Protein 4RJZ (pdb70)

Secondary structure (DSSP, 8-state):
-EEEEEE---TTSHHHHHHHHHHHSSSS-EEEEEEPPTT-HHHH--TTTTT---SEEEEEGGG---TTTT-B------TT-SS--GGGB-HHHHHHTEETTEE--EE--B---EEEEEHHHHHHTT--TTS---BHHHHHHHHHHH-BGGGTBBS------TTHHHHHHHHHHH----BTTBTTSHHHHHHHHHHHHHHHTTSS-GGGGT--HHHHHHHHHTTSB--EE-GGGS----S--S-EEEEPPPBSSTTSPP-B---EEEEEBTT-S-HHHHHHHHHHHHHTTT--TTTS-B-SBSSSPPPP-S-HHHHHHHHHHHHHTTTB--S---TTHHHHHHHHHHHHHHHHTT--HHHHHHHHHHHHHTT--

InterPro domains:
  IPR006059 Bacterial-type extracellular solute-binding protein [PF01547] (43-324)

Sequence (373 aa):
VTLTLWSLDRRDIQPAPNLIKEFNALNNGIKIEYRQQLQFDDVVSESRAYSTGNAPDIIAIIDNPNHAFASRGAFLDVTDIAKSDVIKTENYFPGPLLKSVTWDGKKYFGVPKATNTIALYYNKDLFKKAAGLDAAKPPQTWDELVDDAARRKKLTNPAKNNVYGISFSAKANEEGTFQFLPWAQAGATYKNNINTDGAVKALETWKTLLLDEKKLASPDTLLTRSQWDSTATFNAGNAAAISGPWEIDRLKDAKFDWGVTLLLPVPTPDAPRSSAGDYNWAIFSKTKHPAEAFKAIEFFASKDKDFKNFGQLPARSDIPVPPTGNALKDEALKTFVVEEQLKYAQPRGPSPEWPKISKKAIQDAIQGALSGQTPKAALDQAAEKIKKLVDG

B-factor: mean 21.61, std 9.57, range [10.64, 107.53]

Radius of gyration: 21.34 Å; Cα contacts (8 Å, |Δi|>4): 752; chains: 1; bounding box: 66×43×39 Å

Nearest PDB structures (foldseek):
  4qsd-assembly1_A  TM=8.608E-01  e=2.847E-66  Agrobacterium fabrum str. C58
  5ci5-assembly2_B  TM=7.777E-01  e=6.736E-28  Pseudothermotoga lettingae TMO
  5f7v-assembly1_A  TM=7.874E-01  e=7.331E-24  Listeria monocytogenes EGD-e
  4rya-assembly1_A  TM=7.345E-01  e=7.590E-21  Allorhizobium ampelinum S4
  6lcf-assembly2_B  TM=7.397E-01  e=1.887E-19  Bifidobacterium longum

CATH classification: 3.40.190.10 (+1 more: 3.40.190.10)

Structure (mmCIF, N/CA/C/O backbone):
data_4RJZ
#
_entry.id   4RJZ
#
_cell.length_a   123.617
_cell.length_b   41.263
_cell.length_c   70.442
_cell.angle_alpha   90.00
_cell.angle_beta   90.00
_cell.angle_gamma   90.00
#
_symmetry.space_group_name_H-M   'P 21 21 2'
#
loop_
_entity.id
_entity.type
_entity.pdbx_description
1 polymer 'ABC transporter, substrate binding protein (Sugar)'
2 non-polymer 'POTASSIUM ION'
3 non-polymer 'CHLORIDE ION'
4 water water
#
loop_
_atom_site.group_PDB
_atom_site.id
_atom_site.type_symbol
_atom_site.label_atom_id
_atom_site.label_alt_id
_atom_site.label_comp_id
_atom_site.label_asym_id
_atom_site.label_entity_id
_atom_site.label_seq_id
_atom_site.pdbx_PDB_ins_code
_atom_site.Cartn_x
_atom_site.Cartn_y
_atom_site.Cartn_z
_atom_site.occupancy
_atom_site.B_iso_or_equiv
_atom_site.auth_seq_id
_atom_site.auth_comp_id
_atom_site.auth_asym_id
_atom_site.auth_atom_id
_atom_site.pdbx_PDB_model_num
ATOM 1 N N . VAL A 1 26 ? -1.501 11.468 27.481 1.00 29.63 29 VAL A N 1
ATOM 2 C CA . VAL A 1 26 ? -0.818 10.369 26.825 1.00 26.91 29 VAL A CA 1
ATOM 3 C C . VAL A 1 26 ? 0.369 9.971 27.677 1.00 25.82 29 VAL A C 1
ATOM 4 O O . VAL A 1 26 ? 1.120 10.828 28.136 1.00 28.37 29 VAL A O 1
ATOM 16 N N . THR A 1 27 ? 0.514 8.671 27.899 1.00 24.77 30 THR A N 1
ATOM 17 C CA . THR A 1 27 ? 1.683 8.136 28.568 1.00 24.23 30 THR A CA 1
ATOM 18 C C . THR A 1 27 ? 2.533 7.431 27.543 1.00 22.23 30 THR A C 1
ATOM 19 O O . THR A 1 27 ? 2.047 6.576 26.794 1.00 26.41 30 THR A O 1
ATOM 30 N N . LEU A 1 28 ? 3.806 7.820 27.499 1.00 21.73 31 LEU A N 1
ATOM 31 C CA . LEU A 1 28 ? 4.809 7.189 26.654 1.00 19.60 31 LEU A CA 1
ATOM 32 C C . LEU A 1 28 ? 5.812 6.434 27.512 1.00 18.30 31 LEU A C 1
ATOM 33 O O . LEU A 1 28 ? 6.029 6.765 28.683 1.00 19.71 31 LEU A O 1
ATOM 49 N N . THR A 1 29 ? 6.426 5.422 26.915 1.00 17.79 32 THR A N 1
ATOM 50 C CA . THR A 1 29 ? 7.563 4.749 27.531 1.00 17.50 32 THR A CA 1
ATOM 51 C C . THR A 1 29 ? 8.840 5.014 26.720 1.00 16.62 32 THR A C 1
ATOM 52 O O . THR A 1 29 ? 8.802 5.126 25.490 1.00 16.62 32 THR A O 1
ATOM 63 N N . LEU A 1 30 ? 9.969 5.118 27.421 1.00 16.95 33 LEU A N 1
ATOM 64 C CA . LEU A 1 30 ? 11.264 5.356 26.782 1.00 15.20 33 LEU A CA 1
ATOM 65 C C . LEU A 1 30 ? 12.302 4.472 27.438 1.00 15.34 33 LEU A C 1
ATOM 66 O O . LEU A 1 30 ? 12.404 4.449 28.662 1.00 16.00 33 LEU A O 1
ATOM 82 N N . TRP A 1 31 ? 13.074 3.773 26.606 1.00 14.52 34 TRP A N 1
ATOM 83 C CA . TRP A 1 31 ? 14.161 2.924 27.084 1.00 14.88 34 TRP A CA 1
ATOM 84 C C . TRP A 1 31 ? 15.517 3.482 26.638 1.00 13.92 34 TRP A C 1
ATOM 85 O O . TRP A 1 31 ? 15.683 3.890 25.489 1.00 13.87 34 TRP A O 1
ATOM 106 N N . SER A 1 32 ? 16.478 3.506 27.551 1.00 13.66 35 SER A N 1
ATOM 107 C CA . SER A 1 32 ? 17.851 3.900 27.235 1.00 13.65 35 SER A CA 1
ATOM 108 C C . SER A 1 32 ? 18.784 3.269 28.260 1.00 13.50 35 SER A C 1
ATOM 109 O O . SER A 1 32 ? 18.376 2.952 29.374 1.00 14.79 35 SER A O 1
ATOM 117 N N . LEU A 1 33 ? 20.052 3.134 27.871 1.00 13.69 36 LEU A N 1
ATOM 118 C CA . LEU A 1 33 ? 21.116 2.769 28.783 1.00 14.66 36 LEU A CA 1
ATOM 119 C C . LEU A 1 33 ? 21.581 3.928 29.637 1.00 13.66 36 LEU A C 1
ATOM 120 O O . LEU A 1 33 ? 22.410 3.729 30.514 1.00 15.20 36 LEU A O 1
ATOM 136 N N . ASP A 1 34 ? 21.082 5.134 29.394 1.00 13.20 37 ASP A N 1
ATOM 137 C CA . ASP A 1 34 ? 21.568 6.286 30.133 1.00 13.65 37 ASP A CA 1
ATOM 138 C C . ASP A 1 34 ? 21.364 6.081 31.642 1.00 13.64 37 ASP A C 1
ATOM 139 O O . ASP A 1 34 ? 20.280 5.702 32.112 1.00 14.57 37 ASP A O 1
ATOM 148 N N . ARG A 1 35 ? 22.438 6.347 32.377 1.00 14.25 38 ARG A N 1
ATOM 149 C CA A ARG A 1 35 ? 22.449 6.290 33.836 0.59 14.77 38 ARG A CA 1
ATOM 150 C CA B ARG A 1 35 ? 22.443 6.288 33.834 0.41 15.05 38 ARG A CA 1
ATOM 151 C C . ARG A 1 35 ? 21.739 7.504 34.438 1.00 15.01 38 ARG A C 1
ATOM 152 O O . ARG A 1 35 ? 21.384 8.453 33.731 1.00 15.81 38 ARG A O 1
ATOM 193 N N . ASP A 1 36 ? 21.555 7.487 35.749 1.00 16.52 39 ASP A N 1
ATOM 194 C CA . ASP A 1 36 ? 20.768 8.508 36.420 1.00 18.26 39 ASP A CA 1
ATOM 195 C C . ASP A 1 36 ? 21.240 9.939 36.191 1.00 19.22 39 ASP A C 1
ATOM 196 O O . ASP A 1 36 ? 20.417 10.851 36.143 1.00 20.04 39 ASP A O 1
ATOM 205 N N . ILE A 1 37 ? 22.544 10.130 36.016 1.00 18.68 40 ILE A N 1
ATOM 206 C CA . ILE A 1 37 ? 23.109 11.467 35.795 1.00 19.71 40 ILE A CA 1
ATOM 207 C C . ILE A 1 37 ? 23.417 11.739 34.314 1.00 20.08 40 ILE A C 1
ATOM 208 O O . ILE A 1 37 ? 23.983 12.784 33.971 1.00 22.44 40 ILE A O 1
ATOM 224 N N . GLN A 1 38 ? 23.024 10.818 33.437 1.00 17.92 41 GLN A N 1
ATOM 225 C CA . GLN A 1 38 ? 23.190 11.010 31.994 1.00 16.53 41 GLN A CA 1
ATOM 226 C C . GLN A 1 38 ? 21.894 11.587 31.376 1.00 14.70 41 GLN A C 1
ATOM 227 O O . GLN A 1 38 ? 20.901 11.779 32.076 1.00 15.78 41 GLN A O 1
ATOM 241 N N . PRO A 1 39 ? 21.921 11.934 30.078 1.00 14.12 42 PRO A N 1
ATOM 242 C CA . PRO A 1 39 ? 20.837 12.782 29.589 1.00 14.05 42 PRO A CA 1
ATOM 243 C C . PRO A 1 39 ? 19.416 12.255 29.708 1.00 14.46 42 PRO A C 1
ATOM 244 O O . PRO A 1 39 ? 18.558 13.016 30.182 1.00 15.11 42 PRO A O 1
ATOM 255 N N . ALA A 1 40 ? 19.138 11.022 29.312 1.00 14.35 43 ALA A N 1
ATOM 256 C CA . ALA A 1 40 ? 17.729 10.638 29.098 1.00 14.13 43 ALA A CA 1
ATOM 257 C C . ALA A 1 40 ? 16.801 10.827 30.315 1.00 15.05 43 ALA A C 1
ATOM 258 O O . ALA A 1 40 ? 15.753 11.449 30.187 1.00 15.99 43 ALA A O 1
ATOM 265 N N . PRO A 1 41 ? 17.159 10.293 31.493 1.00 15.40 44 PRO A N 1
ATOM 266 C CA . PRO A 1 41 ? 16.189 10.427 32.596 1.00 16.09 44 PRO A CA 1
ATOM 267 C C . PRO A 1 41 ? 16.018 11.884 33.054 1.00 16.22 44 PRO A C 1
ATOM 268 O O . PRO A 1 41 ? 14.959 12.255 33.572 1.00 17.71 44 PRO A O 1
ATOM 279 N N . ASN A 1 42 ? 17.064 12.690 32.897 1.00 16.11 45 ASN A N 1
ATOM 280 C CA . ASN A 1 42 ? 16.998 14.093 33.282 1.00 17.40 45 ASN A CA 1
ATOM 281 C C . ASN A 1 42 ? 16.164 14.908 32.315 1.00 15.86 45 ASN A C 1
ATOM 282 O O . ASN A 1 42 ? 15.347 15.741 32.730 1.00 18.81 45 ASN A O 1
ATOM 293 N N . LEU A 1 43 ? 16.330 14.627 31.031 1.00 16.56 46 LEU A N 1
ATOM 294 C CA . LEU A 1 43 ? 15.481 15.234 30.015 1.00 16.92 46 LEU A CA 1
ATOM 295 C C . LEU A 1 43 ? 14.024 14.821 30.199 1.00 18.11 46 LEU A C 1
ATOM 296 O O . LEU A 1 43 ? 13.111 15.632 30.024 1.00 18.69 46 LEU A O 1
ATOM 312 N N . ILE A 1 44 ? 13.807 13.573 30.594 1.00 16.97 47 ILE A N 1
ATOM 313 C CA . ILE A 1 44 ? 12.450 13.106 30.826 1.00 17.74 47 ILE A CA 1
ATOM 314 C C . ILE A 1 44 ? 11.784 13.854 31.971 1.00 18.70 47 ILE A C 1
ATOM 315 O O . ILE A 1 44 ? 10.621 14.238 31.880 1.00 19.74 47 ILE A O 1
ATOM 331 N N . LYS A 1 45 ? 12.523 14.070 33.051 1.00 18.10 48 LYS A N 1
ATOM 332 C CA . LYS A 1 45 ? 11.975 14.818 34.171 1.00 21.65 48 LYS A CA 1
ATOM 333 C C . LYS A 1 45 ? 11.572 16.224 33.727 1.00 22.17 48 LYS A C 1
ATOM 334 O O . LYS A 1 45 ? 10.509 16.723 34.102 1.00 24.13 48 LYS A O 1
ATOM 353 N N . GLU A 1 46 ? 12.396 16.855 32.905 1.00 20.55 49 GLU A N 1
ATOM 354 C CA . GLU A 1 46 ? 12.100 18.207 32.441 1.00 21.86 49 GLU A CA 1
ATOM 355 C C . GLU A 1 46 ? 10.898 18.225 31.491 1.00 19.96 49 GLU A C 1
ATOM 356 O O . GLU A 1 46 ? 10.033 19.108 31.561 1.00 22.91 49 GLU A O 1
ATOM 368 N N . PHE A 1 47 ? 10.844 17.254 30.595 1.00 19.74 50 PHE A N 1
ATOM 369 C CA . PHE A 1 47 ? 9.718 17.131 29.678 1.00 19.28 50 PHE A CA 1
ATOM 370 C C . PHE A 1 47 ? 8.418 16.926 30.451 1.00 21.01 50 PHE A C 1
ATOM 371 O O . PHE A 1 47 ? 7.388 17.545 30.154 1.00 21.38 50 PHE A O 1
ATOM 388 N N . ASN A 1 48 ? 8.456 16.045 31.444 1.00 21.18 51 ASN A N 1
ATOM 389 C CA . ASN A 1 48 ? 7.255 15.740 32.212 1.00 22.69 51 ASN A CA 1
ATOM 390 C C . ASN A 1 48 ? 6.742 16.953 32.974 1.00 23.69 51 ASN A C 1
ATOM 391 O O . ASN A 1 48 ? 5.538 17.105 33.166 1.00 26.37 51 ASN A O 1
ATOM 402 N N . ALA A 1 49 ? 7.665 17.817 33.388 1.00 22.45 52 ALA A N 1
ATOM 403 C CA . ALA A 1 49 ? 7.334 19.031 34.128 1.00 25.25 52 ALA A CA 1
ATOM 404 C C . ALA A 1 49 ? 6.611 20.040 33.242 1.00 23.35 52 ALA A C 1
ATOM 405 O O . ALA A 1 49 ? 5.915 20.933 33.738 1.00 26.87 52 ALA A O 1
ATOM 412 N N . LEU A 1 50 ? 6.734 19.886 31.929 1.00 24.90 53 LEU A N 1
ATOM 413 C CA . LEU A 1 50 ? 6.047 20.773 31.010 1.00 27.49 53 LEU A CA 1
ATOM 414 C C . LEU A 1 50 ? 4.556 20.578 31.136 1.00 26.66 53 LEU A C 1
ATOM 415 O O . LEU A 1 50 ? 4.085 19.484 31.467 1.00 26.45 53 LEU A O 1
ATOM 431 N N . ASN A 1 51 ? 3.830 21.656 30.874 1.00 29.14 54 ASN A N 1
ATOM 432 C CA . ASN A 1 51 ? 2.395 21.612 30.752 1.00 38.30 54 ASN A CA 1
ATOM 433 C C . ASN A 1 51 ? 2.044 21.235 29.321 1.00 46.69 54 ASN A C 1
ATOM 434 O O . ASN A 1 51 ? 1.685 22.108 28.532 1.00 59.45 54 ASN A O 1
ATOM 445 N N . ASN A 1 52 ? 2.141 19.949 28.976 1.00 41.34 55 ASN A N 1
ATOM 446 C CA . ASN A 1 52 ? 1.869 19.549 27.594 1.00 30.65 55 ASN A CA 1
ATOM 447 C C . ASN A 1 52 ? 1.070 18.260 27.366 1.00 30.90 55 ASN A C 1
ATOM 448 O O . ASN A 1 52 ? 0.940 17.818 26.223 1.00 35.56 55 ASN A O 1
ATOM 459 N N . GLY A 1 53 ? 0.516 17.677 28.425 1.00 33.53 56 GLY A N 1
ATOM 460 C CA . GLY A 1 53 ? -0.383 16.541 28.289 1.00 33.86 56 GLY A CA 1
ATOM 461 C C . GLY A 1 53 ? 0.261 15.248 27.839 1.00 32.18 56 GLY A C 1
ATOM 462 O O . GLY A 1 53 ? -0.426 14.307 27.432 1.00 32.39 56 GLY A O 1
ATOM 466 N N . ILE A 1 54 ? 1.587 15.200 27.897 1.00 30.47 57 ILE A N 1
ATOM 467 C CA . ILE A 1 54 ? 2.321 13.973 27.612 1.00 25.98 57 ILE A CA 1
ATOM 468 C C . ILE A 1 54 ? 3.205 13.686 28.808 1.00 25.27 57 ILE A C 1
ATOM 469 O O . ILE A 1 54 ? 3.833 14.601 29.361 1.00 27.03 57 ILE A O 1
ATOM 485 N N . LYS A 1 55 ? 3.254 12.416 29.199 1.00 24.31 58 LYS A N 1
ATOM 486 C CA . LYS A 1 55 ? 4.104 11.971 30.294 1.00 26.32 58 LYS A CA 1
ATOM 487 C C . LYS A 1 55 ? 4.951 10.798 29.822 1.00 21.31 58 LYS A C 1
ATOM 488 O O . LYS A 1 55 ? 4.440 9.919 29.136 1.00 26.65 58 LYS A O 1
ATOM 507 N N . ILE A 1 56 ? 6.230 10.780 30.187 1.00 20.14 59 ILE A N 1
ATOM 508 C CA . ILE A 1 56 ? 7.109 9.683 29.806 1.00 19.65 59 ILE A CA 1
ATOM 509 C C . ILE A 1 56 ? 7.542 8.899 31.031 1.00 19.20 59 ILE A C 1
ATOM 510 O O . ILE A 1 56 ? 7.966 9.485 32.033 1.00 20.30 59 ILE A O 1
ATOM 526 N N . GLU A 1 57 ? 7.453 7.573 30.936 1.00 18.63 60 GLU A N 1
ATOM 527 C CA . GLU A 1 57 ? 7.988 6.657 31.947 1.00 19.44 60 GLU A CA 1
ATOM 528 C C . GLU A 1 57 ? 9.292 6.051 31.438 1.00 18.04 60 GLU A C 1
ATOM 529 O O . GLU A 1 57 ? 9.328 5.486 30.347 1.00 21.07 60 GLU A O 1
ATOM 541 N N . TYR A 1 58 ? 10.341 6.150 32.245 1.00 17.64 61 TYR A N 1
ATOM 542 C CA . TYR A 1 58 ? 11.679 5.701 31.851 1.00 17.04 61 TYR A CA 1
ATOM 543 C C . TYR A 1 58 ? 11.955 4.283 32.308 1.00 18.23 61 TYR A C 1
ATOM 544 O O . TYR A 1 58 ? 11.619 3.909 33.429 1.00 20.82 61 TYR A O 1
ATOM 562 N N . ARG A 1 59 ? 12.603 3.512 31.440 1.00 17.27 62 ARG A N 1
ATOM 563 C CA . ARG A 1 59 ? 13.245 2.276 31.839 1.00 17.10 62 ARG A CA 1
ATOM 564 C C . ARG A 1 59 ? 14.717 2.378 31.499 1.00 16.29 62 ARG A C 1
ATOM 565 O O . ARG A 1 59 ? 15.089 2.595 30.340 1.00 17.10 62 ARG A O 1
ATOM 586 N N . GLN A 1 60 ? 15.552 2.224 32.522 1.00 16.46 63 GLN A N 1
ATOM 587 C CA A GLN A 1 60 ? 16.989 2.136 32.337 0.53 16.11 63 GLN A CA 1
ATOM 588 C CA B GLN A 1 60 ? 16.988 2.138 32.336 0.47 16.27 63 GLN A CA 1
ATOM 589 C C . GLN A 1 60 ? 17.351 0.715 31.945 1.00 16.79 63 GLN A C 1
ATOM 590 O O . GLN A 1 60 ? 17.154 -0.230 32.711 1.00 19.01 63 GLN A O 1
ATOM 617 N N . LEU A 1 61 ? 17.872 0.567 30.741 1.00 16.36 64 LEU A N 1
ATOM 618 C CA . LEU A 1 61 ? 18.357 -0.711 30.274 1.00 16.84 64 LEU A CA 1
ATOM 619 C C . LEU A 1 61 ? 19.712 -0.980 30.888 1.00 17.38 64 LEU A C 1
ATOM 620 O O . LEU A 1 61 ? 20.463 -0.059 31.187 1.00 17.89 64 LEU A O 1
ATOM 636 N N . GLN A 1 62 ? 20.015 -2.250 31.103 1.00 19.57 65 GLN A N 1
ATOM 637 C CA . GLN A 1 62 ? 21.288 -2.595 31.690 1.00 21.69 65 GLN A CA 1
ATOM 638 C C . GLN A 1 62 ? 22.256 -3.034 30.601 1.00 27.53 65 GLN A C 1
ATOM 639 O O . GLN A 1 62 ? 21.847 -3.330 29.477 1.00 30.21 65 GLN A O 1
ATOM 653 N N . PHE A 1 63 ? 23.537 -3.053 30.970 1.00 34.61 66 PHE A N 1
ATOM 654 C CA . PHE A 1 63 ? 24.668 -3.244 30.070 1.00 47.26 66 PHE A CA 1
ATOM 655 C C . PHE A 1 63 ? 24.504 -4.420 29.111 1.00 53.10 66 PHE A C 1
ATOM 656 O O . PHE A 1 63 ? 24.069 -5.511 29.501 1.00 57.42 66 PHE A O 1
ATOM 673 N N . ASP A 1 64 ? 24.836 -4.163 27.845 1.00 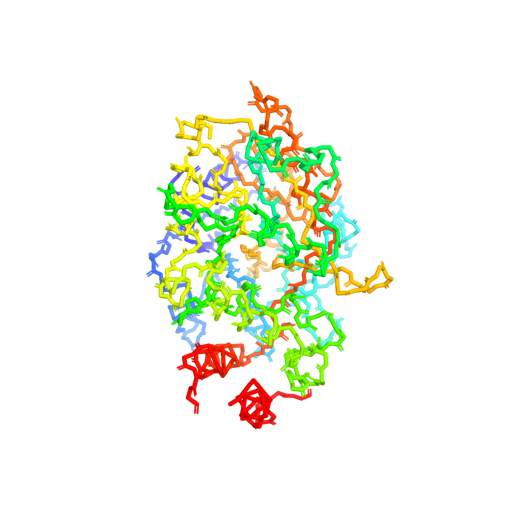46.27 67 ASP A N 1
ATOM 674 C CA . ASP A 1 64 ? 24.905 -5.189 26.801 1.00 52.49 67 ASP A CA 1
ATOM 675 C C . ASP A 1 64 ? 23.549 -5.723 26.331 1.00 41.55 67 ASP A C 1
ATOM 676 O O . ASP A 1 64 ? 23.510 -6.674 25.550 1.00 50.56 67 ASP A O 1
ATOM 685 N N . ASP A 1 65 ? 22.461 -5.149 26.826 1.00 34.42 68 ASP A N 1
ATOM 686 C CA . ASP A 1 65 ? 21.141 -5.686 26.514 1.00 33.51 68 ASP A CA 1
ATOM 687 C C . ASP A 1 65 ? 20.279 -4.849 25.589 1.00 31.46 68 ASP A C 1
ATOM 688 O O . ASP A 1 65 ? 19.190 -5.269 25.259 1.00 42.51 68 ASP A O 1
ATOM 697 N N . VAL A 1 66 ? 20.726 -3.675 25.147 1.00 28.13 69 VAL A N 1
ATOM 698 C CA . VAL A 1 66 ? 19.812 -2.768 24.460 1.00 23.47 69 VAL A CA 1
ATOM 699 C C . VAL A 1 66 ? 19.217 -3.443 23.216 1.00 23.94 69 VAL A C 1
ATOM 700 O O . VAL A 1 66 ? 17.996 -3.406 23.031 1.00 26.56 69 VAL A O 1
ATOM 713 N N . VAL A 1 67 ? 20.056 -4.085 22.397 1.00 25.29 70 VAL A N 1
ATOM 714 C CA . VAL A 1 67 ? 19.599 -4.766 21.176 1.00 25.35 70 VAL A CA 1
ATOM 715 C C . VAL A 1 67 ? 18.774 -6.044 21.348 1.00 25.92 70 VAL A C 1
ATOM 716 O O . VAL A 1 67 ? 17.721 -6.166 20.767 1.00 24.84 70 VAL A O 1
ATOM 729 N N . SER A 1 68 ? 19.274 -6.942 22.182 1.00 30.28 71 SER A N 1
ATOM 730 C CA . SER A 1 68 ? 18.631 -8.220 22.447 1.00 31.36 71 SER A CA 1
ATOM 731 C C . SER A 1 68 ? 17.232 -8.034 23.012 1.00 32.52 71 SER A C 1
ATOM 732 O O . SER A 1 68 ? 16.223 -8.540 22.478 1.00 37.28 71 SER A O 1
ATOM 740 N N . GLU A 1 69 ? 17.179 -7.306 24.120 1.00 44.25 72 GLU A N 1
ATOM 741 C CA . GLU A 1 69 ? 15.930 -7.043 24.806 1.00 48.24 72 GLU A CA 1
ATOM 742 C C . GLU A 1 69 ? 14.996 -6.322 23.844 1.00 36.37 72 GLU A C 1
ATOM 743 O O . GLU A 1 69 ? 13.793 -6.565 23.842 1.00 33.76 72 GLU A O 1
ATOM 755 N N . SER A 1 70 ? 15.533 -5.353 23.104 1.00 31.17 73 SER A N 1
ATOM 756 C CA . SER A 1 70 ? 14.724 -4.504 22.216 1.00 27.28 73 SER A CA 1
ATOM 757 C C . SER A 1 70 ? 14.062 -5.223 21.034 1.00 23.43 73 SER A C 1
ATOM 758 O O . SER A 1 70 ? 12.916 -4.941 20.686 1.00 22.90 73 SER A O 1
ATOM 796 N N . ARG A 1 72 ? 13.453 -8.444 21.028 1.00 25.29 75 ARG A N 1
ATOM 797 C CA . ARG A 1 72 ? 12.534 -9.356 21.719 1.00 28.58 75 ARG A CA 1
ATOM 798 C C . ARG A 1 72 ? 11.219 -8.639 22.002 1.00 25.85 75 ARG A C 1
ATOM 799 O O . ARG A 1 72 ? 10.122 -9.157 21.755 1.00 27.75 75 ARG A O 1
ATOM 821 N N . ALA A 1 73 ? 11.338 -7.428 22.523 1.00 24.70 76 ALA A N 1
ATOM 822 C CA . ALA A 1 73 ? 10.179 -6.627 22.886 1.00 22.94 76 ALA A CA 1
ATOM 823 C C . ALA A 1 73 ? 9.344 -6.288 21.657 1.00 20.36 76 ALA A C 1
ATOM 824 O O . ALA A 1 73 ? 8.110 -6.433 21.674 1.00 21.31 76 ALA A O 1
ATOM 831 N N . TYR A 1 74 ? 9.987 -5.848 20.583 1.00 19.92 77 TYR A N 1
ATOM 832 C CA . TYR A 1 74 ? 9.261 -5.503 19.363 1.00 20.34 77 TYR A CA 1
ATOM 833 C C . TYR A 1 74 ? 8.521 -6.721 18.815 1.00 21.68 77 TYR A C 1
ATOM 834 O O . TYR A 1 74 ? 7.341 -6.644 18.460 1.00 23.44 77 TYR A O 1
ATOM 852 N N . SER A 1 75 ? 9.188 -7.866 18.779 1.00 24.13 78 SER A N 1
ATOM 853 C CA . SER A 1 75 ? 8.581 -9.068 18.211 1.00 27.10 78 SER A CA 1
ATOM 854 C C . SER A 1 75 ? 7.337 -9.500 18.983 1.00 26.46 78 SER A C 1
ATOM 855 O O . SER A 1 75 ? 6.464 -10.155 18.424 1.00 29.31 78 SER A O 1
ATOM 863 N N . THR A 1 76 ? 7.263 -9.158 20.257 1.00 22.85 79 THR A N 1
ATOM 864 C CA . THR A 1 76 ? 6.146 -9.548 21.092 1.00 24.04 79 THR A CA 1
ATOM 865 C C . THR A 1 76 ? 5.135 -8.439 21.337 1.00 21.35 79 THR A C 1
ATOM 866 O O . THR A 1 76 ? 4.245 -8.606 22.137 1.00 23.43 79 THR A O 1
ATOM 877 N N . GLY A 1 77 ? 5.282 -7.305 20.668 1.00 20.65 80 GLY A N 1
ATOM 878 C CA . GLY A 1 77 ? 4.339 -6.204 20.805 1.00 19.46 80 GLY A CA 1
ATOM 879 C C . GLY A 1 77 ? 4.557 -5.407 22.085 1.00 19.21 80 GLY A C 1
ATOM 880 O O . GLY A 1 77 ? 3.680 -4.662 22.523 1.00 22.91 80 GLY A O 1
ATOM 884 N N . ASN A 1 78 ? 5.752 -5.523 22.665 1.00 19.30 81 ASN A N 1
ATOM 885 C CA . ASN A 1 78 ? 6.049 -4.917 23.960 1.00 19.79 81 ASN A CA 1
ATOM 886 C C . ASN A 1 78 ? 7.147 -3.850 23.938 1.00 20.33 81 ASN A C 1
ATOM 887 O O . ASN A 1 78 ? 7.663 -3.477 24.985 1.00 22.67 81 ASN A O 1
ATOM 898 N N . ALA A 1 79 ? 7.509 -3.374 22.754 1.00 18.77 82 ALA A N 1
ATOM 899 C CA . ALA A 1 79 ? 8.545 -2.360 22.627 1.00 19.65 82 ALA A CA 1
ATOM 900 C C . ALA A 1 79 ? 8.078 -1.046 23.247 1.00 19.26 82 ALA A C 1
ATOM 901 O O . ALA A 1 79 ? 6.883 -0.755 23.329 1.00 20.91 82 ALA A O 1
ATOM 908 N N . PRO A 1 80 ? 9.032 -0.227 23.691 1.00 17.87 83 PRO A N 1
ATOM 909 C CA . PRO A 1 80 ? 8.673 1.095 24.183 1.00 18.04 83 PRO A CA 1
ATOM 910 C C . PRO A 1 80 ? 8.224 1.970 23.018 1.00 17.02 83 PRO A C 1
ATOM 911 O O . PRO A 1 80 ? 8.352 1.582 21.853 1.00 18.16 83 PRO A O 1
ATOM 922 N N . ASP A 1 81 ? 7.714 3.155 23.324 1.00 17.57 84 ASP A N 1
ATOM 923 C CA . ASP A 1 81 ? 7.438 4.139 22.288 1.00 16.37 84 ASP A CA 1
ATOM 924 C C . ASP A 1 81 ? 8.736 4.702 21.698 1.00 16.05 84 ASP A C 1
ATOM 925 O O . ASP A 1 81 ? 8.839 4.861 20.489 1.00 15.34 84 ASP A O 1
ATOM 934 N N . ILE A 1 82 ? 9.695 5.026 22.567 1.00 15.03 85 ILE A N 1
ATOM 935 C CA . ILE A 1 82 ? 10.959 5.654 22.177 1.00 13.64 85 ILE A CA 1
ATOM 936 C C . ILE A 1 82 ? 12.110 4.834 22.709 1.00 14.21 85 ILE A C 1
ATOM 937 O O . ILE A 1 82 ? 12.060 4.336 23.835 1.00 14.08 85 ILE A O 1
ATOM 953 N N . ILE A 1 83 ? 13.153 4.721 21.892 1.00 13.82 86 ILE A N 1
ATOM 954 C CA . ILE A 1 83 ? 14.402 4.110 22.343 1.00 14.15 86 ILE A CA 1
ATOM 955 C C . ILE A 1 83 ? 15.565 4.986 21.935 1.00 12.92 86 ILE A C 1
ATOM 956 O O . ILE A 1 83 ? 15.509 5.715 20.971 1.00 13.87 86 ILE A O 1
ATOM 972 N N . ALA A 1 84 ? 16.631 4.924 22.727 1.00 12.59 87 ALA A N 1
ATOM 973 C CA . ALA A 1 84 ? 17.947 5.417 22.320 1.00 12.41 87 ALA A CA 1
ATOM 974 C C . ALA A 1 84 ? 18.793 4.187 21.988 1.00 12.16 87 ALA A C 1
ATOM 975 O O . ALA A 1 84 ? 19.118 3.384 22.860 1.00 14.15 87 ALA A O 1
ATOM 982 N N . ILE A 1 85 ? 19.103 4.057 20.700 1.00 11.96 88 ILE A N 1
ATOM 983 C CA A ILE A 1 85 ? 19.740 2.866 20.153 0.62 13.62 88 ILE A CA 1
ATOM 984 C CA B ILE A 1 85 ? 19.747 2.872 20.158 0.38 13.79 88 ILE A CA 1
ATOM 985 C C . ILE A 1 85 ? 21.168 3.202 19.691 1.00 12.51 88 ILE A C 1
ATOM 986 O O . ILE A 1 85 ? 21.428 4.295 19.205 1.00 12.60 88 ILE A O 1
ATOM 1017 N N . ASP A 1 86 ? 22.090 2.259 19.842 1.00 13.06 89 ASP A N 1
ATOM 1018 C CA . ASP A 1 86 ? 23.472 2.517 19.445 1.00 13.61 89 ASP A CA 1
ATOM 1019 C C . ASP A 1 86 ? 23.483 2.666 17.928 1.00 13.13 89 ASP A C 1
ATOM 1020 O O . ASP A 1 86 ? 22.833 1.890 17.215 1.00 13.08 89 ASP A O 1
ATOM 1029 N N . ASN A 1 87 ? 24.221 3.646 17.406 1.00 11.77 90 ASN A N 1
ATOM 1030 C CA . ASN A 1 87 ? 24.034 4.000 16.015 1.00 12.29 90 ASN A CA 1
ATOM 1031 C C . ASN A 1 87 ? 24.231 2.857 15.010 1.00 11.60 90 ASN A C 1
ATOM 1032 O O . ASN A 1 87 ? 23.483 2.796 14.039 1.00 12.46 90 ASN A O 1
ATOM 1043 N N . PRO A 1 88 ? 25.179 1.916 15.241 1.00 11.89 91 PRO A N 1
ATOM 1044 C CA . PRO A 1 88 ? 25.368 0.863 14.227 1.00 12.78 91 PRO A CA 1
ATOM 1045 C C . PRO A 1 88 ? 24.234 -0.145 14.197 1.00 12.87 91 PRO A C 1
ATOM 1046 O O . PRO A 1 88 ? 24.177 -0.932 13.262 1.00 14.46 91 PRO A O 1
ATOM 1057 N N . ASN A 1 89 ? 23.369 -0.132 15.205 1.00 12.50 92 ASN A N 1
ATOM 1058 C CA . ASN A 1 89 ? 22.204 -1.014 15.215 1.00 11.74 92 ASN A CA 1
ATOM 1059 C C . ASN A 1 89 ? 20.976 -0.438 14.525 1.00 12.91 92 ASN A C 1
ATOM 1060 O O . ASN A 1 89 ? 19.964 -1.124 14.344 1.00 13.70 92 ASN A O 1
ATOM 1071 N N . HIS A 1 90 ? 21.046 0.830 14.149 1.00 12.06 93 HIS A N 1
ATOM 1072 C CA . HIS A 1 90 ? 19.855 1.511 13.659 1.00 12.12 93 HIS A CA 1
ATOM 1073 C C . HIS A 1 90 ? 19.305 0.864 12.393 1.00 13.59 93 HIS A C 1
ATOM 1074 O O . HIS A 1 90 ? 18.085 0.671 12.259 1.00 13.74 93 HIS A O 1
ATOM 1088 N N . ALA A 1 91 ? 20.195 0.517 11.465 1.00 13.65 94 ALA A N 1
ATOM 1089 C CA . ALA A 1 91 ? 19.795 0.022 10.149 1.00 14.32 94 ALA A CA 1
ATOM 1090 C C . ALA A 1 91 ? 19.064 -1.306 10.257 1.00 14.33 94 ALA A C 1
ATOM 1091 O O . ALA A 1 91 ? 18.143 -1.591 9.477 1.00 15.33 94 ALA A O 1
ATOM 1129 N N . PHE A 1 93 ? 17.007 -2.329 12.699 1.00 14.62 96 PHE A N 1
ATOM 1130 C CA . PHE A 1 93 ? 15.616 -2.021 13.058 1.00 15.06 96 PHE A CA 1
ATOM 1131 C C . PHE A 1 93 ? 14.909 -1.309 11.921 1.00 14.75 96 PHE A C 1
ATOM 1132 O O . PHE A 1 93 ? 13.763 -1.638 11.596 1.00 15.77 96 PHE A O 1
ATOM 1149 N N . ALA A 1 94 ? 15.556 -0.326 11.308 1.00 14.71 97 ALA A N 1
ATOM 1150 C CA . ALA A 1 94 ? 14.910 0.482 10.269 1.00 15.50 97 ALA A CA 1
ATOM 1151 C C . ALA A 1 94 ? 14.538 -0.370 9.062 1.00 16.01 97 ALA A C 1
ATOM 1152 O O . ALA A 1 94 ? 13.445 -0.235 8.517 1.00 18.67 97 ALA A O 1
ATOM 1159 N N . SER A 1 95 ? 15.421 -1.268 8.653 1.00 16.87 98 SER A N 1
ATOM 1160 C CA . SER A 1 95 ? 15.209 -2.054 7.451 1.00 19.49 98 SER A CA 1
ATOM 1161 C C . SER A 1 95 ? 14.154 -3.126 7.657 1.00 18.97 98 SER A C 1
ATOM 1162 O O . SER A 1 95 ? 13.566 -3.602 6.694 1.00 21.64 98 SER A O 1
ATOM 1170 N N . ARG A 1 96 ? 13.918 -3.514 8.900 1.00 18.84 99 ARG A N 1
ATOM 1171 C CA . ARG A 1 96 ? 12.980 -4.600 9.176 1.00 21.43 99 ARG A CA 1
ATOM 1172 C C . ARG A 1 96 ? 11.605 -4.101 9.661 1.00 19.75 99 ARG A C 1
ATOM 1173 O O . ARG A 1 96 ? 10.755 -4.894 10.046 1.00 23.27 99 ARG A O 1
ATOM 1194 N N . GLY A 1 97 ? 11.367 -2.793 9.545 1.00 18.36 100 GLY A N 1
ATOM 1195 C CA . GLY A 1 97 ? 10.066 -2.176 9.770 1.00 18.34 100 GLY A CA 1
ATOM 1196 C C . GLY A 1 97 ? 9.806 -1.822 11.220 1.00 17.80 100 GLY A C 1
ATOM 1197 O O . GLY A 1 97 ? 8.680 -1.465 11.567 1.00 18.54 100 GLY A O 1
ATOM 1201 N N . ALA A 1 98 ? 10.819 -1.935 12.080 1.00 16.59 101 ALA A N 1
ATOM 1202 C CA . ALA A 1 9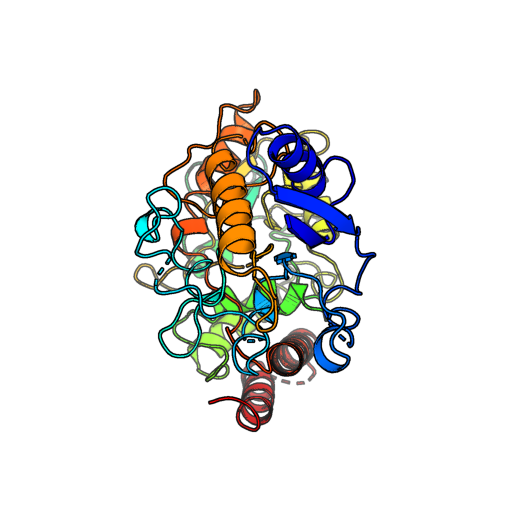8 ? 10.611 -1.785 13.505 1.00 15.29 101 ALA A CA 1
ATOM 1203 C C . ALA A 1 98 ? 10.568 -0.340 13.957 1.00 15.69 101 ALA A C 1
ATOM 1204 O O . ALA A 1 98 ? 10.112 -0.085 15.067 1.00 15.20 101 ALA A O 1
ATOM 1211 N N . PHE A 1 99 ? 11.072 0.585 13.139 1.00 14.23 102 PHE A N 1
ATOM 1212 C CA . PHE A 1 99 ? 11.098 1.998 13.492 1.00 14.56 102 PHE A CA 1
ATOM 1213 C C . PHE A 1 99 ? 10.120 2.793 12.624 1.00 14.42 102 PHE A C 1
ATOM 1214 O O . PHE A 1 99 ? 9.992 2.565 11.414 1.00 15.04 102 PHE A O 1
ATOM 1231 N N . LEU A 1 100 ? 9.514 3.797 13.243 1.00 15.00 103 LEU A N 1
ATOM 1232 C CA . LEU A 1 100 ? 8.644 4.728 12.544 1.00 15.98 103 LEU A CA 1
ATOM 1233 C C . LEU A 1 100 ? 9.442 5.581 11.555 1.00 14.83 103 LEU A C 1
ATOM 1234 O O . LEU A 1 100 ? 10.504 6.114 11.881 1.00 15.11 103 LEU A O 1
ATOM 1250 N N . ASP A 1 101 ? 8.920 5.706 10.343 1.00 16.26 104 ASP A N 1
ATOM 1251 C CA . ASP A 1 101 ? 9.451 6.642 9.363 1.00 15.36 104 ASP A CA 1
ATOM 1252 C C . ASP A 1 101 ? 9.085 8.045 9.825 1.00 15.82 104 ASP A C 1
ATOM 1253 O O . ASP A 1 101 ? 7.893 8.409 9.867 1.00 17.90 104 ASP A O 1
ATOM 1262 N N . VAL A 1 102 ? 10.098 8.825 10.188 1.00 15.68 105 VAL A N 1
ATOM 1263 C CA . VAL A 1 102 ? 9.878 10.171 10.710 1.00 15.72 105 VAL A CA 1
ATOM 1264 C C . VAL A 1 102 ? 10.267 11.264 9.707 1.00 14.90 105 VAL A C 1
ATOM 1265 O O . VAL A 1 102 ? 10.371 12.434 10.064 1.00 16.50 105 VAL A O 1
ATOM 1278 N N . THR A 1 103 ? 10.397 10.891 8.439 1.00 15.25 106 THR A N 1
ATOM 1279 C CA . THR A 1 103 ? 10.794 11.858 7.411 1.00 16.68 106 THR A CA 1
ATOM 1280 C C . THR A 1 103 ? 9.908 13.111 7.385 1.00 16.11 106 THR A C 1
ATOM 1281 O O . THR A 1 103 ? 10.381 14.251 7.444 1.00 16.99 106 THR A O 1
ATOM 1292 N N . ASP A 1 104 ? 8.604 12.903 7.290 1.00 18.17 107 ASP A N 1
ATOM 1293 C CA . ASP A 1 104 ? 7.687 14.034 7.132 1.00 19.20 107 ASP A CA 1
ATOM 1294 C C . ASP A 1 104 ? 7.604 14.858 8.420 1.00 18.04 107 ASP A C 1
ATOM 1295 O O . ASP A 1 104 ? 7.522 16.080 8.395 1.00 19.83 107 ASP A O 1
ATOM 1335 N N . ILE A 1 106 ? 10.031 15.235 10.604 1.00 16.61 109 ILE A N 1
ATOM 1336 C CA . ILE A 1 106 ? 11.239 16.043 10.644 1.00 16.25 109 ILE A CA 1
ATOM 1337 C C . ILE A 1 106 ? 11.096 17.270 9.726 1.00 18.47 109 ILE A C 1
ATOM 1338 O O . ILE A 1 106 ? 11.449 18.391 10.101 1.00 19.79 109 ILE A O 1
ATOM 1354 N N . ALA A 1 107 ? 10.605 17.062 8.514 1.00 17.61 110 ALA A N 1
ATOM 1355 C CA . ALA A 1 107 ? 10.450 18.166 7.568 1.00 20.27 110 ALA A CA 1
ATOM 1356 C C . ALA A 1 107 ? 9.575 19.278 8.147 1.00 22.00 110 ALA A C 1
ATOM 1357 O O . ALA A 1 107 ? 9.871 20.462 7.958 1.00 24.20 110 ALA A O 1
ATOM 1364 N N . LYS A 1 108 ? 8.516 18.899 8.866 1.00 20.42 111 LYS A N 1
ATOM 1365 C CA . LYS A 1 108 ? 7.580 19.877 9.430 1.00 21.64 111 LYS A CA 1
ATOM 1366 C C . LYS A 1 108 ? 8.088 20.527 10.694 1.00 22.03 111 LYS A C 1
ATOM 1367 O O . LYS A 1 108 ? 7.613 21.582 11.087 1.00 27.00 111 LYS A O 1
ATOM 1386 N N . SER A 1 109 ? 9.072 19.909 11.333 1.00 19.54 112 SER A N 1
ATOM 1387 C CA . SER A 1 109 ? 9.552 20.398 12.614 1.00 19.99 112 SER A CA 1
ATOM 1388 C C . SER A 1 109 ? 10.286 21.735 12.465 1.00 22.46 112 SER A C 1
ATOM 1389 O O . SER A 1 109 ? 11.075 21.918 11.542 1.00 23.62 112 SER A O 1
ATOM 1397 N N . ASP A 1 110 ? 10.040 22.640 13.409 1.00 26.14 113 ASP A N 1
ATOM 1398 C CA . ASP A 1 110 ? 10.804 23.879 13.519 1.00 29.17 113 ASP A CA 1
ATOM 1399 C C . ASP A 1 110 ? 11.949 23.735 14.515 1.00 27.59 113 ASP A C 1
ATOM 1400 O O . ASP A 1 110 ? 12.720 24.672 14.722 1.00 31.45 113 ASP A O 1
ATOM 1409 N N . VAL A 1 111 ? 12.054 22.562 15.133 1.00 22.84 114 VAL A N 1
ATOM 1410 C CA . VAL A 1 111 ? 13.069 22.303 16.153 1.00 21.70 114 VAL A CA 1
ATOM 1411 C C . VAL A 1 111 ? 14.178 21.413 15.606 1.00 20.70 114 VAL A C 1
ATOM 1412 O O . VAL A 1 111 ? 15.374 21.689 15.798 1.00 24.29 114 VAL A O 1
ATOM 1425 N N . ILE A 1 112 ? 13.787 20.329 14.944 1.00 17.61 115 ILE A N 1
ATOM 1426 C CA . ILE A 1 112 ? 14.741 19.407 14.351 1.00 16.67 115 ILE A CA 1
ATOM 1427 C C . ILE A 1 112 ? 14.947 19.821 12.905 1.00 16.46 115 ILE A C 1
ATOM 1428 O O . ILE A 1 112 ? 14.022 19.787 12.107 1.00 18.13 115 ILE A O 1
ATOM 1444 N N . LYS A 1 113 ? 16.162 20.258 12.593 1.00 15.68 116 LYS A N 1
ATOM 1445 C CA . LYS A 1 113 ? 16.538 20.676 11.245 1.00 15.53 116 LYS A CA 1
ATOM 1446 C C . LYS A 1 113 ? 17.751 19.852 10.835 1.00 14.91 116 LYS A C 1
ATOM 1447 O O . LYS A 1 113 ? 18.779 19.873 11.506 1.00 16.44 116 LYS A O 1
ATOM 1466 N N . THR A 1 114 ? 17.622 19.094 9.755 1.00 14.94 117 THR A N 1
ATOM 1467 C CA . THR A 1 114 ? 18.659 18.150 9.399 1.00 15.11 117 THR A CA 1
ATOM 1468 C C . THR A 1 114 ? 19.984 18.843 9.069 1.00 15.96 117 THR A C 1
ATOM 1469 O O . THR A 1 114 ? 21.047 18.277 9.301 1.00 16.96 117 THR A O 1
ATOM 1480 N N . GLU A 1 115 ? 19.934 20.085 8.607 1.00 16.84 118 GLU A N 1
ATOM 1481 C CA . GLU A 1 115 ? 21.170 20.814 8.334 1.00 18.95 118 GLU A CA 1
ATOM 1482 C C . GLU A 1 115 ? 21.979 21.116 9.615 1.00 16.16 118 GLU A C 1
ATOM 1483 O O . GLU A 1 115 ? 23.139 21.494 9.541 1.00 19.42 118 GLU A O 1
ATOM 1495 N N . ASN A 1 116 ? 21.383 20.936 10.791 1.00 15.27 119 ASN A N 1
ATOM 1496 C CA . ASN A 1 116 ? 22.092 21.145 12.048 1.00 16.12 119 ASN A CA 1
ATOM 1497 C C . ASN A 1 116 ? 23.034 20.006 12.386 1.00 15.02 119 ASN A C 1
ATOM 1498 O O . ASN A 1 116 ? 23.882 20.169 13.253 1.00 16.12 119 ASN A O 1
ATOM 1509 N N . TYR A 1 117 ? 22.826 18.840 11.772 1.00 14.09 120 TYR A N 1
ATOM 1510 C CA . TYR A 1 117 ? 23.507 17.613 12.189 1.00 14.07 120 TYR A CA 1
ATOM 1511 C C . TYR A 1 117 ? 24.742 17.346 11.357 1.00 14.09 120 TYR A C 1
ATOM 1512 O O . TYR A 1 117 ? 24.793 17.674 10.168 1.00 15.73 120 TYR A O 1
ATOM 1530 N N . PHE A 1 118 ? 25.745 16.730 11.983 1.00 13.84 121 PHE A N 1
ATOM 1531 C CA . PHE A 1 118 ? 26.883 16.221 11.238 1.00 14.21 121 PHE A CA 1
ATOM 1532 C C . PHE A 1 118 ? 26.397 15.150 10.272 1.00 13.57 121 PHE A C 1
ATOM 1533 O O . PHE A 1 118 ? 25.409 14.468 10.539 1.00 14.40 121 PHE A O 1
ATOM 1550 N N . PRO A 1 119 ? 27.071 15.009 9.122 1.00 13.39 122 PRO A N 1
ATOM 1551 C CA . PRO A 1 119 ? 26.573 14.096 8.083 1.00 14.51 122 PRO A CA 1
ATOM 1552 C C . PRO A 1 119 ? 26.559 12.626 8.488 1.00 12.68 122 PRO A C 1
ATOM 1553 O O . PRO A 1 119 ? 25.644 11.899 8.105 1.00 13.47 122 PRO A O 1
ATOM 1564 N N . GLY A 1 120 ? 27.545 12.188 9.261 1.00 12.64 123 GLY A N 1
ATOM 1565 C CA . GLY A 1 120 ? 27.650 10.790 9.629 1.00 12.38 123 GLY A CA 1
ATOM 1566 C C . GLY A 1 120 ? 26.496 10.325 10.522 1.00 12.42 123 GLY A C 1
ATOM 1567 O O . GLY A 1 120 ? 25.829 9.314 10.252 1.00 12.03 123 GLY A O 1
ATOM 1571 N N . PRO A 1 121 ? 26.224 11.069 11.596 1.00 12.40 124 PRO A N 1
ATOM 1572 C CA . PRO A 1 121 ? 25.080 10.698 12.435 1.00 12.87 124 PRO A CA 1
ATOM 1573 C C . PRO A 1 121 ? 23.760 10.689 11.649 1.00 13.22 124 PRO A C 1
ATOM 1574 O O . PRO A 1 121 ? 22.928 9.794 11.852 1.00 13.32 124 PRO A O 1
ATOM 1585 N N . LEU A 1 122 ? 23.578 11.654 10.750 1.00 13.93 125 LEU A N 1
ATOM 1586 C CA A LEU A 1 122 ? 22.371 11.683 9.907 0.52 15.14 125 LEU A CA 1
ATOM 1587 C CA B LEU A 1 122 ? 22.390 11.706 9.900 0.48 16.20 125 LEU A CA 1
ATOM 1588 C C . LEU A 1 122 ? 22.298 10.439 9.054 1.00 14.36 125 LEU A C 1
ATOM 1589 O O . LEU A 1 122 ? 21.245 9.831 8.937 1.00 14.47 125 LEU A O 1
ATOM 1620 N N . LYS A 1 123 ? 23.416 10.036 8.455 1.00 13.17 126 LYS A N 1
ATOM 1621 C CA . LYS A 1 123 ? 23.388 8.850 7.627 1.00 13.19 126 LYS A CA 1
ATOM 1622 C C . LYS A 1 123 ? 22.968 7.632 8.455 1.00 12.51 126 LYS A C 1
ATOM 1623 O O . LYS A 1 123 ? 22.262 6.768 7.964 1.00 12.35 126 LYS A O 1
ATOM 1642 N N . SER A 1 124 ? 23.411 7.555 9.710 1.00 12.13 127 SER A N 1
ATOM 1643 C CA . SER A 1 124 ? 23.092 6.383 10.531 1.00 12.27 127 SER A CA 1
ATOM 1644 C C . SER A 1 124 ? 21.613 6.194 10.840 1.00 12.51 127 SER A C 1
ATOM 1645 O O . SER A 1 124 ? 21.216 5.074 11.119 1.00 13.53 127 SER A O 1
ATOM 1653 N N . VAL A 1 125 ? 20.813 7.270 10.792 1.00 12.09 128 VAL A N 1
ATOM 1654 C CA . VAL A 1 125 ? 19.366 7.147 10.983 1.00 12.91 128 VAL A CA 1
ATOM 1655 C C . VAL A 1 125 ? 18.618 6.999 9.668 1.00 13.42 128 VAL A C 1
ATOM 1656 O O . VAL A 1 125 ? 17.380 6.940 9.679 1.00 14.61 128 VAL A O 1
ATOM 1669 N N . THR A 1 126 ? 19.331 6.931 8.549 1.00 13.00 129 THR A N 1
ATOM 1670 C CA . THR A 1 126 ? 18.744 6.881 7.229 1.00 13.83 129 THR A CA 1
ATOM 1671 C C . THR A 1 126 ? 18.700 5.459 6.694 1.00 13.92 129 THR A C 1
ATOM 1672 O O . THR A 1 126 ? 19.678 4.714 6.840 1.00 14.56 129 THR A O 1
ATOM 1683 N N . TRP A 1 127 ? 17.574 5.084 6.075 1.00 14.22 130 TRP A N 1
ATOM 1684 C CA . TRP A 1 127 ? 17.525 3.819 5.390 1.00 15.04 130 TRP A CA 1
ATOM 1685 C C . TRP A 1 127 ? 16.617 4.003 4.173 1.00 14.40 130 TRP A C 1
ATOM 1686 O O . TRP A 1 127 ? 15.525 4.566 4.282 1.00 16.26 130 TRP A O 1
ATOM 1707 N N . ASP A 1 128 ? 17.076 3.560 3.010 1.00 16.15 131 ASP A N 1
ATOM 1708 C CA . ASP A 1 128 ? 16.261 3.598 1.800 1.00 19.28 131 ASP A CA 1
ATOM 1709 C C . ASP A 1 128 ? 15.688 4.999 1.515 1.00 17.61 131 ASP A C 1
ATOM 1710 O O . ASP A 1 128 ? 14.517 5.144 1.146 1.00 20.24 131 ASP A O 1
ATOM 1719 N N . GLY A 1 129 ? 16.506 6.029 1.676 1.00 16.34 132 GLY A N 1
ATOM 1720 C CA . GLY A 1 129 ? 16.093 7.382 1.360 1.00 17.13 132 GLY A CA 1
ATOM 1721 C C . GLY A 1 129 ? 15.068 7.987 2.293 1.00 15.18 132 GLY A C 1
ATOM 1722 O O . GLY A 1 129 ? 14.367 8.929 1.909 1.00 16.43 132 GLY A O 1
ATOM 1726 N N . LYS A 1 130 ? 14.987 7.450 3.507 1.00 14.96 133 LYS A N 1
ATOM 1727 C CA A LYS A 1 130 ? 14.033 7.888 4.521 0.51 14.69 133 LYS A CA 1
ATOM 1728 C CA B LYS A 1 130 ? 14.040 7.909 4.513 0.49 14.75 133 LYS A CA 1
ATOM 1729 C C . LYS A 1 130 ? 14.720 8.010 5.873 1.00 14.91 133 LYS A C 1
ATOM 1730 O O . LYS A 1 130 ? 15.682 7.290 6.157 1.00 15.32 133 LYS A O 1
ATOM 1767 N N . TYR A 1 131 ? 14.215 8.913 6.711 1.00 14.36 134 TYR A N 1
ATOM 1768 C CA . TYR A 1 131 ? 14.708 9.058 8.081 1.00 14.04 134 TYR A CA 1
ATOM 1769 C C . TYR A 1 131 ? 13.898 8.179 9.028 1.00 14.08 134 TYR A C 1
ATOM 1770 O O . TYR A 1 131 ? 12.658 8.253 9.055 1.00 15.64 134 TYR A O 1
ATOM 1788 N N . PHE A 1 132 ? 14.624 7.386 9.821 1.00 13.10 135 PHE A N 1
ATOM 1789 C CA . PHE A 1 132 ? 14.067 6.467 10.796 1.00 13.77 135 PHE A CA 1
ATOM 1790 C C . PHE A 1 132 ? 14.519 6.765 12.219 1.00 12.38 135 PHE A C 1
ATOM 1791 O O . PHE A 1 132 ? 14.445 5.922 13.094 1.00 12.84 135 PHE A O 1
ATOM 1808 N N . GLY A 1 133 ? 14.992 7.980 12.445 1.00 12.70 136 GLY A N 1
ATOM 1809 C CA . GLY A 1 133 ? 15.305 8.423 13.778 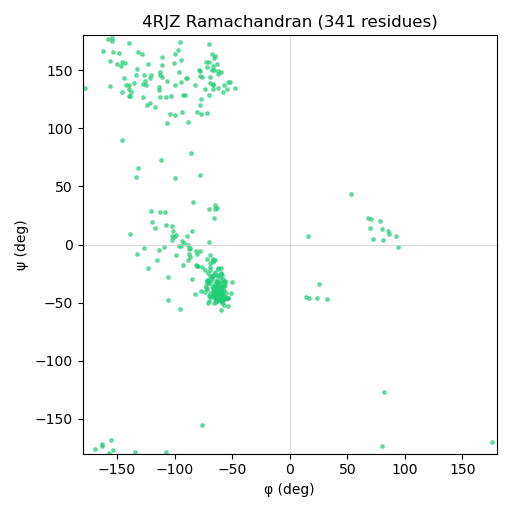1.00 12.65 136 GLY A CA 1
ATOM 1810 C C . GLY A 1 133 ? 15.929 9.802 13.734 1.00 12.65 136 GLY A C 1
ATOM 1811 O O . GLY A 1 133 ? 15.925 10.442 12.705 1.00 13.03 136 GLY A O 1
ATOM 1815 N N . VAL A 1 134 ? 16.449 10.234 14.878 1.00 11.96 137 VAL A N 1
ATOM 1816 C CA . VAL A 1 134 ? 17.092 11.542 15.026 1.00 12.41 137 VAL A CA 1
ATOM 1817 C C . VAL A 1 134 ? 18.322 11.302 15.887 1.00 12.54 137 VAL A C 1
ATOM 1818 O O . VAL A 1 134 ? 18.219 10.723 16.946 1.00 12.46 137 VAL A O 1
ATOM 1831 N N . PRO A 1 135 ? 19.528 11.750 15.454 1.00 11.93 138 PRO A N 1
ATOM 1832 C CA . PRO A 1 135 ? 20.716 11.550 16.299 1.00 12.56 138 PRO A CA 1
ATOM 1833 C C . PRO A 1 135 ? 20.529 12.092 17.711 1.00 11.77 138 PRO A C 1
ATOM 1834 O O . PRO A 1 135 ? 19.953 13.180 17.911 1.00 12.62 138 PRO A O 1
ATOM 1845 N N . LYS A 1 136 ? 21.028 11.345 18.693 1.00 11.68 139 LYS A N 1
ATOM 1846 C CA . LYS A 1 136 ? 20.975 11.769 20.080 1.00 11.83 139 LYS A CA 1
ATOM 1847 C C . LYS A 1 136 ? 22.283 12.466 20.507 1.00 12.25 139 LYS A C 1
ATOM 1848 O O . LYS A 1 136 ? 22.260 13.603 20.954 1.00 12.25 139 LYS A O 1
ATOM 1867 N N . ALA A 1 137 ? 23.415 11.789 20.341 1.00 11.98 140 ALA A N 1
ATOM 1868 C CA . ALA A 1 137 ? 24.734 12.347 20.687 1.00 12.51 140 ALA A CA 1
ATOM 1869 C C . ALA A 1 137 ? 25.746 11.639 19.823 1.00 11.97 140 ALA A C 1
ATOM 1870 O O . ALA A 1 137 ? 25.409 10.729 19.078 1.00 12.40 140 ALA A O 1
ATOM 1877 N N . THR A 1 138 ? 27.016 12.035 19.942 1.00 12.58 141 THR A N 1
ATOM 1878 C CA . THR A 1 138 ? 28.051 11.479 19.075 1.00 12.17 141 THR A CA 1
ATOM 1879 C C . THR A 1 138 ? 29.398 11.534 19.751 1.00 13.24 141 THR A C 1
ATOM 1880 O O . THR A 1 138 ? 29.600 12.213 20.761 1.00 14.37 141 THR A O 1
ATOM 1891 N N . ASN A 1 139 ? 30.340 10.793 19.178 1.00 11.75 142 ASN A N 1
ATOM 1892 C CA . ASN A 1 139 ? 31.737 10.936 19.553 1.00 12.54 142 ASN A CA 1
ATOM 1893 C C . ASN A 1 139 ? 32.560 10.480 18.348 1.00 11.21 142 ASN A C 1
ATOM 1894 O O . ASN A 1 139 ? 32.015 10.036 17.337 1.00 12.08 142 ASN A O 1
ATOM 1905 N N . THR A 1 140 ? 33.885 10.630 18.434 1.00 11.55 143 THR A N 1
ATOM 1906 C CA . THR A 1 140 ? 34.799 10.254 17.375 1.00 11.43 143 THR A CA 1
ATOM 1907 C C . THR A 1 140 ? 36.160 10.018 17.995 1.00 11.43 143 THR A C 1
ATOM 1908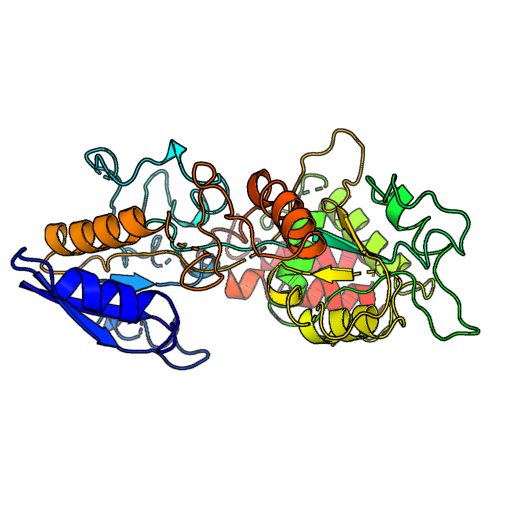 O O . THR A 1 140 ? 36.320 10.129 19.224 1.00 12.64 143 THR A O 1
ATOM 1919 N N . ILE A 1 141 ? 37.137 9.678 17.157 1.00 11.42 144 ILE A N 1
ATOM 1920 C CA . ILE A 1 141 ? 38.512 9.516 17.610 1.00 11.20 144 ILE A CA 1
ATOM 1921 C C . ILE A 1 141 ? 39.423 10.436 16.816 1.00 11.74 144 ILE A C 1
ATOM 1922 O O . ILE A 1 141 ? 39.123 10.877 15.717 1.00 11.55 144 ILE A O 1
ATOM 1938 N N . ALA A 1 142 ? 40.533 10.766 17.442 1.00 11.37 145 ALA A N 1
ATOM 1939 C CA . ALA A 1 142 ? 41.533 11.643 16.858 1.00 11.24 145 ALA A CA 1
ATOM 1940 C C . ALA A 1 142 ? 42.897 11.305 17.466 1.00 12.00 145 ALA A C 1
ATOM 1941 O O . ALA A 1 142 ? 43.011 10.341 18.228 1.00 11.81 145 ALA A O 1
ATOM 1948 N N . LEU A 1 143 ? 43.931 12.065 17.091 1.00 11.30 146 LEU A N 1
ATOM 1949 C CA . LEU A 1 143 ? 45.317 11.751 17.445 1.00 11.44 146 LEU A CA 1
ATOM 1950 C C . LEU A 1 143 ? 45.847 12.684 18.519 1.00 11.42 146 LEU A C 1
ATOM 1951 O O . LEU A 1 143 ? 46.131 13.848 18.266 1.00 12.69 146 LEU A O 1
ATOM 1967 N N . TYR A 1 144 ? 45.930 12.155 19.730 1.00 11.65 147 TYR A N 1
ATOM 1968 C CA . TYR A 1 144 ? 46.600 12.821 20.830 1.00 12.14 147 TYR A CA 1
ATOM 1969 C C . TYR A 1 144 ? 48.108 12.686 20.661 1.00 12.66 147 TYR A C 1
ATOM 1970 O O . TYR A 1 144 ? 48.599 11.644 20.207 1.00 13.13 147 TYR A O 1
ATOM 1988 N N . TYR A 1 145 ? 48.868 13.721 21.040 1.00 12.67 148 TYR A N 1
ATOM 1989 C CA . TYR A 1 145 ? 50.327 13.660 20.941 1.00 13.05 148 TYR A CA 1
ATOM 1990 C C . TYR A 1 145 ? 50.971 14.399 22.105 1.00 12.80 148 TYR A C 1
ATOM 1991 O O . TYR A 1 145 ? 50.490 15.439 22.543 1.00 14.09 148 TYR A O 1
ATOM 2009 N N . ASN A 1 146 ? 52.086 13.841 22.567 1.00 13.37 149 ASN A N 1
ATOM 2010 C CA . ASN A 1 146 ? 52.857 14.361 23.689 1.00 13.86 149 ASN A CA 1
ATOM 2011 C C . ASN A 1 146 ? 53.865 15.360 23.157 1.00 14.39 149 ASN A C 1
ATOM 2012 O O . ASN A 1 146 ? 54.840 14.984 22.495 1.00 14.72 149 ASN A O 1
ATOM 2023 N N . LYS A 1 147 ? 53.587 16.635 23.382 1.00 15.16 150 LYS A N 1
ATOM 2024 C CA . LYS A 1 147 ? 54.400 17.704 22.819 1.00 15.27 150 LYS A CA 1
ATOM 2025 C C . LYS A 1 147 ? 55.801 17.750 23.409 1.00 15.55 150 LYS A C 1
ATOM 2026 O O . LYS A 1 147 ? 56.738 18.198 22.754 1.00 16.66 150 LYS A O 1
ATOM 2045 N N . ASP A 1 148 ? 55.948 17.284 24.642 1.00 17.19 151 ASP A N 1
ATOM 2046 C CA . ASP A 1 148 ? 57.262 17.273 25.272 1.00 17.58 151 ASP A CA 1
ATOM 2047 C C . ASP A 1 148 ? 58.142 16.194 24.640 1.00 16.46 151 ASP A C 1
ATOM 2048 O O . ASP A 1 148 ? 59.339 16.423 24.404 1.00 17.73 151 ASP A O 1
ATOM 2057 N N . LEU A 1 149 ? 57.570 15.040 24.314 1.00 16.56 152 LEU A N 1
ATOM 2058 C CA . LEU A 1 149 ? 58.347 14.008 23.634 1.00 16.03 152 LEU A CA 1
ATOM 2059 C C . LEU A 1 149 ? 58.632 14.394 22.186 1.00 14.95 152 LEU A C 1
ATOM 2060 O O . LEU A 1 149 ? 59.704 14.064 21.673 1.00 15.73 152 LEU A O 1
ATOM 2076 N N . PHE A 1 150 ? 57.718 15.114 21.534 1.00 14.00 153 PHE A N 1
ATOM 2077 C CA . PHE A 1 150 ? 58.009 15.686 20.220 1.00 16.03 153 PHE A CA 1
ATOM 2078 C C . PHE A 1 150 ? 59.282 16.534 20.288 1.00 15.37 153 PHE A C 1
ATOM 2079 O O . PHE A 1 150 ? 60.212 16.357 19.502 1.00 15.89 153 PHE A O 1
ATOM 2096 N N A LYS A 1 151 ? 59.315 17.458 21.242 0.49 16.26 154 LYS A N 1
ATOM 2097 N N B LYS A 1 151 ? 59.315 17.457 21.244 0.51 16.29 154 LYS A N 1
ATOM 2098 C CA A LYS A 1 151 ? 60.458 18.350 21.383 0.49 18.17 154 LYS A CA 1
ATOM 2099 C CA B LYS A 1 151 ? 60.456 18.353 21.385 0.51 18.22 154 LYS A CA 1
ATOM 2100 C C A LYS A 1 151 ? 61.745 17.567 21.615 0.49 18.11 154 LYS A C 1
ATOM 2101 C C B LYS A 1 151 ? 61.746 17.575 21.624 0.51 18.24 154 LYS A C 1
ATOM 2102 O O A LYS A 1 151 ? 62.784 17.873 21.021 0.49 19.93 154 LYS A O 1
ATOM 2103 O O B LYS A 1 151 ? 62.788 17.892 21.043 0.51 20.03 154 LYS A O 1
ATOM 2140 N N . ALA A 1 152 ? 61.681 16.544 22.466 1.00 18.69 155 ALA A N 1
ATOM 2141 C CA . ALA A 1 152 ? 62.872 15.741 22.754 1.00 20.08 155 ALA A CA 1
ATOM 2142 C C . ALA A 1 152 ? 63.392 15.026 21.500 1.00 21.34 155 ALA A C 1
ATOM 2143 O O . ALA A 1 152 ? 64.612 14.802 21.358 1.00 24.00 155 ALA A O 1
ATOM 2151 N N . ALA A 1 153 ? 62.476 14.705 20.587 1.00 19.93 156 ALA A N 1
ATOM 2152 C CA . ALA A 1 153 ? 62.825 14.015 19.351 1.00 20.61 156 ALA A CA 1
ATOM 2153 C C . ALA A 1 153 ? 63.210 14.961 18.217 1.00 20.83 156 ALA A C 1
ATOM 2154 O O . ALA A 1 153 ? 63.501 14.511 17.103 1.00 23.01 156 ALA A O 1
ATOM 2161 N N . GLY A 1 154 ? 63.171 16.263 18.478 1.00 20.25 157 GLY A N 1
ATOM 2162 C CA . GLY A 1 154 ? 63.466 17.251 17.458 1.00 22.43 157 GLY A CA 1
ATOM 2163 C C . GLY A 1 154 ? 62.306 17.512 16.517 1.00 21.97 157 GLY A C 1
ATOM 2164 O O . GLY A 1 154 ? 62.495 18.132 15.471 1.00 25.17 157 GLY A O 1
ATOM 2168 N N . LEU A 1 155 ? 61.100 17.051 16.876 1.00 21.16 158 LEU A N 1
ATOM 2169 C CA . LEU A 1 155 ? 59.912 17.314 16.073 1.00 19.84 158 LEU A CA 1
ATOM 2170 C C . LEU A 1 155 ? 59.260 18.607 16.539 1.00 19.90 158 LEU A C 1
ATOM 2171 O O . LEU A 1 155 ? 59.221 18.909 17.739 1.00 23.48 158 LEU A O 1
ATOM 2187 N N . ASP A 1 156 ? 58.721 19.369 15.595 1.00 20.05 159 ASP A N 1
ATOM 2188 C CA . ASP A 1 156 ? 58.021 20.601 15.916 1.00 19.43 159 ASP A CA 1
ATOM 2189 C C . ASP A 1 156 ? 56.634 20.257 16.450 1.00 18.82 159 ASP A C 1
ATOM 2190 O O . ASP A 1 156 ? 55.786 19.756 15.718 1.00 20.09 159 ASP A O 1
ATOM 2199 N N . ALA A 1 157 ? 56.412 20.530 17.729 1.00 19.48 160 ALA A N 1
ATOM 2200 C CA . ALA A 1 157 ? 55.148 20.169 18.366 1.00 20.79 160 ALA A CA 1
ATOM 2201 C C . ALA A 1 157 ? 53.940 20.947 17.816 1.00 20.48 160 ALA A C 1
ATOM 2202 O O . ALA A 1 157 ? 52.797 20.580 18.073 1.00 23.69 160 ALA A O 1
ATOM 2209 N N . ALA A 1 158 ? 54.189 22.003 17.056 1.00 17.86 161 ALA A N 1
ATOM 2210 C CA . ALA A 1 158 ? 53.131 22.785 16.429 1.00 17.56 161 ALA A CA 1
ATOM 2211 C C . ALA A 1 158 ? 52.733 22.202 15.068 1.00 19.14 161 ALA A C 1
ATOM 2212 O O . ALA A 1 158 ? 51.780 22.665 14.421 1.00 21.86 161 ALA A O 1
ATOM 2219 N N . LYS A 1 159 ? 53.443 21.158 14.648 1.00 18.42 162 LYS A N 1
ATOM 2220 C CA . LYS A 1 159 ? 53.208 20.531 13.345 1.00 19.14 162 LYS A CA 1
ATOM 2221 C C . LYS A 1 159 ? 53.098 19.005 13.461 1.00 17.51 162 LYS A C 1
ATOM 2222 O O . LYS A 1 159 ? 53.895 18.247 12.911 1.00 19.37 162 LYS A O 1
ATOM 2241 N N . PRO A 1 160 ? 52.041 18.537 14.149 1.00 16.28 163 PRO A N 1
ATOM 2242 C CA . PRO A 1 160 ? 51.833 17.095 14.281 1.00 16.32 163 PRO A CA 1
ATOM 2243 C C . PRO A 1 160 ? 51.521 16.430 12.937 1.00 15.23 163 PRO A C 1
ATOM 2244 O O . PRO A 1 160 ? 51.144 17.109 11.981 1.00 15.85 163 PRO A O 1
ATOM 2255 N N . PRO A 1 161 ? 51.705 15.111 12.857 1.00 15.46 164 PRO A N 1
ATOM 2256 C CA . PRO A 1 161 ? 51.550 14.402 11.582 1.00 15.88 164 PRO A CA 1
ATOM 2257 C C . PRO A 1 161 ? 50.180 14.607 10.952 1.00 15.61 164 PRO A C 1
ATOM 2258 O O . PRO A 1 161 ? 49.149 14.528 11.644 1.00 16.74 164 PRO A O 1
ATOM 2269 N N . GLN A 1 162 ? 50.180 14.825 9.639 1.00 15.23 165 GLN A N 1
ATOM 2270 C CA . GLN A 1 162 ? 48.955 15.038 8.868 1.00 16.46 165 GLN A CA 1
ATOM 2271 C C . GLN A 1 162 ? 48.707 13.931 7.856 1.00 16.31 165 GLN A C 1
ATOM 2272 O O . GLN A 1 162 ? 47.592 13.825 7.330 1.00 18.41 165 GLN A O 1
ATOM 2286 N N . THR A 1 163 ? 49.709 13.093 7.589 1.00 14.51 166 THR A N 1
ATOM 2287 C CA . THR A 1 163 ? 49.556 11.969 6.674 1.00 14.49 166 THR A CA 1
ATOM 2288 C C . THR A 1 163 ? 50.021 10.676 7.327 1.00 13.95 166 THR A C 1
ATOM 2289 O O . THR A 1 163 ? 50.728 10.711 8.342 1.00 14.00 166 THR A O 1
ATOM 2300 N N . TRP A 1 164 ? 49.647 9.533 6.756 1.00 14.63 167 TRP A N 1
ATOM 2301 C CA . TRP A 1 164 ? 50.072 8.256 7.323 1.00 13.60 167 TRP A CA 1
ATOM 2302 C C . TRP A 1 164 ? 51.601 8.151 7.320 1.00 14.34 167 TRP A C 1
ATOM 2303 O O . TRP A 1 164 ? 52.195 7.655 8.285 1.00 14.80 167 TRP A O 1
ATOM 2324 N N . ASP A 1 165 ? 52.245 8.606 6.246 1.00 15.22 168 ASP A N 1
ATOM 2325 C CA . ASP A 1 165 ? 53.704 8.558 6.171 1.00 16.25 168 ASP A CA 1
ATOM 2326 C C . ASP A 1 165 ? 54.320 9.412 7.285 1.00 15.66 168 ASP A C 1
ATOM 2327 O O . ASP A 1 165 ? 55.305 9.008 7.925 1.00 15.72 168 ASP A O 1
ATOM 2336 N N . GLU A 1 166 ? 53.769 10.602 7.522 1.00 15.58 169 GLU A N 1
ATOM 2337 C CA . GLU A 1 166 ? 54.280 11.442 8.590 1.00 14.94 169 GLU A CA 1
ATOM 2338 C C . GLU A 1 166 ? 54.059 10.791 9.942 1.00 13.38 169 GLU A C 1
ATOM 2339 O O . GLU A 1 166 ? 54.879 10.911 10.850 1.00 14.39 169 GLU A O 1
ATOM 2351 N N . LEU A 1 167 ? 52.931 10.107 10.091 1.00 14.04 170 LEU A N 1
ATOM 2352 C CA . LEU A 1 167 ? 52.612 9.445 11.340 1.00 13.47 170 LEU A CA 1
ATOM 2353 C C . LEU A 1 167 ? 53.608 8.340 11.653 1.00 13.14 170 LEU A C 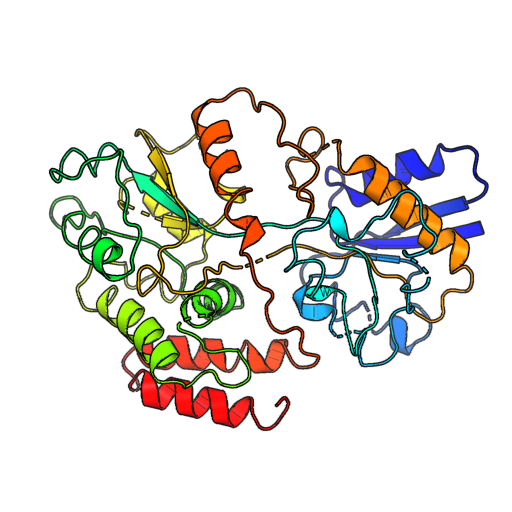1
ATOM 2354 O O . LEU A 1 167 ? 54.091 8.238 12.782 1.00 13.04 170 LEU A O 1
ATOM 2370 N N . VAL A 1 168 ? 53.887 7.499 10.661 1.00 13.32 171 VAL A N 1
ATOM 2371 C CA . VAL A 1 168 ? 54.842 6.415 10.855 1.00 14.53 171 VAL A CA 1
ATOM 2372 C C . VAL A 1 168 ? 56.254 6.958 11.141 1.00 13.51 171 VAL A C 1
ATOM 2373 O O . VAL A 1 168 ? 56.962 6.456 12.028 1.00 14.90 171 VAL A O 1
ATOM 2386 N N A ASP A 1 169 ? 56.645 8.009 10.419 0.54 13.84 172 ASP A N 1
ATOM 2387 N N B ASP A 1 169 ? 56.653 8.008 10.431 0.46 13.71 172 ASP A N 1
ATOM 2388 C CA A ASP A 1 169 ? 57.946 8.649 10.635 0.54 14.67 172 ASP A CA 1
ATOM 2389 C CA B ASP A 1 169 ? 57.973 8.592 10.656 0.46 14.56 172 ASP A CA 1
ATOM 2390 C C A ASP A 1 169 ? 58.052 9.159 12.061 0.54 12.66 172 ASP A C 1
ATOM 2391 C C B ASP A 1 169 ? 58.079 9.204 12.052 0.46 12.73 172 ASP A C 1
ATOM 2392 O O A ASP A 1 169 ? 59.057 8.929 12.734 0.54 14.18 172 ASP A O 1
ATOM 2393 O O B ASP A 1 169 ? 59.123 9.093 12.696 0.46 14.39 172 ASP A O 1
ATOM 2410 N N . ALA A 1 170 ? 57.010 9.840 12.534 1.00 13.39 173 ALA A N 1
ATOM 2411 C CA . ALA A 1 170 ? 57.009 10.365 13.889 1.00 14.08 173 ALA A CA 1
ATOM 2412 C C . ALA A 1 170 ? 57.034 9.235 14.899 1.00 13.32 173 ALA A C 1
ATOM 2413 O O . ALA A 1 170 ? 57.777 9.292 15.878 1.00 14.23 173 ALA A O 1
ATOM 2421 N N . ALA A 1 171 ? 56.246 8.188 14.660 1.00 13.21 174 ALA A N 1
ATOM 2422 C CA . ALA A 1 171 ? 56.209 7.070 15.597 1.00 12.99 174 ALA A CA 1
ATOM 2423 C C . ALA A 1 171 ? 57.585 6.428 15.745 1.00 13.14 174 ALA A C 1
ATOM 2424 O O . ALA A 1 171 ? 57.972 6.038 16.852 1.00 14.44 174 ALA A O 1
ATOM 2431 N N . ARG A 1 172 ? 58.302 6.313 14.642 1.00 12.90 175 ARG A N 1
ATOM 2432 C CA A ARG A 1 172 ? 59.673 5.805 14.698 0.61 13.06 175 ARG A CA 1
ATOM 2433 C CA B ARG A 1 172 ? 59.671 5.805 14.694 0.39 12.93 175 ARG A CA 1
ATOM 2434 C C . ARG A 1 172 ? 60.562 6.710 15.551 1.00 13.79 175 ARG A C 1
ATOM 2435 O O . ARG A 1 172 ? 61.253 6.236 16.459 1.00 14.42 175 ARG A O 1
ATOM 2476 N N . LYS A 1 173 ? 60.543 8.003 15.278 1.00 13.73 176 LYS A N 1
ATOM 2477 C CA A LYS A 1 173 ? 61.409 8.940 15.992 0.53 14.02 176 LYS A CA 1
ATOM 2478 C CA B LYS A 1 173 ? 61.414 8.930 15.998 0.47 14.08 176 LYS A CA 1
ATOM 2479 C C . LYS A 1 173 ? 61.092 8.985 17.486 1.00 13.93 176 LYS A C 1
ATOM 2480 O O . LYS A 1 173 ? 61.990 9.252 18.315 1.00 15.28 176 LYS A O 1
ATOM 2517 N N . LEU A 1 174 ? 59.826 8.727 17.826 1.00 13.63 177 LEU A N 1
ATOM 2518 C CA . LEU A 1 174 ? 59.350 8.802 19.204 1.00 13.46 177 LEU A CA 1
ATOM 2519 C C . LEU A 1 174 ? 59.510 7.508 19.991 1.00 14.48 177 LEU A C 1
ATOM 2520 O O . LEU A 1 174 ? 59.359 7.508 21.215 1.00 15.92 177 LEU A O 1
ATOM 2536 N N . THR A 1 175 ? 59.784 6.398 19.309 1.00 13.45 178 THR A N 1
ATOM 2537 C CA . THR A 1 175 ? 59.981 5.122 19.988 1.00 13.26 178 THR A CA 1
ATOM 2538 C C . THR A 1 175 ? 61.350 5.159 20.680 1.00 13.29 178 THR A C 1
ATOM 2539 O O . THR A 1 175 ? 62.355 5.592 20.093 1.00 14.44 178 THR A O 1
ATOM 2550 N N . ASN A 1 176 ? 61.386 4.729 21.939 1.00 14.31 179 ASN A N 1
ATOM 2551 C CA . ASN A 1 176 ? 62.591 4.802 22.753 1.00 14.55 179 ASN A CA 1
ATOM 2552 C C . ASN A 1 176 ? 62.626 3.603 23.685 1.00 14.25 179 ASN A C 1
ATOM 2553 O O . ASN A 1 176 ? 62.161 3.675 24.827 1.00 14.75 179 ASN A O 1
ATOM 2564 N N . PRO A 1 177 ? 63.242 2.501 23.229 1.00 14.02 180 PRO A N 1
ATOM 2565 C CA . PRO A 1 177 ? 63.309 1.309 24.068 1.00 14.69 180 PRO A CA 1
ATOM 2566 C C . PRO A 1 177 ? 63.996 1.575 25.406 1.00 14.73 180 PRO A C 1
ATOM 2567 O O . PRO A 1 177 ? 63.543 1.023 26.404 1.00 16.57 180 PRO A O 1
ATOM 2578 N N . ALA A 1 178 ? 65.014 2.434 25.453 1.00 15.60 181 ALA A N 1
ATOM 2579 C CA . ALA A 1 178 ? 65.710 2.677 26.719 1.00 16.29 181 ALA A CA 1
ATOM 2580 C C . ALA A 1 178 ? 64.755 3.133 27.810 1.00 16.36 181 ALA A C 1
ATOM 2581 O O . ALA A 1 178 ? 64.988 2.850 28.988 1.00 19.37 181 ALA A O 1
ATOM 2588 N N . LYS A 1 179 ? 63.710 3.864 27.429 1.00 16.13 182 LYS A N 1
ATOM 2589 C CA . LYS A 1 179 ? 62.766 4.404 28.404 1.00 16.82 182 LYS A CA 1
ATOM 2590 C C . LYS A 1 179 ? 61.367 3.809 28.270 1.00 16.74 182 LYS A C 1
ATOM 2591 O O . LYS A 1 179 ? 60.394 4.386 28.748 1.00 18.50 182 LYS A O 1
ATOM 2610 N N A ASN A 1 180 ? 61.296 2.628 27.663 0.51 16.99 183 ASN A N 1
ATOM 2611 N N B ASN A 1 180 ? 61.264 2.653 27.628 0.49 15.92 183 ASN A N 1
ATOM 2612 C CA A ASN A 1 180 ? 60.042 1.926 27.419 0.51 16.53 183 ASN A CA 1
ATOM 2613 C CA B ASN A 1 180 ? 59.989 1.960 27.496 0.49 15.22 183 ASN A CA 1
ATOM 2614 C C A ASN A 1 180 ? 58.940 2.823 26.858 0.51 14.50 183 ASN A C 1
ATOM 2615 C C B ASN A 1 180 ? 58.909 2.785 26.815 0.49 14.29 183 ASN A C 1
ATOM 2616 O O A ASN A 1 180 ? 57.811 2.850 27.367 0.51 16.29 183 ASN A O 1
ATOM 2617 O O B ASN A 1 180 ? 57.740 2.728 27.215 0.49 15.85 183 ASN A O 1
ATOM 2638 N N . VAL A 1 181 ? 59.269 3.543 25.793 1.00 15.23 184 VAL A N 1
ATOM 2639 C CA . VAL A 1 181 ? 58.290 4.348 25.067 1.00 15.48 184 VAL A CA 1
ATOM 2640 C C . VAL A 1 181 ? 58.054 3.788 23.671 1.00 13.82 184 VAL A C 1
ATOM 2641 O O . VAL A 1 181 ? 58.984 3.601 22.876 1.00 14.75 184 VAL A O 1
ATOM 2655 N N . TYR A 1 182 ? 56.782 3.526 23.378 1.00 13.23 185 TYR A N 1
ATOM 2656 C CA . TYR A 1 182 ? 56.292 3.279 22.025 1.00 12.98 185 TYR A CA 1
ATOM 2657 C C . TYR A 1 182 ? 55.885 4.590 21.376 1.00 12.53 185 TYR A C 1
ATOM 2658 O O . TYR A 1 182 ? 55.325 5.488 22.032 1.00 13.79 185 TYR A O 1
ATOM 2676 N N . GLY A 1 183 ? 56.141 4.716 20.082 1.00 12.98 186 GLY A N 1
ATOM 2677 C CA . GLY A 1 183 ? 55.749 5.925 19.390 1.00 13.50 186 GLY A CA 1
ATOM 2678 C C . GLY A 1 183 ? 54.258 6.184 19.329 1.00 12.02 186 GLY A C 1
ATOM 2679 O O . GLY A 1 183 ? 53.862 7.350 19.294 1.00 13.15 186 GLY A O 1
ATOM 2683 N N . ILE A 1 184 ? 53.450 5.126 19.294 1.00 12.13 187 ILE A N 1
ATOM 2684 C CA . ILE A 1 184 ? 52.005 5.314 19.216 1.00 13.23 187 ILE A CA 1
ATOM 2685 C C . ILE A 1 184 ? 51.286 4.216 19.960 1.00 12.42 187 ILE A C 1
ATOM 2686 O O . ILE A 1 184 ? 51.782 3.107 20.101 1.00 13.14 187 ILE A O 1
ATOM 2702 N N . SER A 1 185 ? 50.085 4.547 20.429 1.00 13.03 188 SER A N 1
ATOM 2703 C CA . SER A 1 185 ? 49.137 3.591 21.002 1.00 13.87 188 SER A CA 1
ATOM 2704 C C . SER A 1 185 ? 47.790 3.729 20.296 1.00 12.75 188 SER A C 1
ATOM 2705 O O . SER A 1 185 ? 47.395 4.837 19.898 1.00 14.00 188 SER A O 1
ATOM 2713 N N . PHE A 1 186 ? 47.103 2.594 20.145 1.00 12.81 189 PHE A N 1
ATOM 2714 C CA . PHE A 1 186 ? 45.780 2.550 19.552 1.00 12.41 189 PHE A CA 1
ATOM 2715 C C . PHE A 1 186 ? 45.146 1.215 19.925 1.00 13.25 189 PHE A C 1
ATOM 2716 O O . PHE A 1 186 ? 45.718 0.488 20.738 1.00 15.58 189 PHE A O 1
ATOM 2733 N N . SER A 1 187 ? 43.969 0.898 19.382 1.00 12.74 190 SER A N 1
ATOM 2734 C CA . SER A 1 187 ? 43.335 -0.367 19.697 1.00 12.75 190 SER A CA 1
ATOM 2735 C C . SER A 1 187 ? 42.971 -1.132 18.433 1.00 13.30 190 SER A C 1
ATOM 2736 O O . SER A 1 187 ? 42.288 -0.610 17.547 1.00 14.14 190 SER A O 1
ATOM 2744 N N . ALA A 1 188 ? 43.420 -2.389 18.382 1.00 13.14 191 ALA A N 1
ATOM 2745 C CA . ALA A 1 188 ? 43.064 -3.338 17.333 1.00 13.24 191 ALA A CA 1
ATOM 2746 C C . ALA A 1 188 ? 42.378 -4.540 17.959 1.00 15.14 191 ALA A C 1
ATOM 2747 O O . ALA A 1 188 ? 42.414 -5.636 17.416 1.00 16.69 191 ALA A O 1
ATOM 2754 N N . LYS A 1 189 ? 41.708 -4.307 19.086 1.00 14.97 192 LYS A N 1
ATOM 2755 C CA . LYS A 1 189 ? 41.129 -5.384 19.873 1.00 16.12 192 LYS A CA 1
ATOM 2756 C C . LYS A 1 189 ? 40.104 -6.195 19.088 1.00 16.57 192 LYS A C 1
ATOM 2757 O O . LYS A 1 189 ? 39.395 -5.672 18.221 1.00 16.85 192 LYS A O 1
ATOM 2776 N N . ALA A 1 190 ? 40.024 -7.477 19.434 1.00 18.05 193 ALA A N 1
ATOM 2777 C CA . ALA A 1 190 ? 39.079 -8.425 18.844 1.00 18.72 193 ALA A CA 1
ATOM 2778 C C . ALA A 1 190 ? 37.692 -8.229 19.449 1.00 18.72 193 ALA A C 1
ATOM 2779 O O . ALA A 1 190 ? 37.115 -9.131 20.046 1.00 21.78 193 ALA A O 1
ATOM 2786 N N . ASN A 1 191 ? 37.174 -7.027 19.278 1.00 16.79 194 ASN A N 1
ATOM 2787 C CA . ASN A 1 191 ? 35.825 -6.671 19.639 1.00 15.85 194 ASN A CA 1
ATOM 2788 C C . ASN A 1 191 ? 35.462 -5.492 18.742 1.00 16.01 194 ASN A C 1
ATOM 2789 O O . ASN A 1 191 ? 36.171 -5.160 17.792 1.00 14.97 194 ASN A O 1
ATOM 2800 N N . GLU A 1 192 ? 34.360 -4.832 19.043 1.00 15.36 195 GLU A N 1
ATOM 2801 C CA . GLU A 1 192 ? 33.881 -3.762 18.210 1.00 14.31 195 GLU A CA 1
ATOM 2802 C C . GLU A 1 192 ? 34.901 -2.636 18.125 1.00 14.11 195 GLU A C 1
ATOM 2803 O O . GLU A 1 192 ? 34.930 -1.942 17.128 1.00 13.44 195 GLU A O 1
ATOM 2815 N N . GLU A 1 193 ? 35.723 -2.445 19.159 1.00 13.71 196 GLU A N 1
ATOM 2816 C CA . GLU A 1 193 ? 36.689 -1.336 19.154 1.00 13.63 196 GLU A CA 1
ATOM 2817 C C . GLU A 1 193 ? 37.716 -1.453 18.035 1.00 12.94 196 GLU A C 1
ATOM 2818 O O . GLU A 1 193 ? 38.116 -0.449 17.456 1.00 12.95 196 GLU A O 1
ATOM 2830 N N . GLY A 1 194 ? 38.131 -2.673 17.718 1.00 13.69 197 GLY A N 1
ATOM 2831 C CA . GLY A 1 194 ? 39.089 -2.841 16.637 1.00 13.92 197 GLY A CA 1
ATOM 2832 C C . GLY A 1 194 ? 38.524 -2.430 15.286 1.00 12.81 197 GLY A C 1
ATOM 2833 O O . GLY A 1 194 ? 39.183 -1.735 14.500 1.00 12.79 197 GLY A O 1
ATOM 2837 N N . THR A 1 195 ? 37.282 -2.820 15.005 1.00 13.36 198 THR A N 1
ATOM 2838 C CA . THR A 1 195 ? 36.622 -2.398 13.770 1.00 13.22 198 THR A CA 1
ATOM 2839 C C . THR A 1 195 ? 36.398 -0.894 13.777 1.00 12.38 198 THR A C 1
ATOM 2840 O O . THR A 1 195 ? 36.614 -0.223 12.773 1.00 12.69 198 THR A O 1
ATOM 2851 N N . PHE A 1 196 ? 35.941 -0.369 14.916 1.00 12.10 199 PHE A N 1
ATOM 2852 C CA . PHE A 1 196 ? 35.692 1.061 15.091 1.00 11.82 199 PHE A CA 1
ATOM 2853 C C . PHE A 1 196 ? 36.949 1.859 14.729 1.00 11.45 199 PHE A C 1
ATOM 2854 O O . PHE A 1 196 ? 36.892 2.873 14.038 1.00 11.49 199 PHE A O 1
ATOM 2871 N N . GLN A 1 197 ? 38.103 1.408 15.237 1.00 11.55 200 GLN A N 1
ATOM 2872 C CA . GLN A 1 197 ? 39.384 2.079 14.986 1.00 11.70 200 GLN A CA 1
ATOM 2873 C C . GLN A 1 197 ? 39.896 1.892 13.560 1.00 10.89 200 GLN A C 1
ATOM 2874 O O . GLN A 1 197 ? 40.514 2.794 13.016 1.00 11.78 200 GLN A O 1
ATOM 2888 N N . PHE A 1 198 ? 39.667 0.719 12.967 1.00 11.12 201 PHE A N 1
ATOM 2889 C CA . PHE A 1 198 ? 40.245 0.417 11.668 1.00 11.69 201 PHE A CA 1
ATOM 2890 C C . PHE A 1 198 ? 39.461 0.997 10.496 1.00 11.31 201 PHE A C 1
ATOM 2891 O O . PHE A 1 198 ? 40.041 1.491 9.524 1.00 11.53 201 PHE A O 1
ATOM 2908 N N . LEU A 1 199 ? 38.133 0.893 10.547 1.00 11.41 202 LEU A N 1
ATOM 2909 C CA . LEU A 1 199 ? 37.309 1.244 9.399 1.00 11.54 202 LEU A CA 1
ATOM 2910 C C . LEU A 1 199 ? 37.618 2.627 8.804 1.00 11.25 202 LEU A C 1
ATOM 2911 O O . LEU A 1 199 ? 37.652 2.754 7.584 1.00 11.74 202 LEU A O 1
ATOM 2927 N N . PRO A 1 200 ? 37.850 3.659 9.646 1.00 10.64 203 PRO A N 1
ATOM 2928 C CA . PRO A 1 200 ? 38.132 4.971 9.044 1.00 12.08 203 PRO A CA 1
ATOM 2929 C C . PRO A 1 200 ? 39.379 4.993 8.177 1.00 11.08 203 PRO A C 1
ATOM 2930 O O . PRO A 1 200 ? 39.467 5.753 7.203 1.00 11.49 203 PRO A O 1
ATOM 2941 N N . TRP A 1 201 ? 40.382 4.192 8.533 1.00 11.17 204 TRP A N 1
ATOM 2942 C CA . TRP A 1 201 ? 41.576 4.132 7.716 1.00 11.83 204 TRP A CA 1
ATOM 2943 C C . TRP A 1 201 ? 41.221 3.602 6.320 1.00 11.93 204 TRP A C 1
ATOM 2944 O O . TRP A 1 201 ? 41.656 4.146 5.302 1.00 12.56 204 TRP A O 1
ATOM 2965 N N . ALA A 1 202 ? 40.442 2.521 6.281 1.00 11.72 205 ALA A N 1
ATOM 2966 C CA . ALA A 1 202 ? 39.985 1.955 5.013 1.00 12.58 205 ALA A CA 1
ATOM 2967 C C . ALA A 1 202 ? 39.164 2.981 4.229 1.00 11.92 205 ALA A C 1
ATOM 2968 O O . ALA A 1 202 ? 39.315 3.109 3.010 1.00 12.31 205 ALA A O 1
ATOM 2975 N N . GLN A 1 203 ? 38.293 3.706 4.924 1.00 11.49 206 GLN A N 1
ATOM 2976 C CA . GLN A 1 203 ? 37.429 4.692 4.268 1.00 11.67 206 GLN A CA 1
ATOM 2977 C C . GLN A 1 203 ? 38.246 5.816 3.635 1.00 12.12 206 GLN A C 1
ATOM 2978 O O . GLN A 1 203 ? 37.927 6.281 2.528 1.00 12.69 206 GLN A O 1
ATOM 3009 N N . ALA A 1 205 ? 41.109 5.570 2.444 1.00 12.34 208 ALA A N 1
ATOM 3010 C CA . ALA A 1 205 ? 41.772 4.983 1.287 1.00 13.30 208 ALA A CA 1
ATOM 3011 C C . ALA A 1 205 ? 40.778 4.606 0.173 1.00 12.72 208 ALA A C 1
ATOM 3012 O O . ALA A 1 205 ? 41.182 4.006 -0.814 1.00 14.56 208 ALA A O 1
ATOM 3019 N N . GLY A 1 206 ? 39.499 4.973 0.315 1.00 12.90 209 GLY A N 1
ATOM 3020 C CA . GLY A 1 206 ? 38.521 4.796 -0.750 1.00 13.26 209 GLY A CA 1
ATOM 3021 C C . GLY A 1 206 ? 37.744 3.512 -0.705 1.00 14.03 209 GLY A C 1
ATOM 3022 O O . GLY A 1 206 ? 36.963 3.240 -1.634 1.00 15.95 209 GLY A O 1
ATOM 3026 N N . ALA A 1 207 ? 37.905 2.749 0.368 1.00 14.46 210 ALA A N 1
ATOM 3027 C CA . ALA A 1 207 ? 37.194 1.479 0.565 1.00 14.58 210 ALA A CA 1
ATOM 3028 C C . ALA A 1 207 ? 35.954 1.676 1.433 1.00 13.79 210 ALA A C 1
ATOM 3029 O O . ALA A 1 207 ? 35.798 2.713 2.077 1.00 13.38 210 ALA A O 1
ATOM 3036 N N . THR A 1 208 ? 35.092 0.659 1.475 1.00 15.49 211 THR A N 1
ATOM 3037 C CA . THR A 1 208 ? 33.954 0.653 2.383 1.00 14.46 211 THR A CA 1
ATOM 3038 C C . THR A 1 208 ? 33.797 -0.735 2.956 1.00 14.74 211 THR A C 1
ATOM 3039 O O . THR A 1 208 ? 34.452 -1.687 2.535 1.00 16.62 211 THR A O 1
ATOM 3050 N N . TYR A 1 209 ? 32.884 -0.851 3.901 1.00 14.19 212 TYR A N 1
ATOM 3051 C CA . TYR A 1 209 ? 32.589 -2.150 4.470 1.00 15.81 212 TYR A CA 1
ATOM 3052 C C . TYR A 1 209 ? 32.088 -3.147 3.417 1.00 16.28 212 TYR A C 1
ATOM 3053 O O . TYR A 1 209 ? 32.247 -4.347 3.610 1.00 19.36 212 TYR A O 1
ATOM 3071 N N . LYS A 1 210 ? 31.495 -2.652 2.324 1.00 15.66 213 LYS A N 1
ATOM 3072 C CA . LYS A 1 210 ? 30.981 -3.480 1.223 1.00 17.82 213 LYS A CA 1
ATOM 3073 C C . LYS A 1 210 ? 32.055 -3.894 0.248 1.00 15.86 213 LYS A C 1
ATOM 3074 O O . LYS A 1 210 ? 31.813 -4.730 -0.614 1.00 18.15 213 LYS A O 1
ATOM 3093 N N A ASN A 1 211 ? 33.224 -3.257 0.315 0.46 15.76 214 ASN A N 1
ATOM 3094 N N B ASN A 1 211 ? 33.256 -3.348 0.455 0.54 15.25 214 ASN A N 1
ATOM 3095 C CA A ASN A 1 211 ? 34.378 -3.693 -0.477 0.46 17.94 214 ASN A CA 1
ATOM 3096 C CA B ASN A 1 211 ? 34.379 -3.467 -0.465 0.54 17.22 214 ASN A CA 1
ATOM 3097 C C A ASN A 1 211 ? 35.661 -3.408 0.307 0.46 16.30 214 ASN A C 1
ATOM 3098 C C B ASN A 1 211 ? 35.666 -3.339 0.354 0.54 16.33 214 ASN A C 1
ATOM 3099 O O A ASN A 1 211 ? 36.432 -2.482 0.038 0.46 18.25 214 ASN A O 1
ATOM 3100 O O B ASN A 1 211 ? 36.469 -2.420 0.137 0.54 17.04 214 ASN A O 1
ATOM 3121 N N . ILE A 1 212 ? 35.850 -4.224 1.335 1.00 14.61 215 ILE A N 1
ATOM 3122 C CA . ILE A 1 212 ? 36.864 -3.980 2.362 1.00 14.91 215 ILE A CA 1
ATOM 3123 C C . ILE A 1 212 ? 38.249 -4.508 1.990 1.00 14.35 215 ILE A C 1
ATOM 3124 O O . ILE A 1 212 ? 39.197 -4.344 2.759 1.00 16.24 215 ILE A O 1
ATOM 3141 N N . ASN A 1 213 ? 38.354 -5.131 0.821 1.00 13.22 216 ASN A N 1
ATOM 3142 C CA . ASN A 1 213 ? 39.626 -5.686 0.382 1.00 13.44 216 ASN A CA 1
ATOM 3143 C C . ASN A 1 213 ? 40.212 -4.967 -0.824 1.00 12.27 216 ASN A C 1
ATOM 3144 O O . ASN A 1 213 ? 40.968 -5.553 -1.580 1.00 14.63 216 ASN A O 1
ATOM 3155 N N . THR A 1 214 ? 39.910 -3.687 -1.004 1.00 13.26 217 THR A N 1
ATOM 3156 C CA . THR A 1 214 ? 40.615 -2.932 -2.015 1.00 13.37 217 THR A CA 1
ATOM 3157 C C . THR A 1 214 ? 42.090 -2.838 -1.628 1.00 13.27 217 THR A C 1
ATOM 3158 O O . THR A 1 214 ? 42.466 -3.005 -0.458 1.00 13.52 217 THR A O 1
ATOM 3169 N N . ASP A 1 215 ? 42.950 -2.514 -2.583 1.00 13.03 218 ASP A N 1
ATOM 3170 C CA . ASP A 1 215 ? 44.363 -2.393 -2.258 1.00 13.71 218 ASP A CA 1
ATOM 3171 C C . ASP A 1 215 ? 44.618 -1.213 -1.309 1.00 14.56 218 ASP A C 1
ATOM 3172 O O . ASP A 1 215 ? 45.570 -1.245 -0.541 1.00 15.02 218 ASP A O 1
ATOM 3181 N N . GLY A 1 216 ? 43.741 -0.216 -1.333 1.00 14.68 219 GLY A N 1
ATOM 3182 C CA . GLY A 1 216 ? 43.797 0.872 -0.369 1.00 16.90 219 GLY A CA 1
ATOM 3183 C C . GLY A 1 216 ? 43.541 0.419 1.056 1.00 15.20 219 GLY A C 1
ATOM 3184 O O . GLY A 1 216 ? 44.261 0.801 1.994 1.00 15.48 219 GLY A O 1
ATOM 3188 N N . ALA A 1 217 ? 42.532 -0.430 1.237 1.00 14.67 220 ALA A N 1
ATOM 3189 C CA . ALA A 1 217 ? 42.251 -0.994 2.559 1.00 14.71 220 ALA A CA 1
ATOM 3190 C C . ALA A 1 217 ? 43.402 -1.899 2.999 1.00 13.55 220 ALA A C 1
ATOM 3191 O O . ALA A 1 217 ? 43.784 -1.914 4.174 1.00 13.14 220 ALA A O 1
ATOM 3198 N N . VAL A 1 218 ? 43.949 -2.668 2.060 1.00 13.11 221 VAL A N 1
ATOM 3199 C CA . VAL A 1 218 ? 45.114 -3.494 2.368 1.00 14.04 221 VAL A CA 1
ATOM 3200 C C . VAL A 1 218 ? 46.298 -2.616 2.832 1.00 13.76 221 VAL A C 1
ATOM 3201 O O . VAL A 1 218 ? 46.975 -2.957 3.800 1.00 13.67 221 VAL A O 1
ATOM 3214 N N . LYS A 1 219 ? 46.527 -1.482 2.171 1.00 13.98 222 LYS A N 1
ATOM 3215 C CA . LYS A 1 219 ? 47.558 -0.542 2.592 1.00 15.00 222 LYS A CA 1
ATOM 3216 C C . LYS A 1 219 ? 47.316 -0.052 4.016 1.00 12.78 222 LYS A C 1
ATOM 3217 O O . LYS A 1 219 ? 48.257 0.067 4.791 1.00 14.28 222 LYS A O 1
ATOM 3236 N N . ALA A 1 220 ? 46.064 0.221 4.374 1.00 13.21 223 ALA A N 1
ATOM 3237 C CA . ALA A 1 220 ? 45.764 0.601 5.756 1.00 13.03 223 ALA A CA 1
ATOM 3238 C C . ALA A 1 220 ? 46.186 -0.493 6.732 1.00 12.46 223 ALA A C 1
ATOM 3239 O O . ALA A 1 220 ? 46.849 -0.240 7.744 1.00 12.98 223 ALA A O 1
ATOM 3246 N N . LEU A 1 221 ? 45.769 -1.719 6.450 1.00 12.15 224 LEU A N 1
ATOM 3247 C CA . LEU A 1 221 ? 46.072 -2.820 7.350 1.00 12.05 224 LEU A CA 1
ATOM 3248 C C . LEU A 1 221 ? 47.577 -3.116 7.396 1.00 12.59 224 LEU A C 1
ATOM 3249 O O . LEU A 1 221 ? 48.125 -3.420 8.459 1.00 12.99 224 LEU A O 1
ATOM 3265 N N . GLU A 1 222 ? 48.250 -2.999 6.255 1.00 12.75 225 GLU A N 1
ATOM 3266 C CA . GLU A 1 222 ? 49.706 -3.134 6.210 1.00 13.45 225 GLU A CA 1
ATOM 3267 C C . GLU A 1 222 ? 50.383 -2.032 7.036 1.00 12.90 225 GLU A C 1
ATOM 3268 O O . GLU A 1 222 ? 51.441 -2.250 7.630 1.00 14.29 225 GLU A O 1
ATOM 3280 N N . THR A 1 223 ? 49.797 -0.844 7.078 1.00 13.19 226 THR A N 1
ATOM 3281 C CA . THR A 1 223 ? 50.348 0.229 7.900 1.00 13.14 226 THR A CA 1
ATOM 3282 C C . THR A 1 223 ? 50.280 -0.146 9.376 1.00 13.12 226 THR A C 1
ATOM 3283 O O . THR A 1 223 ? 51.246 0.060 10.124 1.00 13.33 226 THR A O 1
ATOM 3294 N N . TRP A 1 224 ? 49.137 -0.678 9.807 1.00 12.81 227 TRP A N 1
ATOM 3295 C CA . TRP A 1 224 ? 49.028 -1.180 11.157 1.00 11.88 227 TRP A CA 1
ATOM 3296 C C . TRP A 1 224 ? 50.060 -2.278 11.448 1.00 12.85 227 TRP A C 1
ATOM 3297 O O . TRP A 1 224 ? 50.699 -2.274 12.500 1.00 13.11 227 TRP A O 1
ATOM 3318 N N . LYS A 1 225 ? 50.193 -3.211 10.518 1.00 13.41 228 LYS A N 1
ATOM 3319 C CA . LYS A 1 225 ? 51.131 -4.307 10.660 1.00 15.49 228 LYS A CA 1
ATOM 3320 C C . LYS A 1 225 ? 52.570 -3.764 10.800 1.00 14.70 228 LYS A C 1
ATOM 3321 O O . LYS A 1 225 ? 53.347 -4.254 11.619 1.00 16.33 228 LYS A O 1
ATOM 3340 N N . THR A 1 226 ? 52.916 -2.741 10.023 1.00 15.31 229 THR A N 1
ATOM 3341 C CA . THR A 1 226 ? 54.240 -2.112 10.092 1.00 17.15 229 THR A CA 1
ATOM 3342 C C . THR A 1 226 ? 54.463 -1.485 11.454 1.00 14.96 229 THR A C 1
ATOM 3343 O O . THR A 1 226 ? 55.563 -1.569 12.009 1.00 15.00 229 THR A O 1
ATOM 3354 N N . LEU A 1 227 ? 53.453 -0.803 11.979 1.00 14.28 230 LEU A N 1
ATOM 3355 C CA . LEU A 1 227 ? 53.616 -0.165 13.286 1.00 13.63 230 LEU A CA 1
ATOM 3356 C C . LEU A 1 227 ? 53.942 -1.230 14.332 1.00 13.74 230 LEU A C 1
ATOM 3357 O O . LEU A 1 227 ? 54.787 -1.021 15.195 1.00 15.52 230 LEU A O 1
ATOM 3373 N N . LEU A 1 228 ? 53.246 -2.364 14.303 1.00 12.98 231 LEU A N 1
ATOM 3374 C CA A LEU A 1 228 ? 53.514 -3.428 15.259 0.46 13.62 231 LEU A CA 1
ATOM 3375 C CA B LEU A 1 228 ? 53.508 -3.430 15.252 0.54 13.66 231 LEU A CA 1
ATOM 3376 C C . LEU A 1 228 ? 54.859 -4.110 15.002 1.00 13.10 231 LEU A C 1
ATOM 3377 O O . LEU A 1 228 ? 55.638 -4.323 15.925 1.00 13.33 231 LEU A O 1
ATOM 3408 N N . ASP A 1 229 ? 55.126 -4.484 13.752 1.00 13.84 232 ASP A N 1
ATOM 3409 C CA . ASP A 1 229 ? 56.319 -5.281 13.433 1.00 14.45 232 ASP A CA 1
ATOM 3410 C C . ASP A 1 229 ? 57.605 -4.493 13.635 1.00 14.10 232 ASP A C 1
ATOM 3411 O O . ASP A 1 229 ? 58.648 -5.078 13.971 1.00 14.86 232 ASP A O 1
ATOM 3420 N N . GLU A 1 230 ? 57.547 -3.182 13.428 1.00 13.44 233 GLU A N 1
ATOM 3421 C CA . GLU A 1 230 ? 58.712 -2.330 13.626 1.00 14.02 233 GLU A CA 1
ATOM 3422 C C . GLU A 1 230 ? 58.799 -1.822 15.078 1.00 13.42 233 GLU A C 1
ATOM 3423 O O . GLU A 1 230 ? 59.640 -0.999 15.406 1.00 14.40 233 GLU A O 1
ATOM 3435 N N . LYS A 1 231 ? 57.926 -2.336 15.941 1.00 12.79 234 LYS A N 1
ATOM 3436 C CA A LYS A 1 231 ? 58.009 -2.112 17.386 0.56 13.40 234 LYS A CA 1
ATOM 3437 C CA B LYS A 1 231 ? 58.005 -2.114 17.386 0.44 13.35 234 LYS A CA 1
ATOM 3438 C C . LYS A 1 231 ? 57.682 -0.666 17.747 1.00 13.62 234 LYS A C 1
ATOM 3439 O O . LYS A 1 231 ? 58.101 -0.155 18.790 1.00 14.31 234 LYS A O 1
ATOM 3476 N N . LEU A 1 232 ? 56.846 -0.032 16.911 1.00 13.07 235 LEU A N 1
ATOM 3477 C CA . LEU A 1 232 ? 56.459 1.348 17.136 1.00 12.64 235 LEU A CA 1
ATOM 3478 C C . LEU A 1 232 ? 55.171 1.460 17.937 1.00 12.85 235 LEU A C 1
ATOM 3479 O O . LEU A 1 232 ? 54.866 2.533 18.470 1.00 13.76 235 LEU A O 1
ATOM 3495 N N . ALA A 1 233 ? 54.415 0.355 17.995 1.00 13.27 236 ALA A N 1
ATOM 3496 C CA . ALA A 1 233 ? 53.181 0.233 18.805 1.00 13.51 236 ALA A CA 1
ATOM 3497 C C . ALA A 1 233 ? 53.287 -1.088 19.532 1.00 12.75 236 ALA A C 1
ATOM 3498 O O . ALA A 1 233 ? 53.856 -2.056 19.009 1.00 14.79 236 ALA A O 1
ATOM 3505 N N . SER A 1 234 ? 52.758 -1.148 20.740 1.00 14.14 237 SER A N 1
ATOM 3506 C CA . SER A 1 234 ? 52.826 -2.333 21.566 1.00 14.52 237 SER A CA 1
ATOM 3507 C C . SER A 1 234 ? 52.113 -3.535 20.955 1.00 14.65 237 SER A C 1
ATOM 3508 O O . SER A 1 234 ? 51.046 -3.393 20.344 1.00 14.81 237 SER A O 1
ATOM 3516 N N . PRO A 1 235 ? 52.623 -4.743 21.199 1.00 15.42 238 PRO A N 1
ATOM 3517 C CA . PRO A 1 235 ? 51.876 -5.939 20.801 1.00 16.75 238 PRO A CA 1
ATOM 3518 C C . PRO A 1 235 ? 50.519 -5.994 21.481 1.00 16.05 238 PRO A C 1
ATOM 3519 O O . PRO A 1 235 ? 49.583 -6.623 20.960 1.00 17.33 238 PRO A O 1
ATOM 3530 N N . ASP A 1 236 ? 50.396 -5.344 22.629 1.00 15.32 239 ASP A N 1
ATOM 3531 C CA . ASP A 1 236 ? 49.114 -5.359 23.340 1.00 17.15 239 ASP A CA 1
ATOM 3532 C C . ASP A 1 236 ? 48.021 -4.567 22.629 1.00 15.78 239 ASP A C 1
ATOM 3533 O O . ASP A 1 236 ? 46.854 -4.654 22.993 1.00 16.60 239 ASP A O 1
ATOM 3542 N N . THR A 1 237 ? 48.373 -3.824 21.588 1.00 15.28 240 THR A N 1
ATOM 3543 C CA . THR A 1 237 ? 47.391 -3.191 20.711 1.00 14.81 240 THR A CA 1
ATOM 3544 C C . THR A 1 237 ? 46.339 -4.212 20.251 1.00 15.04 240 THR A C 1
ATOM 3545 O O . THR A 1 237 ? 45.177 -3.870 20.047 1.00 14.83 240 THR A O 1
ATOM 3556 N N . LEU A 1 238 ? 46.734 -5.470 20.103 1.00 14.93 241 LEU A N 1
ATOM 3557 C CA A LEU A 1 238 ? 45.850 -6.507 19.592 0.52 15.62 241 LEU A CA 1
ATOM 3558 C CA B LEU A 1 238 ? 45.846 -6.502 19.585 0.48 15.63 241 LEU A CA 1
ATOM 3559 C C . LEU A 1 238 ? 44.781 -6.939 20.575 1.00 15.74 241 LEU A C 1
ATOM 3560 O O . LEU A 1 238 ? 43.792 -7.554 20.175 1.00 17.16 241 LEU A O 1
ATOM 3591 N N . THR A 1 239 ? 44.998 -6.652 21.853 1.00 16.14 242 THR A N 1
ATOM 3592 C CA . THR A 1 239 ? 44.135 -7.179 22.916 1.00 17.33 242 THR A CA 1
ATOM 3593 C C . THR A 1 239 ? 43.567 -6.111 23.850 1.00 17.65 242 THR A C 1
ATOM 3594 O O . THR A 1 239 ? 42.747 -6.420 24.704 1.00 22.15 242 THR A O 1
ATOM 3605 N N . ARG A 1 240 ? 43.952 -4.859 23.660 1.00 16.96 243 ARG A N 1
ATOM 3606 C CA . ARG A 1 240 ? 43.695 -3.793 24.617 1.00 19.15 243 ARG A CA 1
ATOM 3607 C C . ARG A 1 240 ? 42.610 -2.848 24.131 1.00 16.51 243 ARG A C 1
ATOM 3608 O O . ARG A 1 240 ? 42.580 -2.501 22.957 1.00 16.67 243 ARG A O 1
ATOM 3629 N N . SER A 1 241 ? 41.750 -2.418 25.052 1.00 15.60 244 SER A N 1
ATOM 3630 C CA . SER A 1 241 ? 40.732 -1.412 24.770 1.00 15.17 244 SER A CA 1
ATOM 3631 C C . SER A 1 241 ? 41.372 -0.047 24.485 1.00 14.92 244 SER A C 1
ATOM 3632 O O . SER A 1 241 ? 42.535 0.204 24.815 1.00 14.80 244 SER A O 1
ATOM 3640 N N . GLN A 1 242 ? 40.588 0.850 23.903 1.00 14.55 245 GLN A N 1
ATOM 3641 C CA . GLN A 1 242 ? 41.043 2.213 23.642 1.00 14.35 245 GLN A CA 1
ATOM 3642 C C . GLN A 1 242 ? 41.417 2.895 24.955 1.00 14.53 245 GLN A C 1
ATOM 3643 O O . GLN A 1 242 ? 42.443 3.582 25.043 1.00 14.57 245 GLN A O 1
ATOM 3657 N N . TRP A 1 243 ? 40.594 2.684 25.979 1.00 15.71 246 TRP A N 1
ATOM 3658 C CA . TRP A 1 243 ? 40.817 3.251 27.301 1.00 15.06 246 TRP A CA 1
ATOM 3659 C C . TRP A 1 243 ? 42.138 2.754 27.887 1.00 15.23 246 TRP A C 1
ATOM 3660 O O . TRP A 1 243 ? 42.953 3.537 28.383 1.00 15.19 246 TRP A O 1
ATOM 3681 N N . ASP A 1 244 ? 42.367 1.455 27.817 1.00 15.45 247 ASP A N 1
ATOM 3682 C CA . ASP A 1 244 ? 43.596 0.898 28.391 1.00 16.31 247 ASP A CA 1
ATOM 3683 C C . ASP A 1 244 ? 44.823 1.276 27.566 1.00 16.18 247 ASP A C 1
ATOM 3684 O O . ASP A 1 244 ? 45.909 1.486 28.112 1.00 17.19 247 ASP A O 1
ATOM 3693 N N . SER A 1 245 ? 44.667 1.415 26.257 1.00 15.42 248 SER A N 1
ATOM 3694 C CA . SER A 1 245 ? 45.769 1.898 25.438 1.00 15.21 248 SER A CA 1
ATOM 3695 C C . SER A 1 245 ? 46.121 3.336 25.782 1.00 14.53 248 SER A C 1
ATOM 3696 O O . SER A 1 245 ? 47.308 3.689 25.902 1.00 15.28 248 SER A O 1
ATOM 3704 N N . THR A 1 246 ? 45.107 4.176 25.976 1.00 14.14 249 THR A N 1
ATOM 3705 C CA . THR A 1 246 ? 45.367 5.584 26.244 1.00 14.77 249 THR A CA 1
ATOM 3706 C C . THR A 1 246 ? 45.992 5.784 27.625 1.00 15.31 249 THR A C 1
ATOM 3707 O O . THR A 1 246 ? 46.752 6.730 27.833 1.00 15.84 249 THR A O 1
ATOM 3718 N N . ALA A 1 247 ? 45.714 4.878 28.557 1.00 15.07 250 ALA A N 1
ATOM 3719 C CA . ALA A 1 247 ? 46.398 4.937 29.845 1.00 16.57 250 ALA A CA 1
ATOM 3720 C C . ALA A 1 247 ? 47.919 4.905 29.669 1.00 15.40 250 ALA A C 1
ATOM 3721 O O . ALA A 1 247 ? 48.651 5.548 30.436 1.00 16.27 250 ALA A O 1
ATOM 3728 N N . THR A 1 248 ? 48.397 4.167 28.674 1.00 14.77 251 THR A N 1
ATOM 3729 C CA . THR A 1 248 ? 49.839 4.090 28.452 1.00 14.50 251 THR A CA 1
ATOM 3730 C C . THR A 1 248 ? 50.383 5.423 27.931 1.00 15.67 251 THR A C 1
ATOM 3731 O O . THR A 1 248 ? 51.522 5.775 28.236 1.00 15.91 251 THR A O 1
ATOM 3742 N N . PHE A 1 249 ? 49.593 6.152 27.145 1.00 14.45 252 PHE A N 1
ATOM 3743 C CA . PHE A 1 249 ? 49.945 7.498 26.724 1.00 14.44 252 PHE A CA 1
ATOM 3744 C C . PHE A 1 249 ? 49.990 8.411 27.948 1.00 14.21 252 PHE A C 1
ATOM 3745 O O . PHE A 1 249 ? 50.958 9.133 28.140 1.00 15.37 252 PHE A O 1
ATOM 3762 N N . ASN A 1 250 ? 48.987 8.348 28.818 1.00 14.58 253 ASN A N 1
ATOM 3763 C CA . ASN A 1 250 ? 48.976 9.222 29.987 1.00 15.83 253 ASN A CA 1
ATOM 3764 C C . ASN A 1 250 ? 50.189 9.006 30.883 1.00 16.00 253 ASN A C 1
ATOM 3765 O O . ASN A 1 250 ? 50.648 9.938 31.540 1.00 17.65 253 ASN A O 1
ATOM 3776 N N . ALA A 1 251 ? 50.655 7.758 30.929 1.00 16.11 254 ALA A N 1
ATOM 3777 C CA . ALA A 1 251 ? 51.797 7.381 31.761 1.00 17.26 254 ALA A CA 1
ATOM 3778 C C . ALA A 1 251 ? 53.138 7.706 31.114 1.00 17.52 254 ALA A C 1
ATOM 3779 O O . ALA A 1 251 ? 54.185 7.488 31.728 1.00 18.83 254 ALA A O 1
ATOM 3786 N N . GLY A 1 252 ? 53.138 8.169 29.871 1.00 16.15 255 GLY A N 1
ATOM 3787 C CA . GLY A 1 252 ? 54.377 8.485 29.181 1.00 16.26 255 GLY A CA 1
ATOM 3788 C C . GLY A 1 252 ? 55.031 7.312 28.486 1.00 16.42 255 GLY A C 1
ATOM 3789 O O . GLY A 1 252 ? 56.163 7.430 28.042 1.00 19.82 255 GLY A O 1
ATOM 3793 N N . ASN A 1 253 ? 54.344 6.184 28.356 1.00 15.46 256 ASN A N 1
ATOM 3794 C CA . ASN A 1 253 ? 54.865 5.013 27.665 1.00 15.21 256 ASN A CA 1
ATOM 3795 C C . ASN A 1 253 ? 54.453 4.872 26.207 1.00 14.43 256 ASN A C 1
ATOM 3796 O O . ASN A 1 253 ? 54.889 3.928 25.537 1.00 14.99 256 ASN A O 1
ATOM 3807 N N . ALA A 1 254 ? 53.640 5.809 25.733 1.00 14.14 257 ALA A N 1
ATOM 3808 C CA . ALA A 1 254 ? 53.311 5.936 24.323 1.00 13.87 257 ALA A CA 1
ATOM 3809 C C . ALA A 1 254 ? 53.292 7.409 24.013 1.00 13.86 257 ALA A C 1
ATOM 3810 O O . ALA A 1 254 ? 52.694 8.181 24.755 1.00 14.89 257 ALA A O 1
ATOM 3817 N N . ALA A 1 255 ? 53.923 7.822 22.923 1.00 13.15 258 ALA A N 1
ATOM 3818 C CA . ALA A 1 255 ? 54.111 9.245 22.626 1.00 13.39 258 ALA A CA 1
ATOM 3819 C C . ALA A 1 255 ? 52.912 9.871 21.902 1.00 12.85 258 ALA A C 1
ATOM 3820 O O . ALA A 1 255 ? 52.797 11.095 21.869 1.00 13.73 258 ALA A O 1
ATOM 3844 N N . ALA A 1 257 ? 48.486 8.800 20.835 1.00 12.41 260 ALA A N 1
ATOM 3845 C CA . ALA A 1 257 ? 47.371 7.891 21.108 1.00 13.17 260 ALA A CA 1
ATOM 3846 C C . ALA A 1 257 ? 46.186 8.228 20.225 1.00 11.81 260 ALA A C 1
ATOM 3847 O O . ALA A 1 257 ? 45.836 9.389 20.092 1.00 12.84 260 ALA A O 1
ATOM 3854 N N . ILE A 1 258 ? 45.558 7.207 19.634 1.00 12.09 261 ILE A N 1
ATOM 3855 C CA . ILE A 1 258 ? 44.321 7.403 18.899 1.00 11.88 261 ILE A CA 1
ATOM 3856 C C . ILE A 1 258 ? 43.155 7.003 19.805 1.00 11.85 261 ILE A C 1
ATOM 3857 O O . ILE A 1 258 ? 43.010 5.827 20.149 1.00 12.77 261 ILE A O 1
ATOM 3873 N N . SER A 1 259 ? 42.349 7.981 20.220 1.00 11.96 262 SER A N 1
ATOM 3874 C CA . SER A 1 259 ? 41.217 7.698 21.074 1.00 12.48 262 SER A CA 1
ATOM 3875 C C . SER A 1 259 ? 40.254 8.878 21.041 1.00 11.95 262 SER A C 1
ATOM 3876 O O . SER A 1 259 ? 40.397 9.786 20.216 1.00 12.00 262 SER A O 1
ATOM 3884 N N . GLY A 1 260 ? 39.247 8.832 21.924 1.00 12.55 263 GLY A N 1
ATOM 3885 C CA . GLY A 1 260 ? 38.130 9.753 21.854 1.00 12.88 263 GLY A CA 1
ATOM 3886 C C . GLY A 1 260 ? 38.113 10.816 22.929 1.00 12.73 263 GLY A C 1
ATOM 3887 O O . GLY A 1 260 ? 38.978 10.873 23.807 1.00 13.79 263 GLY A O 1
ATOM 3891 N N . PRO A 1 261 ? 37.070 11.658 22.898 1.00 12.93 264 PRO A N 1
ATOM 3892 C CA . PRO A 1 261 ? 36.966 12.770 23.844 1.00 14.25 264 PRO A CA 1
ATOM 3893 C C . PRO A 1 261 ? 36.708 12.324 25.280 1.00 15.44 264 PRO A C 1
ATOM 3894 O O . PRO A 1 261 ? 36.939 13.098 26.202 1.00 16.09 264 PRO A O 1
ATOM 3905 N N . TRP A 1 262 ? 36.290 11.077 25.449 1.00 14.54 265 TRP A N 1
ATOM 3906 C CA . TRP A 1 262 ? 36.045 10.505 26.766 1.00 16.22 265 TRP A CA 1
ATOM 3907 C C . TRP A 1 262 ? 37.338 10.395 27.584 1.00 16.14 265 TRP A C 1
ATOM 3908 O O . TRP A 1 262 ? 37.294 10.169 28.795 1.00 19.11 265 TRP A O 1
ATOM 3929 N N . GLU A 1 263 ? 38.487 10.552 26.922 1.00 15.03 266 GLU A N 1
ATOM 3930 C CA . GLU A 1 263 ? 39.789 10.437 27.590 1.00 14.28 266 GLU A CA 1
ATOM 3931 C C . GLU A 1 263 ? 40.208 11.694 28.341 1.00 15.47 266 GLU A C 1
ATOM 3932 O O . GLU A 1 263 ? 41.137 11.654 29.159 1.00 15.83 266 GLU A O 1
ATOM 3944 N N . ILE A 1 264 ? 39.605 12.833 28.033 1.00 15.75 267 ILE A N 1
ATOM 3945 C CA . ILE A 1 264 ? 40.218 14.109 28.409 1.00 15.78 267 ILE A CA 1
ATOM 3946 C C . ILE A 1 264 ? 40.345 14.336 29.912 1.00 15.88 267 ILE A C 1
ATOM 3947 O O . ILE A 1 264 ? 41.402 14.740 30.387 1.00 16.60 267 ILE A O 1
ATOM 3963 N N . ASP A 1 265 ? 39.279 14.131 30.678 1.00 17.56 268 ASP A N 1
ATOM 3964 C CA . ASP A 1 265 ? 39.347 14.455 32.096 1.00 18.27 268 ASP A CA 1
ATOM 3965 C C . ASP A 1 265 ? 40.401 13.610 32.816 1.00 18.15 268 ASP A C 1
ATOM 3966 O O . ASP A 1 265 ? 41.141 14.116 33.661 1.00 19.21 268 ASP A O 1
ATOM 3975 N N . ARG A 1 266 ? 40.476 12.326 32.487 1.00 16.74 269 ARG A N 1
ATOM 3976 C CA . ARG A 1 266 ? 41.525 11.483 33.085 1.00 17.45 269 ARG A CA 1
ATOM 3977 C C . ARG A 1 266 ? 42.924 11.919 32.655 1.00 17.81 269 ARG A C 1
ATOM 3978 O O . ARG A 1 266 ? 43.863 11.899 33.457 1.00 18.41 269 ARG A O 1
ATOM 4016 N N . LEU A 1 268 ? 43.810 14.934 31.923 1.00 17.11 271 LEU A N 1
ATOM 4017 C CA . LEU A 1 268 ? 44.147 16.140 32.685 1.00 17.57 271 LEU A CA 1
ATOM 4018 C C . LEU A 1 268 ? 44.650 15.801 34.083 1.00 18.49 271 LEU A C 1
ATOM 4019 O O . LEU A 1 268 ? 45.514 16.489 34.635 1.00 21.41 271 LEU A O 1
ATOM 4035 N N . LYS A 1 269 ? 44.117 14.736 34.660 1.00 18.19 272 LYS A N 1
ATOM 4036 C CA . LYS A 1 269 ? 44.546 14.303 35.977 1.00 20.34 272 LYS A CA 1
ATOM 4037 C C . LYS A 1 269 ? 45.884 13.573 35.957 1.00 21.12 272 LYS A C 1
ATOM 4038 O O . LYS A 1 269 ? 46.703 13.773 36.855 1.00 24.32 272 LYS A O 1
ATOM 4057 N N . ASP A 1 270 ? 46.102 12.729 34.946 1.00 19.80 273 ASP A N 1
ATOM 4058 C CA . ASP A 1 270 ? 47.211 11.776 34.980 1.00 18.99 273 ASP A CA 1
ATOM 4059 C C . ASP A 1 270 ? 48.410 12.095 34.078 1.00 20.28 273 ASP A C 1
ATOM 4060 O O . ASP A 1 270 ? 49.522 11.683 34.375 1.00 21.96 273 ASP A O 1
ATOM 4069 N N . ALA A 1 271 ? 48.205 12.796 32.972 1.00 18.68 274 ALA A N 1
ATOM 4070 C CA . ALA A 1 271 ? 49.283 13.057 32.025 1.00 18.34 274 ALA A CA 1
ATOM 4071 C C . ALA A 1 271 ? 50.138 14.220 32.507 1.00 18.67 274 ALA A C 1
ATOM 4072 O O . ALA A 1 271 ? 49.672 15.351 32.565 1.00 24.54 274 ALA A O 1
ATOM 4079 N N . LYS A 1 272 ? 51.401 13.943 32.844 1.00 19.60 275 LYS A N 1
ATOM 4080 C CA . LYS A 1 272 ? 52.296 14.963 33.393 1.00 20.27 275 LYS A CA 1
ATOM 4081 C C . LYS A 1 272 ? 53.196 15.488 32.283 1.00 21.22 275 LYS A C 1
ATOM 4082 O O . LYS A 1 272 ? 54.434 15.432 32.358 1.00 24.02 275 LYS A O 1
ATOM 4101 N N . PHE A 1 273 ? 52.562 15.998 31.243 1.00 18.87 276 PHE A N 1
ATOM 4102 C CA . PHE A 1 273 ? 53.263 16.565 30.112 1.00 18.28 276 PHE A CA 1
ATOM 4103 C C . PHE A 1 273 ? 52.295 17.431 29.331 1.00 17.17 276 PHE A C 1
ATOM 4104 O O . PHE A 1 273 ? 51.067 17.343 29.517 1.00 17.94 276 PHE A O 1
ATOM 4121 N N . ASP A 1 274 ? 52.834 18.242 28.433 1.00 18.21 277 ASP A N 1
ATOM 4122 C CA . ASP A 1 274 ? 52.059 19.070 27.529 1.00 15.83 277 ASP A CA 1
ATOM 4123 C C . ASP A 1 274 ? 51.630 18.212 26.344 1.00 16.27 277 ASP A C 1
ATOM 4124 O O . ASP A 1 274 ? 52.402 17.396 25.848 1.00 16.94 277 ASP A O 1
ATOM 4133 N N . TRP A 1 275 ? 50.378 18.367 25.921 1.00 16.48 278 TRP A N 1
ATOM 4134 C CA . TRP A 1 275 ? 49.830 17.543 24.850 1.00 15.09 278 TRP A CA 1
ATOM 4135 C C . TRP A 1 275 ? 48.849 18.305 23.994 1.00 14.74 278 TRP A C 1
ATOM 4136 O O . TRP A 1 275 ? 48.287 19.327 24.421 1.00 16.85 278 TRP A O 1
ATOM 4157 N N . GLY A 1 276 ? 48.675 17.809 22.774 1.00 14.73 279 GLY A N 1
ATOM 4158 C CA . GLY A 1 276 ? 47.714 18.346 21.840 1.00 14.31 279 GLY A CA 1
ATOM 4159 C C . GLY A 1 276 ? 46.923 17.238 21.168 1.00 13.73 279 GLY A C 1
ATOM 4160 O O . GLY A 1 276 ? 47.105 16.059 21.461 1.00 13.75 279 GLY A O 1
ATOM 4164 N N . VAL A 1 277 ? 46.030 17.636 20.270 1.00 13.06 280 VAL A N 1
ATOM 4165 C CA . VAL A 1 277 ? 45.206 16.706 19.496 1.00 13.14 280 VAL A CA 1
ATOM 4166 C C . VAL A 1 277 ? 45.121 17.228 18.075 1.00 13.42 280 VAL A C 1
ATOM 4167 O O . VAL A 1 277 ? 44.931 18.427 17.866 1.00 15.63 280 VAL A O 1
ATOM 4180 N N . THR A 1 278 ? 45.250 16.330 17.108 1.00 13.13 281 THR A N 1
ATOM 4181 C CA . THR A 1 278 ? 45.077 16.686 15.704 1.00 12.99 281 THR A CA 1
ATOM 4182 C C . THR A 1 278 ? 44.153 15.649 15.059 1.00 13.90 281 THR A C 1
ATOM 4183 O O . THR A 1 278 ? 43.875 14.601 15.643 1.00 13.52 281 THR A O 1
ATOM 4194 N N . LEU A 1 279 ? 43.640 15.957 13.873 1.00 12.85 282 LEU A N 1
ATOM 4195 C CA . LEU A 1 279 ? 42.758 15.031 13.162 1.00 13.46 282 LEU A CA 1
ATOM 4196 C C . LEU A 1 279 ? 43.461 13.708 12.856 1.00 13.46 282 LEU A C 1
ATOM 4197 O O . LEU A 1 279 ? 44.688 13.650 12.749 1.00 13.94 282 LEU A O 1
ATOM 4213 N N A LEU A 1 280 ? 42.704 12.641 12.682 0.49 12.91 283 LEU A N 1
ATOM 4214 N N B LEU A 1 280 ? 42.698 12.653 12.675 0.51 12.99 283 LEU A N 1
ATOM 4215 C CA A LEU A 1 280 ? 43.297 11.421 12.163 0.49 13.85 283 LEU A CA 1
ATOM 4216 C CA B LEU A 1 280 ? 43.249 11.416 12.156 0.51 14.34 283 LEU A CA 1
ATOM 4217 C C A LEU A 1 280 ? 43.935 11.734 10.828 0.49 13.06 283 LEU A C 1
ATOM 4218 C C B LEU A 1 280 ? 43.905 11.684 10.802 0.51 13.06 283 LEU A C 1
ATOM 4219 O O A LEU A 1 280 ? 43.300 12.346 9.974 0.49 13.98 283 LEU A O 1
ATOM 4220 O O B LEU A 1 280 ? 43.259 12.229 9.915 0.51 13.65 283 LEU A O 1
ATOM 4251 N N . PRO A 1 281 ? 45.183 11.300 10.633 1.00 13.84 284 PRO A N 1
ATOM 4252 C CA . PRO A 1 281 ? 45.881 11.618 9.383 1.00 14.24 284 PRO A CA 1
ATOM 4253 C C . PRO A 1 281 ? 45.316 10.849 8.177 1.00 13.06 284 PRO A C 1
ATOM 4254 O O . PRO A 1 281 ? 44.712 9.766 8.316 1.00 13.45 284 PRO A O 1
ATOM 4265 N N . VAL A 1 282 ? 45.561 11.423 7.002 1.00 14.00 285 VAL A N 1
ATOM 4266 C CA . VAL A 1 282 ? 45.108 10.873 5.728 1.00 13.16 285 VAL A CA 1
ATOM 4267 C C . VAL A 1 282 ? 46.218 10.121 4.982 1.00 12.81 285 VAL A C 1
ATOM 4268 O O . VAL A 1 282 ? 47.411 10.399 5.163 1.00 13.82 285 VAL A O 1
ATOM 4281 N N . PRO A 1 283 ? 45.833 9.188 4.104 1.00 12.82 286 PRO A N 1
ATOM 4282 C CA . PRO A 1 283 ? 46.876 8.393 3.418 1.00 14.06 286 PRO A CA 1
ATOM 4283 C C . PRO A 1 283 ? 47.642 9.198 2.383 1.00 14.72 286 PRO A C 1
ATOM 4284 O O . PRO A 1 283 ? 48.821 8.909 2.142 1.00 16.96 286 PRO A O 1
ATOM 4295 N N . THR A 1 284 ? 46.980 10.174 1.774 1.00 15.85 287 THR A N 1
ATOM 4296 C CA . THR A 1 284 ? 47.594 11.091 0.835 1.00 18.18 287 THR A CA 1
ATOM 4297 C C . THR A 1 284 ? 46.929 12.442 1.090 1.00 17.48 287 THR A C 1
ATOM 4298 O O . THR A 1 284 ? 45.825 12.479 1.603 1.00 16.85 287 THR A O 1
ATOM 4309 N N . PRO A 1 285 ? 47.584 13.561 0.740 1.00 21.04 288 PRO A N 1
ATOM 4310 C CA . PRO A 1 285 ? 47.032 14.871 1.132 1.00 20.80 288 PRO A CA 1
ATOM 4311 C C . PRO A 1 285 ? 45.609 15.180 0.649 1.00 19.86 288 PRO A C 1
ATOM 4312 O O . PRO A 1 285 ? 44.880 15.901 1.334 1.00 23.67 288 PRO A O 1
ATOM 4323 N N . ASP A 1 286 ? 45.220 14.655 -0.504 1.00 18.91 289 ASP A N 1
ATOM 4324 C CA . ASP A 1 286 ? 43.891 14.953 -1.053 1.00 20.00 289 ASP A CA 1
ATOM 4325 C C . ASP A 1 286 ? 42.842 13.875 -0.793 1.00 18.39 289 ASP A C 1
ATOM 4326 O O . ASP A 1 286 ? 41.718 13.960 -1.284 1.00 19.92 289 ASP A O 1
ATOM 4335 N N . ALA A 1 287 ? 43.189 12.890 0.019 1.00 16.77 290 ALA A N 1
ATOM 4336 C CA . ALA A 1 287 ? 42.259 11.824 0.340 1.00 16.03 290 ALA A CA 1
ATOM 4337 C C . ALA A 1 287 ? 41.089 12.332 1.176 1.00 15.16 290 ALA A C 1
ATOM 4338 O O . ALA A 1 287 ? 41.239 13.260 1.961 1.00 17.77 290 ALA A O 1
ATOM 4345 N N . PRO A 1 288 ? 39.913 11.695 1.035 1.00 15.60 291 PRO A N 1
ATOM 4346 C CA . PRO A 1 288 ? 38.791 12.088 1.897 1.00 17.43 291 PRO A CA 1
ATOM 4347 C C . PRO A 1 288 ? 39.085 11.732 3.342 1.00 18.48 291 PRO A C 1
ATOM 4348 O O . PRO A 1 288 ? 39.596 10.663 3.654 1.00 18.36 291 PRO A O 1
ATOM 4359 N N . ARG A 1 289 ? 38.746 12.636 4.235 1.00 19.64 292 ARG A N 1
ATOM 4360 C CA . ARG A 1 289 ? 38.931 12.383 5.652 1.00 18.07 292 ARG A CA 1
ATOM 4361 C C . ARG A 1 289 ? 37.846 11.500 6.201 1.00 15.61 292 ARG A C 1
ATOM 4362 O O . ARG A 1 289 ? 36.696 11.521 5.738 1.00 17.65 292 ARG A O 1
ATOM 4383 N N . SER A 1 290 ? 38.222 10.736 7.213 1.00 13.32 293 SER A N 1
ATOM 4384 C CA . SER A 1 290 ? 37.248 9.993 7.963 1.00 12.32 293 SER A CA 1
ATOM 4385 C C . SER A 1 290 ? 37.700 9.851 9.410 1.00 11.63 293 SER A C 1
ATOM 4386 O O . SER A 1 290 ? 38.869 10.057 9.739 1.00 12.37 293 SER A O 1
ATOM 4394 N N . SER A 1 291 ? 36.763 9.463 10.264 1.00 11.17 294 SER A N 1
ATOM 4395 C CA . SER A 1 291 ? 37.070 8.957 11.581 1.00 11.00 294 SER A CA 1
ATOM 4396 C C . SER A 1 291 ? 35.877 8.128 12.049 1.00 11.26 294 SER A C 1
ATOM 4397 O O . SER A 1 291 ? 34.874 8.001 11.344 1.00 12.02 294 SER A O 1
ATOM 4405 N N . ALA A 1 292 ? 36.025 7.540 13.229 1.00 11.37 295 ALA A N 1
ATOM 4406 C CA . ALA A 1 292 ? 35.010 6.683 13.798 1.00 12.41 295 ALA A CA 1
ATOM 4407 C C . ALA A 1 292 ? 33.862 7.525 14.362 1.00 11.36 295 ALA A C 1
ATOM 4408 O O . ALA A 1 292 ? 33.985 8.730 14.533 1.00 12.47 295 ALA A O 1
ATOM 4432 N N . GLY A 1 294 ? 30.827 7.107 17.332 1.00 13.51 297 GLY A N 1
ATOM 4433 C CA . GLY A 1 294 ? 30.127 6.365 18.362 1.00 13.51 297 GLY A CA 1
ATOM 4434 C C . GLY A 1 294 ? 28.820 7.040 18.800 1.00 12.81 297 GLY A C 1
ATOM 4435 O O . GLY A 1 294 ? 28.420 8.066 18.264 1.00 14.42 297 GLY A O 1
ATOM 4439 N N . ASP A 1 295 ? 28.205 6.431 19.806 1.00 13.31 298 ASP A N 1
ATOM 4440 C CA . ASP A 1 295 ? 27.030 6.954 20.510 1.00 13.41 298 ASP A CA 1
ATOM 4441 C C . ASP A 1 295 ? 25.705 6.717 19.761 1.00 12.32 298 ASP A C 1
ATOM 4442 O O . ASP A 1 295 ? 25.645 5.981 18.778 1.00 14.20 298 ASP A O 1
ATOM 4451 N N . TYR A 1 296 ? 24.648 7.303 20.298 1.00 11.53 299 TYR A N 1
ATOM 4452 C CA . TYR A 1 296 ? 23.276 6.813 20.121 1.00 11.99 299 TYR A CA 1
ATOM 4453 C C . TYR A 1 296 ? 22.424 7.719 1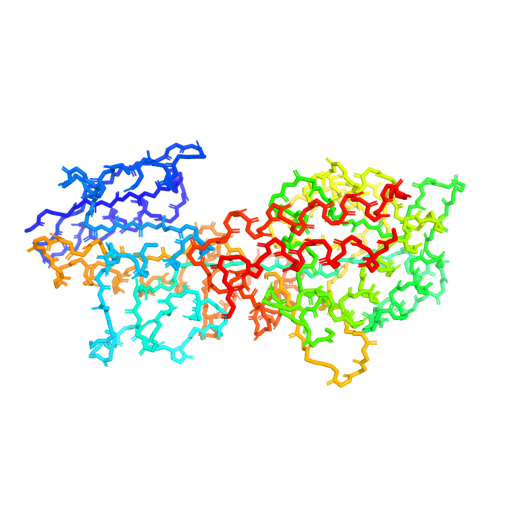9.275 1.00 11.25 299 TYR A C 1
ATOM 4454 O O . TYR A 1 296 ? 22.677 8.901 19.115 1.00 11.71 299 TYR A O 1
ATOM 4472 N N . ASN A 1 297 ? 21.331 7.105 18.790 1.00 11.58 300 ASN A N 1
ATOM 4473 C CA . ASN A 1 297 ? 20.242 7.775 18.075 1.00 11.28 300 ASN A CA 1
ATOM 4474 C C . ASN A 1 297 ? 18.916 7.586 18.800 1.00 11.80 300 ASN A C 1
ATOM 4475 O O . ASN A 1 297 ? 18.674 6.532 19.394 1.00 12.83 300 ASN A O 1
ATOM 4486 N N . TRP A 1 298 ? 18.060 8.603 18.728 1.00 11.37 301 TRP A N 1
ATOM 4487 C CA . TRP A 1 298 ? 16.658 8.431 19.083 1.00 11.25 301 TRP A CA 1
ATOM 4488 C C . TRP A 1 298 ? 15.886 7.729 17.959 1.00 12.31 301 TRP A C 1
ATOM 4489 O O . TRP A 1 298 ? 16.135 7.969 16.767 1.00 13.04 301 TRP A O 1
ATOM 4510 N N . ALA A 1 299 ? 14.912 6.894 18.345 1.00 12.49 302 ALA A N 1
ATOM 4511 C CA . ALA A 1 299 ? 14.021 6.255 17.384 1.00 13.49 302 ALA A CA 1
ATOM 4512 C C . ALA A 1 299 ? 12.677 6.028 18.053 1.00 13.65 302 ALA A C 1
ATOM 4513 O O . ALA A 1 299 ? 12.594 5.920 19.282 1.00 14.30 302 ALA A O 1
ATOM 4520 N N . ILE A 1 300 ? 11.641 5.937 17.219 1.00 13.11 303 ILE A N 1
ATOM 4521 C CA . ILE A 1 300 ? 10.265 5.662 17.650 1.00 13.39 303 ILE A CA 1
ATOM 4522 C C . ILE A 1 300 ? 9.905 4.286 17.104 1.00 14.15 303 ILE A C 1
ATOM 4523 O O . ILE A 1 300 ? 10.099 4.027 15.926 1.00 15.13 303 ILE A O 1
ATOM 4539 N N . PHE A 1 301 ? 9.437 3.377 17.963 1.00 15.59 304 PHE A N 1
ATOM 4540 C CA . PHE A 1 301 ? 9.037 2.063 17.462 1.00 15.60 304 PHE A CA 1
ATOM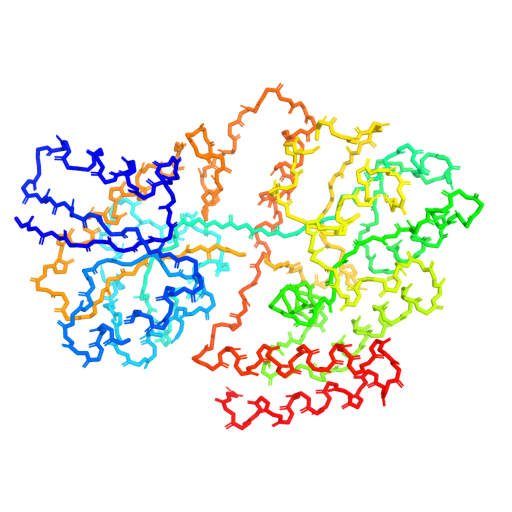 4541 C C . PHE A 1 301 ? 7.772 2.179 16.610 1.00 16.18 304 PHE A C 1
ATOM 4542 O O . PHE A 1 301 ? 6.898 3.012 16.866 1.00 17.43 304 PHE A O 1
ATOM 4559 N N . SER A 1 302 ? 7.723 1.364 15.569 1.00 15.70 305 SER A N 1
ATOM 4560 C CA . SER A 1 302 ? 6.774 1.610 14.477 1.00 16.24 305 SER A CA 1
ATOM 4561 C C . SER A 1 302 ? 5.305 1.395 14.828 1.00 17.50 305 SER A C 1
ATOM 4562 O O . SER A 1 302 ? 4.430 1.946 14.160 1.00 19.06 305 SER A O 1
ATOM 4570 N N . LYS A 1 303 ? 5.030 0.614 15.869 1.00 17.52 306 LYS A N 1
ATOM 4571 C CA . LYS A 1 303 ? 3.648 0.337 16.263 1.00 19.43 306 LYS A CA 1
ATOM 4572 C C . LYS A 1 303 ? 3.243 1.174 17.466 1.00 18.65 306 LYS A C 1
ATOM 4573 O O . LYS A 1 303 ? 2.210 0.907 18.069 1.00 20.51 306 LYS A O 1
ATOM 4592 N N . THR A 1 304 ? 3.987 2.223 17.790 1.00 18.39 307 THR A N 1
ATOM 4593 C CA . THR A 1 304 ? 3.532 3.129 18.831 1.00 17.64 307 THR A CA 1
ATOM 4594 C C . THR A 1 304 ? 2.093 3.598 18.549 1.00 17.84 307 THR A C 1
ATOM 4595 O O . THR A 1 304 ? 1.762 3.909 17.418 1.00 20.18 307 THR A O 1
ATOM 4606 N N . LYS A 1 305 ? 1.282 3.686 19.593 1.00 18.62 308 LYS A N 1
ATOM 4607 C CA . LYS A 1 305 ? -0.083 4.191 19.432 1.00 19.58 308 LYS A CA 1
ATOM 4608 C C . LYS A 1 305 ? -0.093 5.715 19.534 1.00 19.60 308 LYS A C 1
ATOM 4609 O O . LYS A 1 305 ? -1.153 6.327 19.349 1.00 21.09 308 LYS A O 1
ATOM 4628 N N . HIS A 1 306 ? 1.071 6.331 19.812 1.00 19.60 309 HIS A N 1
ATOM 4629 C CA . HIS A 1 306 ? 1.116 7.778 19.991 1.00 19.67 309 HIS A CA 1
ATOM 4630 C C . HIS A 1 306 ? 2.282 8.403 19.206 1.00 19.18 309 HIS A C 1
ATOM 4631 O O . HIS A 1 306 ? 3.169 9.050 19.794 1.00 20.21 309 HIS A O 1
ATOM 4645 N N . PRO A 1 307 ? 2.315 8.198 17.876 1.00 20.21 310 PRO A N 1
ATOM 4646 C CA . PRO A 1 307 ? 3.473 8.666 17.101 1.00 18.58 310 PRO A CA 1
ATOM 4647 C C . PRO A 1 307 ? 3.703 10.168 17.188 1.00 18.26 310 PRO A C 1
ATOM 4648 O O . PRO A 1 307 ? 4.860 10.586 17.271 1.00 18.08 310 PRO A O 1
ATOM 4659 N N . ALA A 1 308 ? 2.653 10.982 17.183 1.00 19.10 311 ALA A N 1
ATOM 4660 C CA . ALA A 1 308 ? 2.862 12.427 17.200 1.00 19.04 311 ALA A CA 1
ATOM 4661 C C . ALA A 1 308 ? 3.477 12.881 18.517 1.00 18.83 311 ALA A C 1
ATOM 4662 O O . ALA A 1 308 ? 4.356 13.756 18.538 1.00 19.63 311 ALA A O 1
ATOM 4669 N N . GLU A 1 309 ? 3.026 12.283 19.616 1.00 18.74 312 GLU A N 1
ATOM 4670 C CA . GLU A 1 309 ? 3.501 12.674 20.932 1.00 18.36 312 GLU A CA 1
ATOM 4671 C C . GLU A 1 309 ? 4.937 12.189 21.143 1.00 18.40 312 GLU A C 1
ATOM 4672 O O . GLU A 1 309 ? 5.743 12.877 21.766 1.00 18.72 312 GLU A O 1
ATOM 4684 N N . ALA A 1 310 ? 5.245 11.001 20.640 1.00 16.80 313 ALA A N 1
ATOM 4685 C CA . ALA A 1 310 ? 6.610 10.481 20.716 1.00 16.32 313 ALA A CA 1
ATOM 4686 C C . ALA A 1 310 ? 7.562 11.417 19.983 1.00 15.37 313 ALA A C 1
ATOM 4687 O O . ALA A 1 310 ? 8.675 11.692 20.454 1.00 15.74 313 ALA A O 1
ATOM 4694 N N . PHE A 1 311 ? 7.154 11.879 18.813 1.00 15.73 314 PHE A N 1
ATOM 4695 C CA . PHE A 1 311 ? 7.980 12.796 18.066 1.00 15.82 314 PHE A CA 1
ATOM 4696 C C . PHE A 1 311 ? 8.151 14.126 18.796 1.00 15.96 314 PHE A C 1
ATOM 4697 O O . PHE A 1 311 ? 9.256 14.689 18.797 1.00 16.26 314 PHE A O 1
ATOM 4714 N N . LYS A 1 312 ? 7.089 14.632 19.422 1.00 17.64 315 LYS A N 1
ATOM 4715 C CA . LYS A 1 312 ? 7.218 15.840 20.221 1.00 17.82 315 LYS A CA 1
ATOM 4716 C C . LYS A 1 312 ? 8.220 15.699 21.366 1.00 18.58 315 LYS A C 1
ATOM 4717 O O . LYS A 1 312 ? 8.909 16.660 21.691 1.00 18.31 315 LYS A O 1
ATOM 4736 N N . ALA A 1 313 ? 8.283 14.523 21.981 1.00 16.53 316 ALA A N 1
ATOM 4737 C CA . ALA A 1 313 ? 9.289 14.268 23.009 1.00 15.95 316 ALA A CA 1
ATOM 4738 C C . ALA A 1 313 ? 10.688 14.375 22.421 1.00 14.11 316 ALA A C 1
ATOM 4739 O O . ALA A 1 313 ? 11.557 15.002 23.013 1.00 15.15 316 ALA A O 1
ATOM 4746 N N . ILE A 1 314 ? 10.888 13.790 21.245 1.00 14.46 317 ILE A N 1
ATOM 4747 C CA . ILE A 1 314 ? 12.217 13.844 20.616 1.00 14.62 317 ILE A CA 1
ATOM 4748 C C . ILE A 1 314 ? 12.575 15.292 20.230 1.00 15.13 317 ILE A C 1
ATOM 4749 O O . ILE A 1 314 ? 13.732 15.712 20.408 1.00 15.82 317 ILE A O 1
ATOM 4765 N N . GLU A 1 315 ? 11.588 16.064 19.757 1.00 15.80 318 GLU A N 1
ATOM 4766 C CA . GLU A 1 315 ? 11.807 17.483 19.528 1.00 16.17 318 GLU A CA 1
ATOM 4767 C C . GLU A 1 315 ? 12.269 18.187 20.806 1.00 15.79 318 GLU A C 1
ATOM 4768 O O . GLU A 1 315 ? 13.209 18.999 20.773 1.00 16.61 318 GLU A O 1
ATOM 4780 N N . PHE A 1 316 ? 11.613 17.910 21.929 1.00 16.39 319 PHE A N 1
ATOM 4781 C CA . PHE A 1 316 ? 12.036 18.495 23.193 1.00 15.88 319 PHE A CA 1
ATOM 4782 C C . PHE A 1 316 ? 13.499 18.118 23.506 1.00 16.08 319 PHE A C 1
ATOM 4783 O O . PHE A 1 316 ? 14.306 18.973 23.881 1.00 16.00 319 PHE A O 1
ATOM 4800 N N . PHE A 1 317 ? 13.845 16.838 23.375 1.00 14.42 320 PHE A N 1
ATOM 4801 C CA . PHE A 1 317 ? 15.223 16.440 23.656 1.00 14.82 320 PHE A CA 1
ATOM 4802 C C . PHE A 1 317 ? 16.178 17.241 22.773 1.00 14.46 320 PHE A C 1
ATOM 4803 O O . PHE A 1 317 ? 17.189 17.785 23.253 1.00 14.39 320 PHE A O 1
ATOM 4820 N N . ALA A 1 318 ? 15.872 17.322 21.483 1.00 13.82 321 ALA A N 1
ATOM 4821 C CA . ALA A 1 318 ? 16.748 18.029 20.566 1.00 13.84 321 ALA A CA 1
ATOM 4822 C C . ALA A 1 318 ? 16.874 19.495 20.944 1.00 14.66 321 ALA A C 1
ATOM 4823 O O . ALA A 1 318 ? 17.950 20.096 20.788 1.00 14.84 321 ALA A O 1
ATOM 4830 N N . SER A 1 319 ? 15.799 20.092 21.451 1.00 15.98 322 SER A N 1
ATOM 4831 C CA . SER A 1 319 ? 15.829 21.509 21.812 1.00 16.51 322 SER A CA 1
ATOM 4832 C C . SER A 1 319 ? 16.766 21.783 22.980 1.00 16.07 322 SER A C 1
ATOM 4833 O O . SER A 1 319 ? 17.133 22.931 23.236 1.00 17.49 322 SER A O 1
ATOM 4841 N N . LYS A 1 320 ? 17.166 20.726 23.680 1.00 14.66 323 LYS A N 1
ATOM 4842 C CA . LYS A 1 320 ? 18.081 20.886 24.806 1.00 14.56 323 LYS A CA 1
ATOM 4843 C C . LYS A 1 320 ? 19.531 20.489 24.468 1.00 14.00 323 LYS A C 1
ATOM 4844 O O . LYS A 1 320 ? 20.399 20.516 25.341 1.00 14.88 323 LYS A O 1
ATOM 4863 N N . ASP A 1 321 ? 19.776 20.135 23.214 1.00 13.15 324 ASP A N 1
ATOM 4864 C CA . ASP A 1 321 ? 21.122 19.738 22.805 1.00 13.05 324 ASP A CA 1
ATOM 4865 C C . ASP A 1 321 ? 22.123 20.873 23.102 1.00 12.85 324 ASP A C 1
ATOM 4866 O O . ASP A 1 321 ? 23.306 20.619 23.406 1.00 14.16 324 ASP A O 1
ATOM 4875 N N . LYS A 1 322 ? 21.631 22.112 23.068 1.00 14.21 325 LYS A N 1
ATOM 4876 C CA . LYS A 1 322 ? 22.451 23.285 23.348 1.00 15.69 325 LYS A CA 1
ATOM 4877 C C . LYS A 1 322 ? 23.057 23.274 24.745 1.00 15.95 325 LYS A C 1
ATOM 4878 O O . LYS A 1 322 ? 24.008 23.997 24.997 1.00 18.19 325 LYS A O 1
ATOM 4897 N N . ASP A 1 323 ? 22.484 22.489 25.659 1.00 14.53 326 ASP A N 1
ATOM 4898 C CA . ASP A 1 323 ? 22.942 22.420 27.051 1.00 15.69 326 ASP A CA 1
ATOM 4899 C C . ASP A 1 323 ? 23.570 21.052 27.389 1.00 15.13 326 ASP A C 1
ATOM 4900 O O . ASP A 1 323 ? 23.941 20.816 28.527 1.00 15.50 326 ASP A O 1
ATOM 4926 N N . PHE A 1 325 ? 26.479 19.398 26.653 1.00 14.02 328 PHE A N 1
ATOM 4927 C CA . PHE A 1 325 ? 27.860 19.284 27.103 1.00 14.80 328 PHE A CA 1
ATOM 4928 C C . PHE A 1 325 ? 28.006 19.863 28.510 1.00 15.33 328 PHE A C 1
ATOM 4929 O O . PHE A 1 325 ? 28.619 19.235 29.389 1.00 16.69 328 PHE A O 1
ATOM 4946 N N . LYS A 1 326 ? 27.435 21.041 28.724 1.00 16.92 329 LYS A N 1
ATOM 4947 C CA . LYS A 1 326 ? 27.448 21.707 30.025 1.00 18.83 329 LYS A CA 1
ATOM 4948 C C . LYS A 1 326 ? 26.864 20.805 31.114 1.00 18.39 329 LYS A C 1
ATOM 4949 O O . LYS A 1 326 ? 27.419 20.701 32.215 1.00 21.13 329 LYS A O 1
ATOM 4968 N N . ASN A 1 327 ? 25.722 20.188 30.815 1.00 17.68 330 ASN A N 1
ATOM 4969 C CA . ASN A 1 327 ? 25.004 19.411 31.820 1.00 19.10 330 ASN A CA 1
ATOM 4970 C C . ASN A 1 327 ? 25.477 17.964 31.984 1.00 19.14 330 ASN A C 1
ATOM 4971 O O . ASN A 1 327 ? 25.368 17.385 33.066 1.00 19.90 330 ASN A O 1
ATOM 4982 N N . PHE A 1 328 ? 25.986 17.377 30.910 1.00 16.78 331 PHE A N 1
ATOM 4983 C CA . PHE A 1 328 ? 26.235 15.940 30.897 1.00 17.54 331 PHE A CA 1
ATOM 4984 C C . PHE A 1 328 ? 27.595 15.530 30.373 1.00 17.37 331 PHE A C 1
ATOM 4985 O O . PHE A 1 328 ? 27.936 14.358 30.454 1.00 19.80 331 PHE A O 1
ATOM 5002 N N . GLY A 1 329 ? 28.361 16.472 29.828 1.00 17.74 332 GLY A N 1
ATOM 5003 C CA . GLY A 1 329 ? 29.672 16.160 29.286 1.00 18.29 332 GLY A CA 1
ATOM 5004 C C . GLY A 1 329 ? 29.635 15.297 28.035 1.00 17.52 332 GLY A C 1
ATOM 5005 O O . GLY A 1 329 ? 30.624 14.646 27.714 1.00 20.99 332 GLY A O 1
ATOM 5009 N N . GLN A 1 330 ? 28.508 15.308 27.326 1.00 17.23 333 GLN A N 1
ATOM 5010 C CA . GLN A 1 330 ? 28.354 14.568 26.070 1.00 16.70 333 GLN A CA 1
ATOM 5011 C C . GLN A 1 330 ? 28.209 15.567 24.943 1.00 14.50 333 GLN A C 1
ATOM 5012 O O . GLN A 1 330 ? 27.620 16.636 25.118 1.00 14.73 333 GLN A O 1
ATOM 5026 N N . LEU A 1 331 ? 28.694 15.197 23.765 1.00 15.57 334 LEU A N 1
ATOM 5027 C CA . LEU A 1 331 ? 28.658 16.066 22.607 1.00 13.79 334 LEU A CA 1
ATOM 5028 C C . LEU A 1 331 ? 27.418 15.835 21.772 1.00 12.38 334 LEU A C 1
ATOM 5029 O O . LEU A 1 331 ? 27.131 14.706 21.382 1.00 14.35 334 LEU A O 1
ATOM 5045 N N . PRO A 1 332 ? 26.706 16.922 21.462 1.00 13.01 335 PRO A N 1
ATOM 5046 C CA . PRO A 1 332 ? 25.613 16.789 20.500 1.00 13.74 335 PRO A CA 1
ATOM 5047 C C . PRO A 1 332 ? 26.121 16.372 19.116 1.00 13.36 335 PRO A C 1
ATOM 5048 O O . PRO A 1 332 ? 27.280 16.650 18.759 1.00 13.32 335 PRO A O 1
ATOM 5059 N N . ALA A 1 333 ? 25.231 15.743 18.345 1.00 12.55 336 ALA A N 1
ATOM 5060 C CA . ALA A 1 333 ? 25.538 15.305 16.996 1.00 13.58 336 ALA A CA 1
ATOM 5061 C C . ALA A 1 333 ? 25.350 16.426 15.983 1.00 13.81 336 ALA A C 1
ATOM 5062 O O . ALA A 1 333 ? 24.956 16.193 14.846 1.00 14.81 336 ALA A O 1
ATOM 5069 N N . ARG A 1 334 ? 25.697 17.636 16.404 1.00 14.34 337 ARG A N 1
ATOM 5070 C CA . ARG A 1 334 ? 25.297 18.835 15.694 1.00 15.60 337 ARG A CA 1
ATOM 5071 C C . ARG A 1 334 ? 26.413 19.841 15.533 1.00 13.83 337 ARG A C 1
ATOM 5072 O O . ARG A 1 334 ? 27.177 20.082 16.457 1.00 15.01 337 ARG A O 1
ATOM 5093 N N . SER A 1 335 ? 26.463 20.433 14.350 1.00 14.84 338 SER A N 1
ATOM 5094 C CA . SER A 1 335 ? 27.443 21.441 14.003 1.00 15.90 338 SER A CA 1
ATOM 5095 C C . SER A 1 335 ? 27.025 22.857 14.391 1.00 16.15 338 SER A C 1
ATOM 5096 O O . SER A 1 335 ? 27.865 23.762 14.365 1.00 20.31 338 SER A O 1
ATOM 5104 N N . ASP A 1 336 ? 25.768 23.043 14.787 1.00 15.90 339 ASP A N 1
ATOM 5105 C CA . ASP A 1 336 ? 25.258 24.382 15.119 1.00 16.77 339 ASP A CA 1
ATOM 5106 C C . ASP A 1 336 ? 25.385 24.751 16.593 1.00 18.04 339 ASP A C 1
ATOM 5107 O O . ASP A 1 336 ? 24.998 25.863 16.989 1.00 21.10 339 ASP A O 1
ATOM 5116 N N . ILE A 1 337 ? 25.947 23.851 17.395 1.00 16.49 340 ILE A N 1
ATOM 5117 C CA . ILE A 1 337 ? 26.061 24.083 18.829 1.00 16.67 340 ILE A CA 1
ATOM 5118 C C . ILE A 1 337 ? 27.526 24.143 19.235 1.00 16.61 340 ILE A C 1
ATOM 5119 O O . ILE A 1 337 ? 28.241 23.155 19.107 1.00 16.55 340 ILE A O 1
ATOM 5135 N N . PRO A 1 338 ? 27.972 25.270 19.761 1.00 17.40 341 PRO A N 1
ATOM 5136 C CA . PRO A 1 338 ? 29.355 25.335 20.206 1.00 17.91 341 PRO A CA 1
ATOM 5137 C C . PRO A 1 338 ? 29.632 24.545 21.477 1.00 15.91 341 PRO A C 1
ATOM 5138 O O . PRO A 1 338 ? 28.778 24.412 22.264 1.00 16.32 341 PRO A O 1
ATOM 5149 N N . VAL A 1 339 ? 30.864 24.093 21.622 1.00 16.56 342 VAL A N 1
ATOM 5150 C CA . VAL A 1 339 ? 31.286 23.534 22.894 1.00 16.44 342 VAL A CA 1
ATOM 5151 C C . VAL A 1 339 ? 31.532 24.708 23.828 1.00 17.05 342 VAL A C 1
ATOM 5152 O O . VAL A 1 339 ? 32.294 25.603 23.498 1.00 19.73 342 VAL A O 1
ATOM 5165 N N . PRO A 1 340 ? 30.890 24.729 24.999 1.00 15.67 343 PRO A N 1
ATOM 5166 C CA . PRO A 1 340 ? 31.117 25.862 25.896 1.00 17.47 343 PRO A CA 1
ATOM 5167 C C . PRO A 1 340 ? 32.530 25.834 26.481 1.00 18.10 343 PRO A C 1
ATOM 5168 O O . PRO A 1 340 ? 33.145 24.775 26.534 1.00 17.06 343 PRO A O 1
ATOM 5179 N N . PRO A 1 341 ? 33.045 26.983 26.922 1.00 19.55 344 PRO A N 1
ATOM 5180 C CA . PRO A 1 341 ? 34.341 26.950 27.615 1.00 19.26 344 PRO A CA 1
ATOM 5181 C C . PRO A 1 341 ? 34.291 25.975 28.788 1.00 18.49 344 PRO A C 1
ATOM 5182 O O . PRO A 1 341 ? 33.334 25.983 29.549 1.00 19.26 344 PRO A O 1
ATOM 5193 N N . THR A 1 342 ? 35.308 25.134 28.920 1.00 15.69 345 THR A N 1
ATOM 5194 C CA . THR A 1 342 ? 35.292 24.053 29.903 1.00 16.33 345 THR A CA 1
ATOM 5195 C C . THR A 1 342 ? 36.045 24.366 31.183 1.00 16.59 345 THR A C 1
ATOM 5196 O O . THR A 1 342 ? 35.997 23.585 32.122 1.00 19.58 345 THR A O 1
ATOM 5207 N N . GLY A 1 343 ? 36.773 25.480 31.205 1.00 15.89 346 GLY A N 1
ATOM 5208 C CA . GLY A 1 343 ? 37.567 25.845 32.367 1.00 15.62 346 GLY A CA 1
ATOM 5209 C C . GLY A 1 343 ? 39.009 25.388 32.304 1.00 15.33 346 GLY A C 1
ATOM 5210 O O . GLY A 1 343 ? 39.791 25.652 33.217 1.00 16.58 346 GLY A O 1
ATOM 5214 N N . ASN A 1 344 ? 39.359 24.690 31.234 1.00 15.90 347 ASN A N 1
ATOM 5215 C CA . ASN A 1 344 ? 40.712 24.228 31.021 1.00 15.61 347 ASN A CA 1
ATOM 5216 C C . ASN A 1 344 ? 41.104 24.391 29.567 1.00 15.70 347 ASN A C 1
ATOM 5217 O O . ASN A 1 344 ? 40.414 23.914 28.689 1.00 15.72 347 ASN A O 1
ATOM 5228 N N . ALA A 1 345 ? 42.240 25.042 29.329 1.00 17.41 348 ALA A N 1
ATOM 5229 C CA . ALA A 1 345 ? 42.673 25.368 27.966 1.00 18.85 348 ALA A CA 1
ATOM 5230 C C . ALA A 1 345 ? 43.006 24.144 27.113 1.00 18.98 348 ALA A C 1
ATOM 5231 O O . ALA A 1 345 ? 42.668 24.098 25.924 1.00 20.08 348 ALA A O 1
ATOM 5238 N N . LEU A 1 346 ? 43.669 23.157 27.706 1.00 18.52 349 LEU A N 1
ATOM 5239 C CA . LEU A 1 346 ? 43.991 21.928 26.974 1.00 17.77 349 LEU A CA 1
ATOM 5240 C C .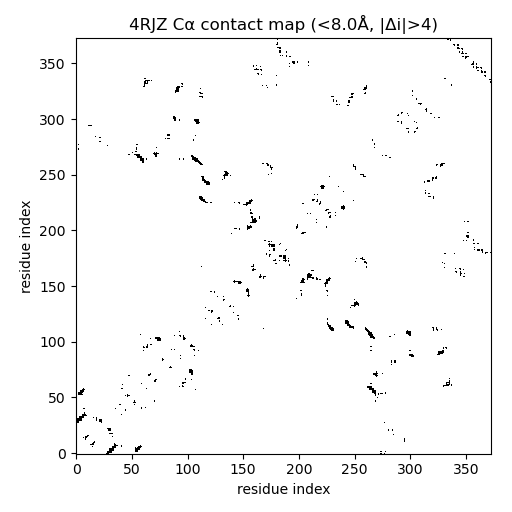 LEU A 1 346 ? 42.707 21.207 26.580 1.00 17.31 349 LEU A C 1
ATOM 5241 O O . LEU A 1 346 ? 42.612 20.656 25.485 1.00 17.59 349 LEU A O 1
ATOM 5257 N N . LYS A 1 347 ? 41.718 21.190 27.475 1.00 16.07 350 LYS A N 1
ATOM 5258 C CA . LYS A 1 347 ? 40.447 20.533 27.183 1.00 14.76 350 LYS A CA 1
ATOM 5259 C C . LYS A 1 347 ? 39.715 21.272 26.075 1.00 14.63 350 LYS A C 1
ATOM 5260 O O . LYS A 1 347 ? 39.130 20.655 25.180 1.00 15.31 350 LYS A O 1
ATOM 5279 N N . ASP A 1 348 ? 39.682 22.594 26.152 1.00 15.14 351 ASP A N 1
ATOM 5280 C CA . ASP A 1 348 ? 39.069 23.390 25.095 1.00 15.67 351 ASP A CA 1
ATOM 5281 C C . ASP A 1 348 ? 39.701 23.082 23.742 1.00 16.29 351 ASP A C 1
ATOM 5282 O O . ASP A 1 348 ? 39.010 22.919 22.748 1.00 16.15 351 ASP A O 1
ATOM 5291 N N . GLU A 1 349 ? 41.027 23.034 23.693 1.00 17.31 352 GLU A N 1
ATOM 5292 C CA . GLU A 1 349 ? 41.727 22.782 22.431 1.00 18.48 352 GLU A CA 1
ATOM 5293 C C . GLU A 1 349 ? 41.437 21.378 21.924 1.00 18.82 352 GLU A C 1
ATOM 5294 O O . GLU A 1 349 ? 41.218 21.183 20.730 1.00 18.63 352 GLU A O 1
ATOM 5306 N N . ALA A 1 350 ? 41.434 20.405 22.827 1.00 16.15 353 ALA A N 1
ATOM 5307 C CA . ALA A 1 350 ? 41.103 19.041 22.442 1.00 15.55 353 ALA A CA 1
ATOM 5308 C C . ALA A 1 350 ? 39.706 18.973 21.824 1.00 15.00 353 ALA A C 1
ATOM 5309 O O . ALA A 1 350 ? 39.516 18.368 20.782 1.00 15.03 353 ALA A O 1
ATOM 5316 N N . LEU A 1 351 ? 38.738 19.601 22.476 1.00 14.68 354 LEU A N 1
ATOM 5317 C CA . LEU A 1 351 ? 37.359 19.511 22.017 1.00 14.46 354 LEU A CA 1
ATOM 5318 C C . LEU A 1 351 ? 37.163 20.279 20.722 1.00 14.36 354 LEU A C 1
ATOM 5319 O O . LEU A 1 351 ? 36.322 19.904 19.902 1.00 15.27 354 LEU A O 1
ATOM 5335 N N . LYS A 1 352 ? 37.934 21.344 20.525 1.00 16.53 355 LYS A N 1
ATOM 5336 C CA . LYS A 1 352 ? 37.948 22.034 19.246 1.00 16.61 355 LYS A CA 1
ATOM 5337 C C . LYS A 1 352 ? 38.320 21.063 18.129 1.00 15.13 355 LYS A C 1
ATOM 5338 O O . LYS A 1 352 ? 37.678 21.028 17.074 1.00 15.26 355 LYS A O 1
ATOM 5357 N N . THR A 1 353 ? 39.360 20.275 18.352 1.00 15.45 356 THR A N 1
ATOM 5358 C CA . THR A 1 353 ? 39.773 19.293 17.363 1.00 14.70 356 THR A CA 1
ATOM 5359 C C . THR A 1 353 ? 38.717 18.214 17.191 1.00 12.86 356 THR A C 1
ATOM 5360 O O . THR A 1 353 ? 38.427 17.826 16.068 1.00 12.95 356 THR A O 1
ATOM 5371 N N . PHE A 1 354 ? 38.130 17.740 18.286 1.00 12.91 357 PHE A N 1
ATOM 5372 C CA . PHE A 1 354 ? 37.112 16.693 18.155 1.00 12.85 357 PHE A CA 1
ATOM 5373 C C . PHE A 1 354 ? 35.892 17.170 17.372 1.00 11.47 357 PHE A C 1
ATOM 5374 O O . PHE A 1 354 ? 35.369 16.413 16.561 1.00 12.14 357 PHE A O 1
ATOM 5391 N N . VAL A 1 355 ? 35.444 18.399 17.579 1.00 12.45 358 VAL A N 1
ATOM 5392 C CA A VAL A 1 355 ? 34.278 18.870 16.847 0.48 12.67 358 VAL A CA 1
ATOM 5393 C CA B VAL A 1 355 ? 34.269 18.859 16.833 0.52 12.90 358 VAL A CA 1
ATOM 5394 C C . VAL A 1 355 ? 34.604 19.113 15.366 1.00 12.62 358 VAL A C 1
ATOM 5395 O O . VAL A 1 355 ? 33.763 18.915 14.503 1.00 13.19 358 VAL A O 1
ATOM 5420 N N A GLU A 1 356 ? 35.841 19.498 15.059 0.61 12.63 359 GLU A N 1
ATOM 5421 N N B GLU A 1 356 ? 35.845 19.490 15.068 0.39 13.03 359 GLU A N 1
ATOM 5422 C CA A GLU A 1 356 ? 36.275 19.560 13.673 0.61 12.32 359 GLU A CA 1
ATOM 5423 C CA B GLU A 1 356 ? 36.287 19.554 13.683 0.39 12.99 359 GLU A CA 1
ATOM 5424 C C A GLU A 1 356 ? 36.272 18.152 13.076 0.61 12.04 359 GLU A C 1
ATOM 5425 C C B GLU A 1 356 ? 36.279 18.155 13.077 0.39 12.37 359 GLU A C 1
ATOM 5426 O O A GLU A 1 356 ? 35.783 17.932 11.957 0.61 13.02 359 GLU A O 1
ATOM 5427 O O B GLU A 1 356 ? 35.807 17.950 11.953 0.39 13.35 359 GLU A O 1
ATOM 5450 N N . GLN A 1 357 ? 36.807 17.190 13.827 1.00 10.94 360 GLN A N 1
ATOM 5451 C CA . GLN A 1 357 ? 36.857 15.800 13.363 1.00 11.88 360 GLN A CA 1
ATOM 5452 C C . GLN A 1 357 ? 35.476 15.244 13.033 1.00 11.22 360 GLN A C 1
ATOM 5453 O O . GLN A 1 357 ? 35.324 14.454 12.102 1.00 11.78 360 GLN A O 1
ATOM 5468 N N . LEU A 1 358 ? 34.481 15.644 13.813 1.00 10.94 361 LEU A N 1
ATOM 5469 C CA . LEU A 1 358 ? 33.115 15.167 13.620 1.00 11.90 361 LEU A CA 1
ATOM 5470 C C . LEU A 1 358 ? 32.531 15.548 12.269 1.00 11.72 361 LEU A C 1
ATOM 5471 O O . LEU A 1 358 ? 31.601 14.885 11.815 1.00 12.48 361 LEU A O 1
ATOM 5487 N N . LYS A 1 359 ? 33.073 16.575 11.616 1.00 11.90 362 LYS A N 1
ATOM 5488 C CA . LYS A 1 359 ? 32.650 16.890 10.252 1.00 13.34 362 LYS A CA 1
ATOM 5489 C C . LYS A 1 359 ? 32.876 15.722 9.307 1.00 13.28 362 LYS A C 1
ATOM 5490 O O . LYS A 1 359 ? 32.197 15.610 8.278 1.00 13.57 362 LYS A O 1
ATOM 5509 N N . TYR A 1 360 ? 33.851 14.883 9.649 1.00 12.32 363 TYR A N 1
ATOM 5510 C CA . TYR A 1 360 ? 34.335 13.812 8.773 1.00 13.22 363 TYR A CA 1
ATOM 5511 C C . TYR A 1 360 ? 34.033 12.411 9.305 1.00 12.23 363 TYR A C 1
ATOM 5512 O O . TYR A 1 360 ? 34.304 11.425 8.634 1.00 13.89 363 TYR A O 1
ATOM 5530 N N . ALA A 1 361 ? 33.469 12.315 10.505 1.00 12.26 364 ALA A N 1
ATOM 5531 C CA . ALA A 1 361 ? 33.197 11.022 11.097 1.00 12.40 364 ALA A CA 1
ATOM 5532 C C . ALA A 1 361 ? 32.200 10.255 10.226 1.00 12.47 364 ALA A C 1
ATOM 5533 O O . ALA A 1 361 ? 31.202 10.807 9.777 1.00 14.50 364 ALA A O 1
ATOM 5540 N N . GLN A 1 362 ? 32.477 8.981 9.990 1.00 11.32 365 GLN A N 1
ATOM 5541 C CA . GLN A 1 362 ? 31.648 8.150 9.130 1.00 11.82 365 GLN A CA 1
ATOM 5542 C C . GLN A 1 362 ? 31.124 6.952 9.907 1.00 11.65 365 GLN A C 1
ATOM 5543 O O . GLN A 1 362 ? 31.829 6.365 10.728 1.00 12.15 365 GLN A O 1
ATOM 5557 N N . PRO A 1 363 ? 29.881 6.565 9.621 1.00 12.32 366 PRO A N 1
ATOM 5558 C CA . PRO A 1 363 ? 29.264 5.458 10.358 1.00 12.32 366 PRO A CA 1
ATOM 5559 C C . PRO A 1 363 ? 29.854 4.108 9.963 1.00 12.80 366 PRO A C 1
ATOM 5560 O O . PRO A 1 363 ? 30.364 3.928 8.849 1.00 13.57 366 PRO A O 1
ATOM 5571 N N . ARG A 1 364 ? 29.708 3.167 10.881 1.00 11.60 367 ARG A N 1
ATOM 5572 C CA . ARG A 1 364 ? 29.818 1.752 10.614 1.00 12.12 367 ARG A CA 1
ATOM 5573 C C . ARG A 1 364 ? 28.529 1.267 9.945 1.00 12.47 367 ARG A C 1
ATOM 5574 O O . ARG A 1 364 ? 27.448 1.405 10.529 1.00 14.02 367 ARG A O 1
ATOM 5595 N N . GLY A 1 365 ? 28.631 0.725 8.736 1.00 13.47 368 GLY A N 1
ATOM 5596 C CA . GLY A 1 365 ? 27.471 0.451 7.915 1.00 13.91 368 GLY A CA 1
ATOM 5597 C C . GLY A 1 365 ? 27.060 1.730 7.212 1.00 13.90 368 GLY A C 1
ATOM 5598 O O . GLY A 1 365 ? 27.894 2.370 6.588 1.00 15.49 368 GLY A O 1
ATOM 5602 N N . PRO A 1 366 ? 25.779 2.136 7.335 1.00 13.77 369 PRO A N 1
ATOM 5603 C CA . PRO A 1 366 ? 24.710 1.468 8.089 1.00 14.49 369 PRO A CA 1
ATOM 5604 C C . PRO A 1 366 ? 24.294 0.176 7.400 1.00 14.20 369 PRO A C 1
ATOM 5605 O O . PRO A 1 366 ? 24.016 0.189 6.197 1.00 17.31 369 PRO A O 1
ATOM 5616 N N . SER A 1 367 ? 24.257 -0.927 8.145 1.00 13.49 370 SER A N 1
ATOM 5617 C CA . SER A 1 367 ? 23.918 -2.217 7.564 1.00 14.64 370 SER A CA 1
ATOM 5618 C C . SER A 1 367 ? 23.077 -3.019 8.528 1.00 13.86 370 SER A C 1
ATOM 5619 O O . SER A 1 367 ? 23.394 -3.095 9.710 1.00 14.25 370 SER A O 1
ATOM 5627 N N . PRO A 1 368 ? 22.017 -3.679 8.027 1.00 14.74 371 PRO A N 1
ATOM 5628 C CA . PRO A 1 368 ? 21.228 -4.555 8.906 1.00 16.04 371 PRO A CA 1
ATOM 5629 C C . PRO A 1 368 ? 22.034 -5.716 9.457 1.00 15.97 371 PRO A C 1
ATOM 5630 O O . PRO A 1 368 ? 21.636 -6.300 10.463 1.00 18.55 371 PRO A O 1
ATOM 5641 N N . GLU A 1 369 ? 23.144 -6.038 8.794 1.00 14.81 372 GLU A N 1
ATOM 5642 C CA . GLU A 1 369 ? 23.986 -7.166 9.184 1.00 15.56 372 GLU A CA 1
ATOM 5643 C C . GLU A 1 369 ? 25.321 -6.706 9.799 1.00 15.15 372 GLU A C 1
ATOM 5644 O O . GLU A 1 369 ? 26.334 -7.420 9.759 1.00 15.58 372 GLU A O 1
ATOM 5656 N N . TRP A 1 370 ? 25.308 -5.527 10.408 1.00 14.87 373 TRP A N 1
ATOM 5657 C CA . TRP A 1 370 ? 26.528 -4.962 10.951 1.00 15.01 373 TRP A CA 1
ATOM 5658 C C . TRP A 1 370 ? 27.259 -5.906 11.912 1.00 14.40 373 TRP A C 1
ATOM 5659 O O . TRP A 1 370 ? 28.462 -6.042 11.800 1.00 14.01 373 TRP A O 1
ATOM 5680 N N . PRO A 1 371 ? 26.595 -6.563 12.858 1.00 15.82 374 PRO A N 1
ATOM 5681 C CA . PRO A 1 371 ? 27.369 -7.394 13.792 1.00 17.47 374 PRO A CA 1
ATOM 5682 C C . PRO A 1 371 ? 28.209 -8.478 13.096 1.00 15.98 374 PRO A C 1
ATOM 5683 O O . PRO A 1 371 ? 29.389 -8.655 13.448 1.00 16.88 374 PRO A O 1
ATOM 5694 N N . LYS A 1 372 ? 27.646 -9.160 12.108 1.00 16.46 375 LYS A N 1
ATOM 5695 C CA . LYS A 1 372 ? 28.374 -10.166 11.351 1.00 17.39 375 LYS A CA 1
ATOM 5696 C C . LYS A 1 372 ? 29.523 -9.534 10.546 1.00 15.16 375 LYS A C 1
ATOM 5697 O O . LYS A 1 372 ? 30.633 -10.072 10.451 1.00 16.63 375 LYS A O 1
ATOM 5716 N N . ILE A 1 373 ? 29.258 -8.380 9.957 1.00 14.79 376 ILE A N 1
ATOM 5717 C CA . ILE A 1 373 ? 30.246 -7.685 9.156 1.00 14.83 376 ILE A CA 1
ATOM 5718 C C . ILE A 1 373 ? 31.416 -7.241 10.045 1.00 14.29 376 ILE A C 1
ATOM 5719 O O . ILE A 1 373 ? 32.610 -7.411 9.695 1.00 14.47 376 ILE A O 1
ATOM 5735 N N . SER A 1 374 ? 31.084 -6.700 11.213 1.00 13.21 377 SER A N 1
ATOM 5736 C CA . SER A 1 374 ? 32.119 -6.250 12.135 1.00 13.81 377 SER A CA 1
ATOM 5737 C C . SER A 1 374 ? 33.018 -7.401 12.578 1.00 13.26 377 SER A C 1
ATOM 5738 O O . SER A 1 374 ? 34.239 -7.240 12.678 1.00 14.10 377 SER A O 1
ATOM 5746 N N . LYS A 1 375 ? 32.417 -8.562 12.834 1.00 14.06 378 LYS A N 1
ATOM 5747 C CA A LYS A 1 375 ? 33.181 -9.735 13.234 0.49 14.52 378 LYS A CA 1
ATOM 5748 C CA B LYS A 1 375 ? 33.180 -9.735 13.233 0.51 14.57 378 LYS A CA 1
ATOM 5749 C C . LYS A 1 375 ? 34.110 -10.178 12.101 1.00 13.56 378 LYS A C 1
ATOM 5750 O O . LYS A 1 375 ? 35.247 -10.583 12.352 1.00 14.72 378 LYS A O 1
ATOM 5786 N N . ALA A 1 376 ? 33.628 -10.119 10.852 1.00 13.82 379 ALA A N 1
ATOM 5787 C CA . ALA A 1 376 ? 34.482 -10.470 9.717 1.00 13.88 379 ALA A CA 1
ATOM 5788 C C . ALA A 1 376 ? 35.725 -9.553 9.684 1.00 12.77 379 ALA A C 1
ATOM 5789 O O . ALA A 1 376 ? 36.856 -10.011 9.441 1.00 13.49 379 ALA A O 1
ATOM 5796 N N . ILE A 1 377 ? 35.516 -8.254 9.879 1.00 12.89 380 ILE A N 1
ATOM 5797 C CA . ILE A 1 377 ? 36.612 -7.300 9.859 1.00 12.75 380 ILE A CA 1
ATOM 5798 C C . ILE A 1 377 ? 37.555 -7.543 11.041 1.00 12.41 380 ILE A C 1
ATOM 5799 O O . ILE A 1 377 ? 38.787 -7.538 10.865 1.00 13.46 380 ILE A O 1
ATOM 5815 N N . GLN A 1 378 ? 37.005 -7.782 12.228 1.00 13.80 381 GLN A N 1
ATOM 5816 C CA . GLN A 1 378 ? 37.822 -8.130 13.394 1.00 14.20 381 GLN A CA 1
ATOM 5817 C C . GLN A 1 378 ? 38.724 -9.326 13.112 1.00 14.32 381 GLN A C 1
ATOM 5818 O O . GLN A 1 378 ? 39.924 -9.307 13.437 1.00 14.49 381 GLN A O 1
ATOM 5832 N N . ASP A 1 379 ? 38.155 -10.365 12.509 1.00 14.72 382 ASP A N 1
ATOM 5833 C CA . ASP A 1 379 ? 38.925 -11.569 12.235 1.00 14.87 382 ASP A CA 1
ATOM 5834 C C . ASP A 1 379 ? 40.048 -11.297 11.235 1.00 14.05 382 ASP A C 1
ATOM 5835 O O . ASP A 1 379 ? 41.124 -11.863 11.359 1.00 16.04 382 ASP A O 1
ATOM 5844 N N . ALA A 1 380 ? 39.822 -10.392 10.289 1.00 14.23 383 ALA A N 1
ATOM 5845 C CA . ALA A 1 380 ? 40.856 -10.011 9.339 1.00 13.71 383 ALA A CA 1
ATOM 5846 C C . ALA A 1 380 ? 41.986 -9.250 10.021 1.00 13.85 383 ALA A C 1
ATOM 5847 O O . ALA A 1 380 ? 43.177 -9.506 9.774 1.00 14.99 383 ALA A O 1
ATOM 5854 N N . ILE A 1 381 ? 41.625 -8.304 10.876 1.00 13.20 384 ILE A N 1
ATOM 5855 C CA . ILE A 1 381 ? 42.624 -7.533 11.605 1.00 13.46 384 ILE A CA 1
ATOM 5856 C C . ILE A 1 381 ? 43.502 -8.467 12.436 1.00 14.60 384 ILE A C 1
ATOM 5857 O O . ILE A 1 381 ? 44.737 -8.399 12.400 1.00 15.25 384 ILE A O 1
ATOM 5873 N N . GLN A 1 382 ? 42.864 -9.360 13.176 1.00 14.64 385 GLN A N 1
ATOM 5874 C CA . GLN A 1 382 ? 43.598 -10.274 14.038 1.00 16.11 385 GLN A CA 1
ATOM 5875 C C . GLN A 1 382 ? 44.472 -11.209 13.220 1.00 16.15 385 GLN A C 1
ATOM 5876 O O . GLN A 1 382 ? 45.626 -11.463 13.571 1.00 18.65 385 GLN A O 1
ATOM 5890 N N . GLY A 1 383 ? 43.933 -11.729 12.129 1.00 17.14 386 GLY A N 1
ATOM 5891 C CA . GLY A 1 383 ? 44.685 -12.644 11.298 1.00 18.11 386 GLY A CA 1
ATOM 5892 C C . GLY A 1 383 ? 45.920 -12.005 10.702 1.00 17.21 386 GLY A C 1
ATOM 5893 O O . GLY A 1 383 ? 47.003 -12.608 10.683 1.00 18.91 386 GLY A O 1
ATOM 5897 N N . ALA A 1 384 ? 45.786 -10.769 10.245 1.00 16.93 387 ALA A N 1
ATOM 5898 C CA . ALA A 1 384 ? 46.910 -10.065 9.658 1.00 16.02 387 ALA A CA 1
ATOM 5899 C C . ALA A 1 384 ? 47.954 -9.669 10.714 1.00 15.47 387 ALA A C 1
ATOM 5900 O O . ALA A 1 384 ? 49.161 -9.901 10.548 1.00 17.51 387 ALA A O 1
ATOM 5907 N N . LEU A 1 385 ? 47.507 -9.045 11.793 1.00 16.57 388 LEU A N 1
ATOM 5908 C CA . LEU A 1 385 ? 48.469 -8.507 12.749 1.00 17.14 388 LEU A CA 1
ATOM 5909 C C . LEU A 1 385 ? 49.197 -9.585 13.541 1.00 18.32 388 LEU A C 1
ATOM 5910 O O . LEU A 1 385 ? 50.312 -9.349 14.011 1.00 20.46 388 LEU A O 1
ATOM 5926 N N . SER A 1 386 ? 48.583 -10.762 13.674 1.00 17.87 389 SER A N 1
ATOM 5927 C CA . SER A 1 386 ? 49.225 -11.918 14.309 1.00 19.28 389 SER A CA 1
ATOM 5928 C C . SER A 1 386 ? 50.179 -12.651 13.370 1.00 18.56 389 SER A C 1
ATOM 5929 O O . SER A 1 386 ? 50.905 -13.559 13.805 1.00 21.91 389 SER A O 1
ATOM 5937 N N . GLY A 1 387 ? 50.188 -12.277 12.095 1.00 18.35 390 GLY A N 1
ATOM 5938 C CA . GLY A 1 387 ? 51.022 -12.930 11.110 1.00 18.93 390 GLY A CA 1
ATOM 5939 C C . GLY A 1 387 ? 50.475 -14.230 10.553 1.00 17.85 390 GLY A C 1
ATOM 5940 O O . GLY A 1 387 ? 51.142 -14.864 9.741 1.00 20.71 390 GLY A O 1
ATOM 5944 N N . GLN A 1 388 ? 49.265 -14.605 10.956 1.00 18.71 391 GLN A N 1
ATOM 5945 C CA . GLN A 1 388 ? 48.631 -15.835 10.492 1.00 19.77 391 GLN A CA 1
ATOM 5946 C C . GLN A 1 388 ? 48.220 -15.773 9.018 1.00 19.79 391 GLN A C 1
ATOM 5947 O O . GLN A 1 388 ? 48.214 -16.788 8.324 1.00 23.27 391 GLN A O 1
ATOM 5978 N N . THR A 1 390 ? 48.434 -12.906 5.432 1.00 15.41 393 THR A N 1
ATOM 5979 C CA . THR A 1 390 ? 48.852 -11.603 4.936 1.00 16.21 393 THR A CA 1
ATOM 5980 C C . THR A 1 390 ? 47.672 -10.635 5.032 1.00 14.75 393 THR A C 1
ATOM 5981 O O . THR A 1 390 ? 46.486 -11.059 5.025 1.00 14.74 393 THR A O 1
ATOM 5992 N N . PRO A 1 391 ? 47.966 -9.326 5.046 1.00 14.76 394 PRO A N 1
ATOM 5993 C CA . PRO A 1 391 ? 46.853 -8.368 5.061 1.00 13.93 394 PRO A CA 1
ATOM 5994 C C . PRO A 1 391 ? 45.872 -8.567 3.910 1.00 13.52 394 PRO A C 1
ATOM 5995 O O . PRO A 1 391 ? 44.662 -8.516 4.145 1.00 13.49 394 PRO A O 1
ATOM 6006 N N . LYS A 1 392 ? 46.337 -8.830 2.700 1.00 13.23 395 LYS A N 1
ATOM 6007 C CA . LYS A 1 392 ? 45.403 -9.022 1.596 1.00 13.05 395 LYS A CA 1
ATOM 6008 C C . LYS A 1 392 ? 44.619 -10.326 1.761 1.00 13.12 395 LYS A C 1
ATOM 6009 O O . LYS A 1 392 ? 43.407 -10.338 1.553 1.00 13.87 395 LYS A O 1
ATOM 6028 N N . ALA A 1 393 ? 45.271 -11.427 2.124 1.00 12.87 396 ALA A N 1
ATOM 6029 C CA . ALA A 1 393 ? 44.525 -12.681 2.286 1.00 14.53 396 ALA A CA 1
ATOM 6030 C C . ALA A 1 393 ? 43.442 -12.504 3.348 1.00 13.25 396 ALA A C 1
ATOM 6031 O O . ALA A 1 393 ? 42.308 -12.975 3.191 1.00 14.02 396 ALA A O 1
ATOM 6038 N N . ALA A 1 394 ? 43.780 -11.814 4.432 1.00 13.76 397 ALA A N 1
ATOM 6039 C CA . ALA A 1 394 ? 42.839 -11.594 5.527 1.00 14.04 397 ALA A CA 1
ATOM 6040 C C . ALA A 1 394 ? 41.638 -10.780 5.061 1.00 13.12 397 ALA A C 1
ATOM 6041 O O . ALA A 1 394 ? 40.484 -11.134 5.341 1.00 13.18 397 ALA A O 1
ATOM 6048 N N . LEU A 1 395 ? 41.885 -9.670 4.376 1.00 12.84 398 LEU A N 1
ATOM 6049 C CA . LEU A 1 395 ? 40.759 -8.841 3.934 1.00 12.52 398 LEU A CA 1
ATOM 6050 C C . LEU A 1 395 ? 39.971 -9.491 2.797 1.00 12.19 398 LEU A C 1
ATOM 6051 O O . LEU A 1 395 ? 38.762 -9.286 2.726 1.00 12.60 398 LEU A O 1
ATOM 6067 N N . ASP A 1 396 ? 40.611 -10.271 1.930 1.00 12.65 399 ASP A N 1
ATOM 6068 C CA . ASP A 1 396 ? 39.883 -11.023 0.908 1.00 13.13 399 ASP A CA 1
ATOM 6069 C C . ASP A 1 396 ? 38.873 -11.948 1.578 1.00 12.94 399 ASP A C 1
ATOM 6070 O O . ASP A 1 396 ? 37.732 -12.066 1.134 1.00 13.64 399 ASP A O 1
ATOM 6079 N N . GLN A 1 397 ? 39.303 -12.610 2.643 1.00 12.66 400 GLN A N 1
ATOM 6080 C CA . GLN A 1 397 ? 38.429 -13.515 3.372 1.00 13.19 400 GLN A CA 1
ATOM 6081 C C . GLN A 1 397 ? 37.266 -12.767 4.024 1.00 13.78 400 GLN A C 1
ATOM 6082 O O . GLN A 1 397 ? 36.126 -13.235 3.985 1.00 13.90 400 GLN A O 1
ATOM 6096 N N . ALA A 1 398 ? 37.538 -11.595 4.591 1.00 13.47 401 ALA A N 1
ATOM 6097 C CA . ALA A 1 398 ? 36.465 -10.794 5.167 1.00 13.84 401 ALA A CA 1
ATOM 6098 C C . ALA A 1 398 ? 35.464 -10.355 4.109 1.00 13.27 401 ALA A C 1
ATOM 6099 O O . ALA A 1 398 ? 34.254 -10.442 4.314 1.00 13.18 401 ALA A O 1
ATOM 6106 N N . ALA A 1 399 ? 35.956 -9.876 2.973 1.00 12.77 402 ALA A N 1
ATOM 6107 C CA . ALA A 1 399 ? 35.087 -9.397 1.905 1.00 13.83 402 ALA A CA 1
ATOM 6108 C C . ALA A 1 399 ? 34.186 -10.532 1.426 1.00 13.18 402 ALA A C 1
ATOM 6109 O O . ALA A 1 399 ? 33.010 -10.324 1.128 1.00 13.87 402 ALA A O 1
ATOM 6116 N N . GLU A 1 400 ? 34.725 -11.745 1.357 1.00 13.44 403 GLU A N 1
ATOM 6117 C CA . GLU A 1 400 ? 33.931 -12.885 0.905 1.00 13.41 403 GLU A CA 1
ATOM 6118 C C . GLU A 1 400 ? 32.764 -13.171 1.857 1.00 13.61 403 GLU A C 1
ATOM 6119 O O . GLU A 1 400 ? 31.635 -13.436 1.430 1.00 14.68 403 GLU A O 1
ATOM 6131 N N . LYS A 1 401 ? 33.032 -13.088 3.155 1.00 12.87 404 LYS A N 1
ATOM 6132 C CA . LYS A 1 401 ? 31.987 -13.262 4.159 1.00 13.28 404 LYS A CA 1
ATOM 6133 C C . LYS A 1 401 ? 30.943 -12.165 4.031 1.00 13.40 404 LYS A C 1
ATOM 6134 O O . LYS A 1 401 ? 29.735 -12.417 4.103 1.00 14.35 404 LYS A O 1
ATOM 6153 N N . ILE A 1 402 ? 31.388 -10.930 3.852 1.00 12.59 405 ILE A N 1
ATOM 6154 C CA . ILE A 1 402 ? 30.461 -9.799 3.851 1.00 12.83 405 ILE A CA 1
ATOM 6155 C C . ILE A 1 402 ? 29.543 -9.853 2.627 1.00 13.44 405 ILE A C 1
ATOM 6156 O O . ILE A 1 402 ? 28.359 -9.528 2.727 1.00 15.31 405 ILE A O 1
ATOM 6172 N N . LYS A 1 403 ? 30.061 -10.308 1.494 1.00 13.49 406 LYS A N 1
ATOM 6173 C CA A LYS A 1 403 ? 29.312 -10.396 0.241 0.46 14.63 406 LYS A CA 1
ATOM 6174 C CA B LYS A 1 403 ? 29.277 -10.351 0.263 0.54 14.24 406 LYS A CA 1
ATOM 6175 C C . LYS A 1 403 ? 28.094 -11.309 0.345 1.00 14.53 406 LYS A C 1
ATOM 6176 O O . LYS A 1 403 ? 27.136 -11.172 -0.406 1.00 14.95 406 LYS A O 1
ATOM 6213 N N . LEU A 1 404 ? 28.131 -12.256 1.274 1.00 14.33 407 LEU A N 1
ATOM 6214 C CA . LEU A 1 404 ? 26.992 -13.159 1.475 1.00 15.24 407 LEU A CA 1
ATOM 6215 C C . LEU A 1 404 ? 25.772 -12.418 2.001 1.00 14.89 407 LEU A C 1
ATOM 6216 O O . LEU A 1 404 ? 24.649 -12.889 1.818 1.00 17.17 407 LEU A O 1
ATOM 6232 N N . VAL A 1 405 ? 25.987 -11.306 2.701 1.00 15.82 408 VAL A N 1
ATOM 6233 C CA . VAL A 1 405 ? 24.923 -10.660 3.463 1.00 17.12 408 VAL A CA 1
ATOM 6234 C C . VAL A 1 405 ? 24.646 -9.204 3.121 1.00 17.74 408 VAL A C 1
ATOM 6235 O O . VAL A 1 405 ? 23.569 -8.719 3.428 1.00 18.84 408 VAL A O 1
ATOM 6248 N N . ASP A 1 406 ? 25.587 -8.503 2.498 1.00 16.79 409 ASP A N 1
ATOM 6249 C CA . ASP A 1 406 ? 25.353 -7.116 2.149 1.00 17.38 409 ASP A CA 1
ATOM 6250 C C . ASP A 1 406 ? 26.253 -6.747 0.994 1.00 18.23 409 ASP A C 1
ATOM 6251 O O . ASP A 1 406 ? 27.422 -7.102 0.964 1.00 26.27 409 ASP A O 1
ATOM 6260 N N . GLY A 1 407 ? 25.692 -6.034 0.032 1.00 24.47 410 GLY A N 1
ATOM 6261 C CA . GLY A 1 407 ? 26.438 -5.639 -1.149 1.00 27.05 410 GLY A CA 1
ATOM 6262 C C . GLY A 1 407 ? 25.811 -4.433 -1.822 1.00 34.79 410 GLY A C 1
ATOM 6263 O O . GLY A 1 407 ? 24.991 -3.724 -1.229 1.00 31.99 410 GLY A O 1
#

Foldseek 3Di:
DEFEEEEQADPLAPDVVLQVVVCPDPDPYHYDYDHDHPPCQPVVCCCQVVVRHTQKYWAKLLQQLVVVVQFFAFPQVCVPDPQRDPQFFQPASQVSQDDPRTGFFAAQFDKWKFDKFFLVLCVVLVHHSVDQDAALVSLLVQLVSSDDVVVLAAAEFEACELDLRNLQFLQQQQVCVAHLLGCQDVSNLVSLVSVLCSVVVRNYDPCSHHDHQQRRVVCCQQRNYSHIDILVCPVVVVRRPGDMATAGDHYNDPPRQGETGIGTTMTGTHPDPCNVVSVVSVSSSSNCQLCCVSHVTHHSGPVHDDDDDPDPRSNRRVVRGSVNSSHYHYQDSDVCSVQSSSLVSQLSNCCNVPVPNNVSSVRSSVSVNVGHD

Solvent-accessible surface area: 15990 Å² total

Organism: Agrobacterium fabrum (strain C58 / ATCC 33970) (NCBI:txid176299)